Protein AF-0000000079921618 (afdb_homodimer)

Nearest PDB structures (foldseek):
  1efa-assembly1_B  TM=8.318E-01  e=8.638E-25  Escherichia coli
  1efa-assembly2_C  TM=8.898E-01  e=1.137E-19  Escherichia coli
  1tlf-assembly1_A  TM=8.818E-01  e=5.071E-19  Escherichia coli
  4rzt-assembly1_A  TM=8.781E-01  e=3.582E-18  Escherichia coli DH1
  1jye-assembly1_A-2  TM=8.804E-01  e=4.256E-18  Escherichia coli

Organism: NCBI:txid2079792

Sequence (678 aa):
MSTRKPTIADVASAAGVSKGLVSFALNDRPGVAAGTRDRILAVADDLGWRPSVTARSLSTRTSFALGLVIRRAAEVIGADPFFPSFIAGVESVLSDEGRALVLSVVPDEAAELTAYRTLAADNRVDGVFLTDLRHDDKRFGLLEELGLPAVALGHPASTVRFPFVELDDTSGIRAAVSHLVSLGHRRIAHVAGDQSMIHGGRRRESFSAAMSQAGLDDSQVIETDFSVGQGADATRRLLDADDPPTAIVYANDPMAIAGLGVAQQRGLDVPGDLSITGFDGSDISAFVFPALTTITSDPVEWGRVAARTLLDQVATGAASNVTLAPATLLVRRSTAPPQMSTRKPTIADVASAAGVSKGLVSFALNDRPGVAAGTRDRILAVADDLGWRPSVTARSLSTRTSFALGLVIRRAAEVIGADPFFPSFIAGVESVLSDEGRALVLSVVPDEAAELTAYRTLAADNRVDGVFLTDLRHDDKRFGLLEELGLPAVALGHPASTVRFPFVELDDTSGIRAAVSHLVSLGHRRIAHVAGDQSMIHGGRRRESFSAAMSQAGLDDSQVIETDFSVGQGADATRRLLDADDPPTAIVYANDPMAIAGLGVAQQRGLDVPGDLSITGFDGSDISAFVFPALTTITSDPVEWGRVAARTLLDQVATGAASNVTLAPATLLVRRSTAPPQ

Structure (mmCIF, N/CA/C/O backbone):
data_AF-0000000079921618-model_v1
#
loop_
_entity.id
_entity.type
_entity.pdbx_description
1 polymer 'LacI family transcriptional regulator'
#
loop_
_atom_site.group_PDB
_atom_site.id
_atom_site.type_symbol
_atom_site.label_atom_id
_atom_site.label_alt_id
_atom_site.label_comp_id
_atom_site.label_asym_id
_atom_site.label_entity_id
_atom_site.label_seq_id
_atom_site.pdbx_PDB_ins_code
_atom_site.Cartn_x
_atom_site.Cartn_y
_atom_site.Cartn_z
_atom_site.occupancy
_atom_site.B_iso_or_equiv
_atom_site.auth_seq_id
_atom_site.auth_comp_id
_atom_site.auth_asym_id
_atom_site.auth_atom_id
_atom_site.pdbx_PDB_model_num
ATOM 1 N N . MET A 1 1 ? -19.726 32.428 31.126 1 29.73 1 MET A N 1
ATOM 2 C CA . MET A 1 1 ? -18.4 33.017 30.965 1 29.73 1 MET A CA 1
ATOM 3 C C . MET A 1 1 ? -17.516 32.137 30.088 1 29.73 1 MET A C 1
ATOM 5 O O . MET A 1 1 ? -17.312 30.96 30.389 1 29.73 1 MET A O 1
ATOM 9 N N . SER A 1 2 ? -17.465 32.243 28.82 1 39.44 2 SER A N 1
ATOM 10 C CA . SER A 1 2 ? -16.821 31.42 27.802 1 39.44 2 SER A CA 1
ATOM 11 C C . SER A 1 2 ? -15.356 31.165 28.141 1 39.44 2 SER A C 1
ATOM 13 O O . SER A 1 2 ? -14.578 32.108 28.302 1 39.44 2 SER A O 1
ATOM 15 N N . THR A 1 3 ? -14.965 30.252 29.004 1 47.24 3 THR A N 1
ATOM 16 C CA . THR A 1 3 ? -13.664 30.032 29.625 1 47.24 3 THR A CA 1
ATOM 17 C C . THR A 1 3 ? -12.571 29.921 28.566 1 47.24 3 THR A C 1
ATOM 19 O O . THR A 1 3 ? -12.601 29.017 27.729 1 47.24 3 THR A O 1
ATOM 22 N N . ARG A 1 4 ? -11.997 30.977 28.161 1 57 4 ARG A N 1
ATOM 23 C CA . ARG A 1 4 ? -10.893 31.075 27.212 1 57 4 ARG A CA 1
ATOM 24 C C . ARG A 1 4 ? -9.778 30.097 27.566 1 57 4 ARG A C 1
ATOM 26 O O . ARG A 1 4 ? -9.504 29.86 28.744 1 57 4 ARG A O 1
ATOM 33 N N . LYS A 1 5 ? -9.24 29.339 26.587 1 66.3 5 LYS A N 1
ATOM 34 C CA . LYS A 1 5 ? -8.124 28.421 26.797 1 66.3 5 LYS A CA 1
ATOM 35 C C . LYS A 1 5 ? -6.915 29.148 27.377 1 66.3 5 LYS A C 1
ATOM 37 O O . LYS A 1 5 ? -6.577 30.25 26.938 1 66.3 5 LYS A O 1
ATOM 42 N N . PRO A 1 6 ? -6.41 28.622 28.507 1 72.96 6 PRO A N 1
ATOM 43 C CA . PRO A 1 6 ? -5.234 29.251 29.112 1 72.96 6 PRO A CA 1
ATOM 44 C C . PRO A 1 6 ? -4.092 29.446 28.118 1 72.96 6 PRO A C 1
ATOM 46 O O . PRO A 1 6 ? -3.901 28.62 27.221 1 72.96 6 PRO A O 1
ATOM 49 N N . THR A 1 7 ? -3.484 30.579 28.141 1 75.41 7 THR A N 1
ATOM 50 C CA . THR A 1 7 ? -2.329 30.92 27.318 1 75.41 7 THR A CA 1
ATOM 51 C C . THR A 1 7 ? -1.04 30.826 28.129 1 75.41 7 THR A C 1
ATOM 53 O O . THR A 1 7 ? -1.079 30.634 29.346 1 75.41 7 THR A O 1
ATOM 56 N N . ILE A 1 8 ? 0.001 30.934 27.343 1 79.93 8 ILE A N 1
ATOM 57 C CA . ILE A 1 8 ? 1.296 30.948 28.016 1 79.93 8 ILE A CA 1
ATOM 58 C C . ILE A 1 8 ? 1.36 32.125 28.987 1 79.93 8 ILE A C 1
ATOM 60 O O . ILE A 1 8 ? 2.018 32.044 30.027 1 79.93 8 ILE A O 1
ATOM 64 N N . ALA A 1 9 ? 0.655 33.16 28.688 1 81.62 9 ALA A N 1
ATOM 65 C CA . ALA A 1 9 ? 0.618 34.331 29.559 1 81.62 9 ALA A CA 1
ATOM 66 C C . ALA A 1 9 ? -0.1 34.019 30.869 1 81.62 9 ALA A C 1
ATOM 68 O O . ALA A 1 9 ? 0.304 34.492 31.934 1 81.62 9 ALA A O 1
ATOM 69 N N . ASP A 1 10 ? -1.073 33.168 30.714 1 84.96 10 ASP A N 1
ATOM 70 C CA . ASP A 1 10 ? -1.811 32.771 31.909 1 84.96 10 ASP A CA 1
ATOM 71 C C . ASP A 1 10 ? -0.945 31.916 32.832 1 84.96 10 ASP A C 1
ATOM 73 O O . ASP A 1 10 ? -0.977 32.083 34.053 1 84.96 10 ASP A O 1
ATOM 77 N N . VAL A 1 11 ? -0.242 31.053 32.125 1 86.31 11 VAL A N 1
ATOM 78 C CA . VAL A 1 11 ? 0.665 30.207 32.893 1 86.31 11 VAL A CA 1
ATOM 79 C C . VAL A 1 11 ? 1.732 31.069 33.565 1 86.31 11 VAL A C 1
ATOM 81 O O . VAL A 1 11 ? 2.034 30.884 34.746 1 86.31 11 VAL A O 1
ATOM 84 N N . ALA A 1 12 ? 2.213 31.975 32.847 1 87.86 12 ALA A N 1
ATOM 85 C CA . ALA A 1 12 ? 3.241 32.877 33.36 1 87.86 12 ALA A CA 1
ATOM 86 C C . ALA A 1 12 ? 2.72 33.683 34.547 1 87.86 12 ALA A C 1
ATOM 88 O O . ALA A 1 12 ? 3.395 33.795 35.573 1 87.86 12 ALA A O 1
ATOM 89 N N . SER A 1 13 ? 1.596 34.153 34.412 1 87.7 13 SER A N 1
ATOM 90 C CA . SER A 1 13 ? 0.968 34.947 35.463 1 87.7 13 SER A CA 1
ATOM 91 C C . SER A 1 13 ? 0.705 34.108 36.709 1 87.7 13 SER A C 1
ATOM 93 O O . SER A 1 13 ? 1.016 34.53 37.825 1 87.7 13 SER A O 1
ATOM 95 N N . ALA A 1 14 ? 0.231 32.994 36.425 1 88.01 14 ALA A N 1
ATOM 96 C CA . ALA A 1 14 ? -0.132 32.125 37.542 1 88.01 14 ALA A CA 1
ATOM 97 C C . ALA A 1 14 ? 1.111 31.607 38.26 1 88.01 14 ALA A C 1
ATOM 99 O O . ALA A 1 14 ? 1.089 31.391 39.474 1 88.01 14 ALA A O 1
ATOM 100 N N . ALA A 1 15 ? 2.072 31.427 37.485 1 88.41 15 ALA A N 1
ATOM 101 C CA . ALA A 1 15 ? 3.322 30.916 38.042 1 88.41 15 ALA A CA 1
ATOM 102 C C . ALA A 1 15 ? 4.202 32.054 38.55 1 88.41 15 ALA A C 1
ATOM 104 O O . ALA A 1 15 ? 5.219 31.816 39.206 1 88.41 15 ALA A O 1
ATOM 105 N N . GLY A 1 16 ? 3.852 33.301 38.314 1 88.25 16 GLY A N 1
ATOM 106 C CA . GLY A 1 16 ? 4.61 34.463 38.749 1 88.25 16 GLY A CA 1
ATOM 107 C C . GLY A 1 16 ? 5.934 34.616 38.024 1 88.25 16 GLY A C 1
ATOM 108 O O . GLY A 1 16 ? 6.934 35.014 38.625 1 88.25 16 GLY A O 1
ATOM 109 N N . VAL A 1 17 ? 5.984 34.092 36.863 1 86 17 VAL A N 1
ATOM 110 C CA . VAL A 1 17 ? 7.213 34.165 36.08 1 86 17 VAL A CA 1
ATOM 111 C C . VAL A 1 17 ? 6.928 34.817 34.729 1 86 17 VAL A C 1
ATOM 113 O O . VAL A 1 17 ? 5.774 35.107 34.404 1 86 17 VAL A O 1
ATOM 116 N N . SER A 1 18 ? 8.004 35.208 34.055 1 80.98 18 SER A N 1
ATOM 117 C CA . SER A 1 18 ? 7.849 35.759 32.713 1 80.98 18 SER A CA 1
ATOM 118 C C . SER A 1 18 ? 7.4 34.688 31.724 1 80.98 18 SER A C 1
ATOM 120 O O . SER A 1 18 ? 7.59 33.494 31.966 1 80.98 18 SER A O 1
ATOM 122 N N . LYS A 1 19 ? 6.833 35.05 30.537 1 82.1 19 LYS A N 1
ATOM 123 C CA . LYS A 1 19 ? 6.462 34.14 29.457 1 82.1 19 LYS A CA 1
ATOM 124 C C . LYS A 1 19 ? 7.676 33.371 28.945 1 82.1 19 LYS A C 1
ATOM 126 O O . LYS A 1 19 ? 7.572 32.191 28.604 1 82.1 19 LYS A O 1
ATOM 131 N N . GLY A 1 20 ? 8.788 34.005 28.997 1 76.81 20 GLY A N 1
ATOM 132 C CA . GLY A 1 20 ? 10.027 33.38 28.56 1 76.81 20 GLY A CA 1
ATOM 133 C C . GLY A 1 20 ? 10.457 32.225 29.444 1 76.81 20 GLY A C 1
ATOM 134 O O . GLY A 1 20 ? 10.87 31.175 28.946 1 76.81 20 GLY A O 1
ATOM 135 N N . LEU A 1 21 ? 10.315 32.493 30.704 1 79.1 21 LEU A N 1
ATOM 136 C CA . LEU A 1 21 ? 10.718 31.457 31.649 1 79.1 21 LEU A CA 1
ATOM 137 C C . LEU A 1 21 ? 9.789 30.251 31.561 1 79.1 21 LEU A C 1
ATOM 139 O O . LEU A 1 21 ? 10.23 29.11 31.72 1 79.1 21 LEU A O 1
ATOM 143 N N . VAL A 1 22 ? 8.502 30.49 31.232 1 80.41 22 VAL A N 1
ATOM 144 C CA . VAL A 1 22 ? 7.563 29.396 31.006 1 80.41 22 VAL A CA 1
ATOM 145 C C . VAL A 1 22 ? 7.987 28.599 29.773 1 80.41 22 VAL A C 1
ATOM 147 O O . VAL A 1 22 ? 8.006 27.367 29.8 1 80.41 22 VAL A O 1
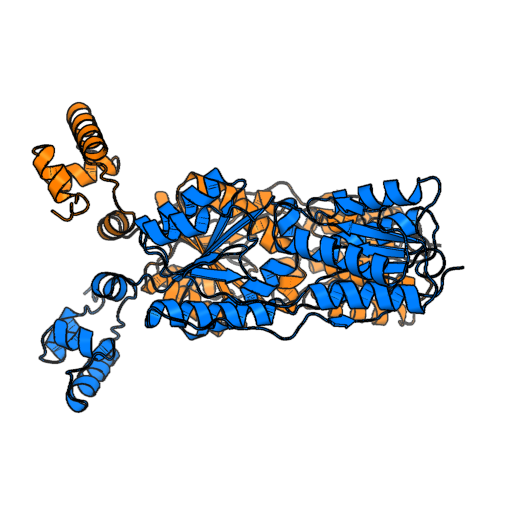ATOM 150 N N . SER A 1 23 ? 8.367 29.302 28.807 1 75.12 23 SER A N 1
ATOM 151 C CA . SER A 1 23 ? 8.829 28.667 27.576 1 75.12 23 SER A CA 1
ATOM 152 C C . SER A 1 23 ? 10.078 27.828 27.822 1 75.12 23 SER A C 1
ATOM 154 O O . SER A 1 23 ? 10.175 26.695 27.346 1 75.12 23 SER A O 1
ATOM 156 N N . PHE A 1 24 ? 10.936 28.374 28.585 1 73.78 24 PHE A N 1
ATOM 157 C CA . PHE A 1 24 ? 12.173 27.665 28.894 1 73.78 24 PHE A CA 1
ATOM 158 C C . PHE A 1 24 ? 11.888 26.411 29.712 1 73.78 24 PHE A C 1
ATOM 160 O O . PHE A 1 24 ? 12.457 25.35 29.448 1 73.78 24 PHE A O 1
ATOM 167 N N . ALA A 1 25 ? 11.002 26.523 30.622 1 75.92 25 ALA A N 1
ATOM 168 C CA . ALA A 1 25 ? 10.671 25.421 31.521 1 75.92 25 ALA A CA 1
ATOM 169 C C . ALA A 1 25 ? 9.977 24.289 30.77 1 75.92 25 ALA A C 1
ATOM 171 O O . ALA A 1 25 ? 10.262 23.112 31.007 1 75.92 25 ALA A O 1
ATOM 172 N N . LEU A 1 26 ? 9.135 24.681 29.806 1 72.73 26 LEU A N 1
ATOM 173 C CA . LEU A 1 26 ? 8.314 23.705 29.098 1 72.73 26 LEU A CA 1
ATOM 174 C C . LEU A 1 26 ? 9.121 23.002 28.012 1 72.73 26 LEU A C 1
ATOM 176 O O . LEU A 1 26 ? 8.822 21.862 27.65 1 72.73 26 LEU A O 1
ATOM 180 N N . ASN A 1 27 ? 10.191 23.66 27.596 1 67.95 27 ASN A N 1
ATOM 181 C CA . ASN A 1 27 ? 11.009 23.104 26.523 1 67.95 27 ASN A CA 1
ATOM 182 C C . ASN A 1 27 ? 12.334 22.562 27.052 1 67.95 27 ASN A C 1
ATOM 184 O O . ASN A 1 27 ? 13.286 22.387 26.289 1 67.95 27 ASN A O 1
ATOM 188 N N . ASP A 1 28 ? 12.331 22.412 28.22 1 67.13 28 ASP A N 1
ATOM 189 C CA . ASP A 1 28 ? 13.474 21.864 28.942 1 67.13 28 ASP A CA 1
ATOM 190 C C . ASP A 1 28 ? 14.762 22.594 28.568 1 67.13 28 ASP A C 1
ATOM 192 O O . ASP A 1 28 ? 15.796 21.963 28.341 1 67.13 28 ASP A O 1
ATOM 196 N N . ARG A 1 29 ? 14.612 23.844 28.406 1 65.29 29 ARG A N 1
ATOM 197 C CA . ARG A 1 29 ? 15.792 24.657 28.128 1 65.29 29 ARG A CA 1
ATOM 198 C C . ARG A 1 29 ? 16.566 24.955 29.408 1 65.29 29 ARG A C 1
ATOM 200 O O . ARG A 1 29 ? 15.985 25.001 30.494 1 65.29 29 ARG A O 1
ATOM 207 N N . PRO A 1 30 ? 17.924 25.011 29.19 1 67.03 30 PRO A N 1
ATOM 208 C CA . PRO A 1 30 ? 18.721 25.353 30.37 1 67.03 30 PRO A CA 1
ATOM 209 C C . PRO A 1 30 ? 18.389 26.736 30.926 1 67.03 30 PRO A C 1
ATOM 211 O O . PRO A 1 30 ? 17.819 27.569 30.217 1 67.03 30 PRO A O 1
ATOM 214 N N . GLY A 1 31 ? 18.582 26.965 32.436 1 69.98 31 GLY A N 1
ATOM 215 C CA . GLY A 1 31 ? 18.445 28.281 33.041 1 69.98 31 GLY A CA 1
ATOM 216 C C . GLY A 1 31 ? 17.241 28.395 33.956 1 69.98 31 GLY A C 1
ATOM 217 O O . GLY A 1 31 ? 16.988 29.457 34.529 1 69.98 31 GLY A O 1
ATOM 218 N N . VAL A 1 32 ? 16.521 27.264 33.966 1 75.67 32 VAL A N 1
ATOM 219 C CA . VAL A 1 32 ? 15.374 27.278 34.868 1 75.67 32 VAL A CA 1
ATOM 220 C C . VAL A 1 32 ? 15.636 26.352 36.053 1 75.67 32 VAL A C 1
ATOM 222 O O . VAL A 1 32 ? 15.961 25.176 35.87 1 75.67 32 VAL A O 1
ATOM 225 N N . ALA A 1 33 ? 15.629 26.943 37.259 1 80.4 33 ALA A N 1
ATOM 226 C CA . ALA A 1 33 ? 15.827 26.144 38.466 1 80.4 33 ALA A CA 1
ATOM 227 C C . ALA A 1 33 ? 14.782 25.037 38.569 1 80.4 33 ALA A C 1
ATOM 229 O O . ALA A 1 33 ? 13.628 25.227 38.178 1 80.4 33 ALA A O 1
ATOM 230 N N . ALA A 1 34 ? 15.192 23.87 38.968 1 80.79 34 ALA A N 1
ATOM 231 C CA . ALA A 1 34 ? 14.335 22.69 39.05 1 80.79 34 ALA A CA 1
ATOM 232 C C . ALA A 1 34 ? 13.026 23.012 39.766 1 80.79 34 ALA A C 1
ATOM 234 O O . ALA A 1 34 ? 11.953 22.592 39.328 1 80.79 34 ALA A O 1
ATOM 235 N N . GLY A 1 35 ? 13.101 23.682 40.905 1 82.63 35 GLY A N 1
ATOM 236 C CA . GLY A 1 35 ? 11.913 24.057 41.655 1 82.63 35 GLY A CA 1
ATOM 237 C C . GLY A 1 35 ? 10.948 24.911 40.856 1 82.63 35 GLY A C 1
ATOM 238 O O . GLY A 1 35 ? 9.734 24.702 40.909 1 82.63 35 GLY A O 1
ATOM 239 N N . THR A 1 36 ? 11.468 25.816 40.105 1 83.13 36 THR A N 1
ATOM 240 C CA . THR A 1 36 ? 10.666 26.709 39.276 1 83.13 36 THR A CA 1
ATOM 241 C C . THR A 1 36 ? 10.022 25.944 38.123 1 83.13 36 THR A C 1
ATOM 243 O O . THR A 1 36 ? 8.856 26.174 37.793 1 83.13 36 THR A O 1
ATOM 246 N N . ARG A 1 37 ? 10.719 25.101 37.507 1 85.47 37 ARG A N 1
ATOM 247 C CA . ARG A 1 37 ? 10.203 24.26 36.432 1 85.47 37 ARG A CA 1
ATOM 248 C C . ARG A 1 37 ? 9.019 23.427 36.911 1 85.47 37 ARG A C 1
ATOM 250 O O . ARG A 1 37 ? 7.986 23.365 36.241 1 85.47 37 ARG A O 1
ATOM 257 N N . ASP A 1 38 ? 9.259 22.843 38.055 1 85.13 38 ASP A N 1
ATOM 258 C CA . ASP A 1 38 ? 8.195 22.013 38.611 1 85.13 38 ASP A CA 1
ATOM 259 C C . ASP A 1 38 ? 6.935 22.835 38.869 1 85.13 38 ASP A C 1
ATOM 261 O O . ASP A 1 38 ? 5.821 22.369 38.618 1 85.13 38 ASP A O 1
ATOM 265 N N . ARG A 1 39 ? 7.131 23.954 39.453 1 84.5 39 ARG A N 1
ATOM 266 C CA . ARG A 1 39 ? 6.011 24.845 39.736 1 84.5 39 ARG A CA 1
ATOM 267 C C . ARG A 1 39 ? 5.293 25.247 38.452 1 84.5 39 ARG A C 1
ATOM 269 O O . ARG A 1 39 ? 4.062 25.228 38.391 1 84.5 39 ARG A O 1
ATOM 276 N N . ILE A 1 40 ? 6.052 25.563 37.419 1 86.25 40 ILE A N 1
ATOM 277 C CA . ILE A 1 40 ? 5.49 25.969 36.135 1 86.25 40 ILE A CA 1
ATOM 278 C C . ILE A 1 40 ? 4.7 24.812 35.529 1 86.25 40 ILE A C 1
ATOM 280 O O . ILE A 1 40 ? 3.575 25 35.059 1 86.25 40 ILE A O 1
ATOM 284 N N . LEU A 1 41 ? 5.246 23.698 35.557 1 84.2 41 LEU A N 1
ATOM 285 C CA . LEU A 1 41 ? 4.59 22.523 34.995 1 84.2 41 LEU A CA 1
ATOM 286 C C . LEU A 1 41 ? 3.315 22.193 35.765 1 84.2 41 LEU A C 1
ATOM 288 O O . LEU A 1 41 ? 2.302 21.824 35.167 1 84.2 41 LEU A O 1
ATOM 292 N N . ALA A 1 42 ? 3.387 22.314 37.059 1 83.78 42 ALA A N 1
ATOM 293 C CA . ALA A 1 42 ? 2.215 22.08 37.899 1 83.78 42 ALA A CA 1
ATOM 294 C C . ALA A 1 42 ? 1.109 23.084 37.59 1 83.78 42 ALA A C 1
ATOM 296 O O . ALA A 1 42 ? -0.065 22.717 37.5 1 83.78 42 ALA A O 1
ATOM 297 N N . VAL A 1 43 ? 1.447 24.317 37.428 1 84.82 43 VAL A N 1
ATOM 298 C CA . VAL A 1 43 ? 0.491 25.379 37.133 1 84.82 43 VAL A CA 1
ATOM 299 C C . VAL A 1 43 ? -0.122 25.153 35.753 1 84.82 43 VAL A C 1
ATOM 301 O O . VAL A 1 43 ? -1.331 25.313 35.57 1 84.82 43 VAL A O 1
ATOM 304 N N . ALA A 1 44 ? 0.758 24.801 34.815 1 82.67 44 ALA A N 1
ATOM 305 C CA . ALA A 1 44 ? 0.273 24.52 33.466 1 82.67 44 ALA A CA 1
ATOM 306 C C . ALA A 1 44 ? -0.739 23.378 33.473 1 82.67 44 ALA A C 1
ATOM 308 O O . ALA A 1 44 ? -1.788 23.466 32.83 1 82.67 44 ALA A O 1
ATOM 309 N N . ASP A 1 45 ? -0.399 22.418 34.169 1 79.39 45 ASP A N 1
ATOM 310 C CA . ASP A 1 45 ? -1.278 21.261 34.311 1 79.39 45 ASP A CA 1
ATOM 311 C C . ASP A 1 45 ? -2.594 21.65 34.982 1 79.39 45 ASP A C 1
ATOM 313 O O . ASP A 1 45 ? -3.667 21.231 34.544 1 79.39 45 ASP A O 1
ATOM 317 N N . ASP A 1 46 ? -2.496 22.419 36.028 1 79.61 46 ASP A N 1
ATOM 318 C CA . ASP A 1 46 ? -3.668 22.858 36.779 1 79.61 46 ASP A CA 1
ATOM 319 C C . ASP A 1 46 ? -4.597 23.699 35.906 1 79.61 46 ASP A C 1
ATOM 321 O O . ASP A 1 46 ? -5.82 23.619 36.036 1 79.61 46 ASP A O 1
ATOM 325 N N . LEU A 1 47 ? -3.932 24.417 34.971 1 81.03 47 LEU A N 1
ATOM 326 C CA . LEU A 1 47 ? -4.7 25.304 34.104 1 81.03 47 LEU A CA 1
ATOM 327 C C . LEU A 1 47 ? -5.168 24.57 32.852 1 81.03 47 LEU A C 1
ATOM 329 O O . LEU A 1 47 ? -5.933 25.118 32.055 1 81.03 47 LEU A O 1
ATOM 333 N N . GLY A 1 48 ? -4.578 23.351 32.774 1 73.74 48 GLY A N 1
ATOM 334 C CA . GLY A 1 48 ? -4.887 22.582 31.579 1 73.74 48 GLY A CA 1
ATOM 335 C C . GLY A 1 48 ? -4.215 23.122 30.331 1 73.74 48 GLY A C 1
ATOM 336 O O . GLY A 1 48 ? -4.759 23.013 29.23 1 73.74 48 GLY A O 1
ATOM 337 N N . TRP A 1 49 ? -3.145 23.813 30.637 1 69.16 49 TRP A N 1
ATOM 338 C CA . TRP A 1 49 ? -2.444 24.432 29.517 1 69.16 49 TRP A CA 1
ATOM 339 C C . TRP A 1 49 ? -1.374 23.498 28.962 1 69.16 49 TRP A C 1
ATOM 341 O O . TRP A 1 49 ? -0.598 22.912 29.721 1 69.16 49 TRP A O 1
ATOM 351 N N . ARG A 1 50 ? -1.457 23.248 27.701 1 63.12 50 ARG A N 1
ATOM 352 C CA . ARG A 1 50 ? -0.402 22.53 26.994 1 63.12 50 ARG A CA 1
ATOM 353 C C . ARG A 1 50 ? 0.201 23.392 25.889 1 63.12 50 ARG A C 1
ATOM 355 O O . ARG A 1 50 ? -0.518 24.114 25.196 1 63.12 50 ARG A O 1
ATOM 362 N N . PRO A 1 51 ? 1.558 23.486 25.994 1 55.76 51 PRO A N 1
ATOM 363 C CA . PRO A 1 51 ? 2.152 24.246 24.891 1 55.76 51 PRO A CA 1
ATOM 364 C C . PRO A 1 51 ? 1.665 23.776 23.522 1 55.76 51 PRO A C 1
ATOM 366 O O . PRO A 1 51 ? 1.531 22.572 23.291 1 55.76 51 PRO A O 1
ATOM 369 N N . SER A 1 52 ? 0.964 24.646 22.947 1 54.09 52 SER A N 1
ATOM 370 C CA . SER A 1 52 ? 0.516 24.29 21.605 1 54.09 52 SER A CA 1
ATOM 371 C C . SER A 1 52 ? 1.696 24.125 20.653 1 54.09 52 SER A C 1
ATOM 373 O O . SER A 1 52 ? 2.725 24.785 20.813 1 54.09 52 SER A O 1
ATOM 375 N N . VAL A 1 53 ? 1.858 23.036 19.993 1 50.92 53 VAL A N 1
ATOM 376 C CA . VAL A 1 53 ? 2.868 22.834 18.959 1 50.92 53 VAL A CA 1
ATOM 377 C C . VAL A 1 53 ? 2.997 24.095 18.108 1 50.92 53 VAL A C 1
ATOM 379 O O . VAL A 1 53 ? 4.104 24.492 17.739 1 50.92 53 VAL A O 1
ATOM 382 N N . THR A 1 54 ? 1.885 24.767 17.829 1 47.07 54 THR A N 1
ATOM 383 C CA . THR A 1 54 ? 1.909 25.999 17.049 1 47.07 54 THR A CA 1
ATOM 384 C C . THR A 1 54 ? 2.728 27.073 17.758 1 47.07 54 THR A C 1
ATOM 386 O O . THR A 1 54 ? 3.499 27.794 17.122 1 47.07 54 THR A O 1
ATOM 389 N N . ALA A 1 55 ? 2.53 27.199 19.066 1 48.15 55 ALA A N 1
ATOM 390 C CA . ALA A 1 55 ? 3.282 28.191 19.83 1 48.15 55 ALA A CA 1
ATOM 391 C C . ALA A 1 55 ? 4.757 27.811 19.92 1 48.15 55 ALA A C 1
ATOM 393 O O . ALA A 1 55 ? 5.634 28.669 19.799 1 48.15 55 ALA A O 1
ATOM 394 N N . ARG A 1 56 ? 5.002 26.548 20.146 1 48.14 56 ARG A N 1
ATOM 395 C CA . ARG A 1 56 ? 6.38 26.067 20.189 1 48.14 56 ARG A CA 1
ATOM 396 C C . ARG A 1 56 ? 7.065 26.245 18.839 1 48.14 56 ARG A C 1
ATOM 398 O O . ARG A 1 56 ? 8.256 26.555 18.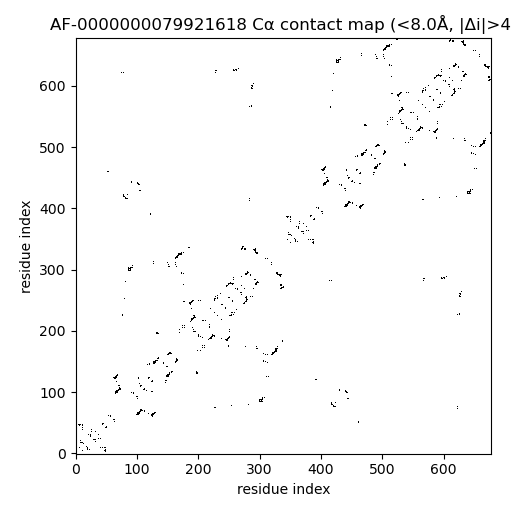777 1 48.14 56 ARG A O 1
ATOM 405 N N . SER A 1 57 ? 6.234 25.882 17.783 1 51.9 57 SER A N 1
ATOM 406 C CA . SER A 1 57 ? 6.756 26.009 16.426 1 51.9 57 SER A CA 1
ATOM 407 C C . SER A 1 57 ? 7.181 27.443 16.13 1 51.9 57 SER A C 1
ATOM 409 O O . SER A 1 57 ? 8.193 27.671 15.464 1 51.9 57 SER A O 1
ATOM 411 N N . LEU A 1 58 ? 6.388 28.434 16.65 1 44.97 58 LEU A N 1
ATOM 412 C CA . LEU A 1 58 ? 6.71 29.84 16.429 1 44.97 58 LEU A CA 1
ATOM 413 C C . LEU A 1 58 ? 7.983 30.229 17.173 1 44.97 58 LEU A C 1
ATOM 415 O O . LEU A 1 58 ? 8.797 30.999 16.659 1 44.97 58 LEU A O 1
ATOM 419 N N . SER A 1 59 ? 8.054 29.643 18.384 1 41.97 59 SER A N 1
ATOM 420 C CA . SER A 1 59 ? 9.227 30.041 19.155 1 41.97 59 SER A CA 1
ATOM 421 C C . SER A 1 59 ? 10.469 29.28 18.705 1 41.97 59 SER A C 1
ATOM 423 O O . SER A 1 59 ? 11.576 29.824 18.719 1 41.97 59 SER A O 1
ATOM 425 N N . THR A 1 60 ? 10.27 28.034 18.338 1 48.7 60 THR A N 1
ATOM 426 C CA . THR A 1 60 ? 11.417 27.19 18.024 1 48.7 60 THR A CA 1
ATOM 427 C C . THR A 1 60 ? 11.541 26.983 16.517 1 48.7 60 THR A C 1
ATOM 429 O O . THR A 1 60 ? 12.513 26.392 16.044 1 48.7 60 THR A O 1
ATOM 432 N N . ARG A 1 61 ? 10.787 27.653 15.726 1 60.95 61 ARG A N 1
ATOM 433 C CA . ARG A 1 61 ? 10.782 27.464 14.279 1 60.95 61 ARG A CA 1
ATOM 434 C C . ARG A 1 61 ? 10.721 25.983 13.92 1 60.95 61 ARG A C 1
ATOM 436 O O . ARG A 1 61 ? 11.436 25.526 13.025 1 60.95 61 ARG A O 1
ATOM 443 N N . THR A 1 62 ? 10.036 25.121 14.876 1 78.05 62 THR A N 1
ATOM 444 C CA . THR A 1 62 ? 9.929 23.69 14.614 1 78.05 62 THR A CA 1
ATOM 445 C C . THR A 1 62 ? 8.498 23.313 14.242 1 78.05 62 THR A C 1
ATOM 447 O O . THR A 1 62 ? 7.544 23.804 14.849 1 78.05 62 THR A O 1
ATOM 450 N N . SER A 1 63 ? 8.29 22.574 13.237 1 85.4 63 SER A N 1
ATOM 451 C CA . SER A 1 63 ? 6.99 22.138 12.738 1 85.4 63 SER A CA 1
ATOM 452 C C . SER A 1 63 ? 6.525 20.867 13.441 1 85.4 63 SER A C 1
ATOM 454 O O . SER A 1 63 ? 5.347 20.509 13.373 1 85.4 63 SER A O 1
ATOM 456 N N . PHE A 1 64 ? 7.428 20.143 14.107 1 89.94 64 PHE A N 1
ATOM 457 C CA . PHE A 1 64 ? 7.166 18.85 14.728 1 89.94 64 PHE A CA 1
ATOM 458 C C . PHE A 1 64 ? 6.568 17.876 13.719 1 89.94 64 PHE A C 1
ATOM 460 O O . PHE A 1 64 ? 5.612 17.163 14.03 1 89.94 64 PHE A O 1
ATOM 467 N N . ALA A 1 65 ? 7.059 17.901 12.546 1 94.86 65 ALA A N 1
ATOM 468 C CA . ALA A 1 65 ? 6.643 17.018 11.46 1 94.86 65 ALA A CA 1
ATOM 469 C C . ALA A 1 65 ? 7.824 16.656 10.564 1 94.86 65 ALA A C 1
ATOM 471 O O . ALA A 1 65 ? 8.773 17.433 10.434 1 94.86 65 ALA A O 1
ATOM 472 N N . LEU A 1 66 ? 7.778 15.479 10.04 1 97.87 66 LEU A N 1
ATOM 473 C CA . LEU A 1 66 ? 8.71 15.05 9.003 1 97.87 66 LEU A CA 1
ATOM 474 C C . LEU A 1 66 ? 7.987 14.828 7.679 1 97.87 66 LEU A C 1
ATOM 476 O O . LEU A 1 66 ? 6.788 14.539 7.663 1 97.87 66 LEU A O 1
ATOM 480 N N . GLY A 1 67 ? 8.706 15.024 6.587 1 98.29 67 GLY A N 1
ATOM 481 C CA . GLY A 1 67 ? 8.087 14.953 5.273 1 98.29 67 GLY A CA 1
ATOM 482 C C . GLY A 1 67 ? 8.55 13.761 4.458 1 98.29 67 GLY A C 1
ATOM 483 O O . GLY A 1 67 ? 9.717 13.369 4.53 1 98.29 67 GLY A O 1
ATOM 484 N N . LEU A 1 68 ? 7.692 13.193 3.686 1 98.12 68 LEU A N 1
ATOM 485 C CA . LEU A 1 68 ? 7.953 12.147 2.703 1 98.12 68 LEU A CA 1
ATOM 486 C C . LEU A 1 68 ? 7.283 12.473 1.372 1 98.12 68 LEU A C 1
ATOM 488 O O . LEU A 1 68 ? 6.055 12.538 1.29 1 98.12 68 LEU A O 1
ATOM 492 N N . VAL A 1 69 ? 8.075 12.705 0.352 1 96.8 69 VAL A N 1
ATOM 493 C CA . VAL A 1 69 ? 7.583 12.968 -0.996 1 96.8 69 VAL A CA 1
ATOM 494 C C . VAL A 1 69 ? 7.856 11.761 -1.891 1 96.8 69 VAL A C 1
ATOM 496 O O . VAL A 1 69 ? 9.01 11.366 -2.075 1 96.8 69 VAL A O 1
ATOM 499 N N . ILE A 1 70 ? 6.843 11.15 -2.398 1 95.41 70 ILE A N 1
ATOM 500 C CA . ILE A 1 70 ? 6.954 9.967 -3.245 1 95.41 70 ILE A CA 1
ATOM 501 C C . ILE A 1 70 ? 6.614 10.333 -4.688 1 95.41 70 ILE A C 1
ATOM 503 O O . ILE A 1 70 ? 5.506 10.792 -4.974 1 95.41 70 ILE A O 1
ATOM 507 N N . ARG A 1 71 ? 7.555 10.124 -5.556 1 94.31 71 ARG A N 1
ATOM 508 C CA . ARG A 1 71 ? 7.328 10.315 -6.985 1 94.31 71 ARG A CA 1
ATOM 509 C C . ARG A 1 71 ? 7.037 8.987 -7.676 1 94.31 71 ARG A C 1
ATOM 511 O O . ARG A 1 71 ? 7.961 8.269 -8.063 1 94.31 71 ARG A O 1
ATOM 518 N N . ARG A 1 72 ? 5.738 8.656 -7.757 1 89.15 72 ARG A N 1
ATOM 519 C CA . ARG A 1 72 ? 5.286 7.419 -8.385 1 89.15 72 ARG A CA 1
ATOM 520 C C . ARG A 1 72 ? 3.894 7.586 -8.987 1 89.15 72 ARG A C 1
ATOM 522 O O . ARG A 1 72 ? 3.114 8.426 -8.534 1 89.15 72 ARG A O 1
ATOM 529 N N . ALA A 1 73 ? 3.698 6.769 -9.964 1 86.05 73 ALA A N 1
ATOM 530 C CA . ALA A 1 73 ? 2.328 6.675 -10.463 1 86.05 73 ALA A CA 1
ATOM 531 C C . ALA A 1 73 ? 1.419 5.993 -9.444 1 86.05 73 ALA A C 1
ATOM 533 O O . ALA A 1 73 ? 1.857 5.107 -8.707 1 86.05 73 ALA A O 1
ATOM 534 N N . ALA A 1 74 ? 0.131 6.417 -9.47 1 80.47 74 ALA A N 1
ATOM 535 C CA . ALA A 1 74 ? -0.846 5.884 -8.524 1 80.47 74 ALA A CA 1
ATOM 536 C C . ALA A 1 74 ? -0.921 4.363 -8.612 1 80.47 74 ALA A C 1
ATOM 538 O O . ALA A 1 74 ? -1.036 3.681 -7.591 1 80.47 74 ALA A O 1
ATOM 539 N N . GLU A 1 75 ? -0.819 3.775 -9.756 1 82.53 75 GLU A N 1
ATOM 540 C CA . GLU A 1 75 ? -0.942 2.338 -9.981 1 82.53 75 GLU A CA 1
ATOM 541 C C . GLU A 1 75 ? 0.242 1.582 -9.383 1 82.53 75 GLU A C 1
ATOM 543 O O . GLU A 1 75 ? 0.095 0.446 -8.929 1 82.53 75 GLU A O 1
ATOM 548 N N . VAL A 1 76 ? 1.33 2.241 -9.371 1 86.84 76 VAL A N 1
ATOM 549 C CA . VAL A 1 76 ? 2.532 1.586 -8.866 1 86.84 76 VAL A CA 1
ATOM 550 C C . VAL A 1 76 ? 2.529 1.604 -7.34 1 86.84 76 VAL A C 1
ATOM 552 O O . VAL A 1 76 ? 2.798 0.585 -6.7 1 86.84 76 VAL A O 1
ATOM 555 N N . ILE A 1 77 ? 2.178 2.709 -6.789 1 87.1 77 ILE A N 1
ATOM 556 C CA . ILE A 1 77 ? 2.194 2.808 -5.334 1 87.1 77 ILE A CA 1
ATOM 557 C C . ILE A 1 77 ? 1.104 1.916 -4.744 1 87.1 77 ILE A C 1
ATOM 559 O O . ILE A 1 77 ? 1.28 1.339 -3.668 1 87.1 77 ILE A O 1
ATOM 563 N N . GLY A 1 78 ? 0.029 1.734 -5.467 1 88.18 78 GLY A N 1
ATOM 564 C CA . GLY A 1 78 ? -1.065 0.896 -5.003 1 88.18 78 GLY A CA 1
ATOM 565 C C . GLY A 1 78 ? -0.684 -0.567 -4.878 1 88.18 78 GLY A C 1
ATOM 566 O O . GLY A 1 78 ? -1.225 -1.285 -4.035 1 88.18 78 GLY A O 1
ATOM 567 N N . ALA A 1 79 ? 0.24 -0.963 -5.69 1 89.73 79 ALA A N 1
ATOM 568 C CA . ALA A 1 79 ? 0.614 -2.374 -5.728 1 89.73 79 ALA A CA 1
ATOM 569 C C . ALA A 1 79 ? 1.927 -2.614 -4.989 1 89.73 79 ALA A C 1
ATOM 571 O O . ALA A 1 79 ? 2.362 -3.758 -4.838 1 89.73 79 ALA A O 1
ATOM 572 N N . ASP A 1 80 ? 2.538 -1.548 -4.502 1 90.66 80 ASP A N 1
ATOM 573 C CA . ASP A 1 80 ? 3.869 -1.666 -3.915 1 90.66 80 ASP A CA 1
ATOM 574 C C . ASP A 1 80 ? 3.794 -1.738 -2.391 1 90.66 80 ASP A C 1
ATOM 576 O O . ASP A 1 80 ? 3.501 -0.738 -1.732 1 90.66 80 ASP A O 1
ATOM 580 N N . PRO A 1 81 ? 4.182 -2.889 -1.837 1 91.92 81 PRO A N 1
ATOM 581 C CA . PRO A 1 81 ? 4.072 -3.035 -0.384 1 91.92 81 PRO A CA 1
ATOM 582 C C . PRO A 1 81 ? 5.172 -2.291 0.369 1 91.92 81 PRO A C 1
ATOM 584 O O . PRO A 1 81 ? 5.105 -2.156 1.593 1 91.92 81 PRO A O 1
ATOM 587 N N . PHE A 1 82 ? 6.141 -1.722 -0.307 1 92.3 82 PHE A N 1
ATOM 588 C CA . PHE A 1 82 ? 7.274 -1.1 0.368 1 92.3 82 PHE A CA 1
ATOM 589 C C . PHE A 1 82 ? 6.831 0.139 1.138 1 92.3 82 PHE A C 1
ATOM 591 O O . PHE A 1 82 ? 7.091 0.256 2.337 1 92.3 82 PHE A O 1
ATOM 598 N N . PHE A 1 83 ? 6.108 1.004 0.552 1 93.38 83 PHE A N 1
ATOM 599 C CA . PHE A 1 83 ? 5.851 2.32 1.125 1 93.38 83 PHE A CA 1
ATOM 600 C C . PHE A 1 83 ? 4.906 2.216 2.317 1 93.38 83 PHE A C 1
ATOM 602 O O . PHE A 1 83 ? 5.185 2.762 3.386 1 93.38 83 PHE A O 1
ATOM 609 N N . PRO A 1 84 ? 3.84 1.424 2.16 1 93.63 84 PRO A N 1
ATOM 610 C CA . PRO A 1 84 ? 3 1.306 3.353 1 93.63 84 PRO A CA 1
ATOM 611 C C . PRO A 1 84 ? 3.745 0.705 4.543 1 93.63 84 PRO A C 1
ATOM 613 O O . PRO A 1 84 ? 3.551 1.139 5.681 1 93.63 84 PRO A O 1
ATOM 616 N N . SER A 1 85 ? 4.567 -0.265 4.305 1 94.17 85 SER A N 1
ATOM 617 C CA . SER A 1 85 ? 5.352 -0.869 5.376 1 94.17 85 SER A CA 1
ATOM 618 C C . SER A 1 85 ? 6.369 0.117 5.941 1 94.17 85 SER A C 1
ATOM 620 O O . SER A 1 85 ? 6.537 0.215 7.158 1 94.17 85 SER A O 1
ATOM 622 N N . PHE A 1 86 ? 7.033 0.848 5.052 1 96.21 86 PHE A N 1
ATOM 623 C CA . PHE A 1 86 ? 7.988 1.873 5.456 1 96.21 86 PHE A CA 1
ATOM 624 C C . PHE A 1 86 ? 7.313 2.932 6.32 1 96.21 86 PHE A C 1
ATOM 626 O O . PHE A 1 86 ? 7.837 3.311 7.369 1 96.21 86 PHE A O 1
ATOM 633 N N . ILE A 1 87 ? 6.158 3.407 5.909 1 96.29 87 ILE A N 1
ATOM 634 C CA . ILE A 1 87 ? 5.395 4.426 6.621 1 96.29 87 ILE A CA 1
ATOM 635 C C . ILE A 1 87 ? 5 3.904 8.001 1 96.29 87 ILE A C 1
ATOM 637 O O . ILE A 1 87 ? 5.079 4.632 8.993 1 96.29 87 ILE A O 1
ATOM 641 N N . ALA A 1 88 ? 4.609 2.657 8.027 1 94.52 88 ALA A N 1
ATOM 642 C CA . ALA A 1 88 ? 4.287 2.065 9.323 1 94.52 88 ALA A CA 1
ATOM 643 C C . ALA A 1 88 ? 5.487 2.118 10.264 1 94.52 88 ALA A C 1
ATOM 645 O O . ALA A 1 88 ? 5.342 2.42 11.45 1 94.52 88 ALA A O 1
ATOM 646 N N . GLY A 1 89 ? 6.655 1.814 9.767 1 96.08 89 GLY A N 1
ATOM 647 C CA . GLY A 1 89 ? 7.874 1.915 10.553 1 96.08 89 GLY A CA 1
ATOM 648 C C . GLY A 1 89 ? 8.161 3.327 11.029 1 96.08 89 GLY A C 1
ATOM 649 O O . GLY A 1 89 ? 8.475 3.541 12.202 1 96.08 89 GLY A O 1
ATOM 650 N N . VAL A 1 90 ? 8.011 4.279 10.124 1 97.65 90 VAL A N 1
ATOM 651 C CA . VAL A 1 90 ? 8.221 5.686 10.447 1 97.65 90 VAL A CA 1
ATOM 652 C C . VAL A 1 90 ? 7.261 6.111 11.555 1 97.65 90 VAL A C 1
ATOM 654 O O . VAL A 1 90 ? 7.673 6.729 12.54 1 97.65 90 VAL A O 1
ATOM 657 N N . GLU A 1 91 ? 6.007 5.768 11.419 1 95.31 91 GLU A N 1
ATOM 658 C CA . GLU A 1 91 ? 4.949 6.193 12.331 1 95.31 91 GLU A CA 1
ATOM 659 C C . GLU A 1 91 ? 5.11 5.544 13.703 1 95.31 91 GLU A C 1
ATOM 661 O O . GLU A 1 91 ? 4.715 6.121 14.718 1 95.31 91 GLU A O 1
ATOM 666 N N . SER A 1 92 ? 5.699 4.363 13.72 1 93.41 92 SER A N 1
ATOM 667 C CA . SER A 1 92 ? 5.945 3.722 15.008 1 93.41 92 SER A CA 1
ATOM 668 C C . SER A 1 92 ? 6.889 4.554 15.869 1 93.41 92 SER A C 1
ATOM 670 O O . SER A 1 92 ? 6.866 4.457 17.097 1 93.41 92 SER A O 1
ATOM 672 N N . VAL A 1 93 ? 7.681 5.395 15.254 1 95.79 93 VAL A N 1
ATOM 673 C CA . VAL A 1 93 ? 8.608 6.271 15.961 1 95.79 93 VAL A CA 1
ATOM 674 C C . VAL A 1 93 ? 7.961 7.636 16.184 1 95.79 93 VAL A C 1
ATOM 676 O O . VAL A 1 93 ? 7.993 8.171 17.295 1 95.79 93 VAL A O 1
ATOM 679 N N . LEU A 1 94 ? 7.332 8.194 15.168 1 94.35 94 LEU A N 1
ATOM 680 C CA . LEU A 1 94 ? 6.809 9.554 15.225 1 94.35 94 LEU A CA 1
ATOM 681 C C . LEU A 1 94 ? 5.659 9.653 16.222 1 94.35 94 LEU A C 1
ATOM 683 O O . LEU A 1 94 ? 5.516 10.664 16.913 1 94.35 94 LEU A O 1
ATOM 687 N N . SER A 1 95 ? 4.849 8.672 16.22 1 86.99 95 SER A N 1
ATOM 688 C CA . SER A 1 95 ? 3.705 8.687 17.126 1 86.99 95 SER A CA 1
ATOM 689 C C . SER A 1 95 ? 4.151 8.824 18.577 1 86.99 95 SER A C 1
ATOM 691 O O . SER A 1 95 ? 3.527 9.546 19.358 1 86.99 95 SER A O 1
ATOM 693 N N . ASP A 1 96 ? 5.193 8.205 18.932 1 84.68 96 ASP A N 1
ATOM 694 C CA . ASP A 1 96 ? 5.731 8.248 20.288 1 84.68 96 ASP A CA 1
ATOM 695 C C . ASP A 1 96 ? 6.298 9.628 20.611 1 84.68 96 ASP A C 1
ATOM 697 O O . ASP A 1 96 ? 6.351 10.026 21.776 1 84.68 96 ASP A O 1
ATOM 701 N N . GLU A 1 97 ? 6.66 10.356 19.597 1 83.86 97 GLU A N 1
ATOM 702 C CA . GLU A 1 97 ? 7.303 11.655 19.773 1 83.86 97 GLU A CA 1
ATOM 703 C C . GLU A 1 97 ? 6.305 12.795 19.589 1 83.86 97 GLU A C 1
ATOM 705 O O . GLU A 1 97 ? 6.68 13.968 19.634 1 83.86 97 GLU A O 1
ATOM 710 N N . GLY A 1 98 ? 5.087 12.423 19.352 1 83.85 98 GLY A N 1
ATOM 711 C CA . GLY A 1 98 ? 4.082 13.443 19.101 1 83.85 98 GLY A CA 1
ATOM 712 C C . GLY A 1 98 ? 4.315 14.207 17.812 1 83.85 98 GLY A C 1
ATOM 713 O O . GLY A 1 98 ? 4.008 15.398 17.725 1 83.85 98 GLY A O 1
ATOM 714 N N . ARG A 1 99 ? 4.974 13.596 16.877 1 90.82 99 ARG A N 1
ATOM 715 C CA . ARG A 1 99 ? 5.285 14.214 15.593 1 90.82 99 ARG A CA 1
ATOM 716 C C . ARG A 1 99 ? 4.405 13.646 14.484 1 90.82 99 ARG A C 1
ATOM 718 O O . ARG A 1 99 ? 3.894 12.53 14.601 1 90.82 99 ARG A O 1
ATOM 725 N N . ALA A 1 100 ? 4.254 14.476 13.476 1 92.96 100 ALA A N 1
ATOM 726 C CA . ALA A 1 100 ? 3.408 14.084 12.352 1 92.96 100 ALA A CA 1
ATOM 727 C C . ALA A 1 100 ? 4.251 13.724 11.131 1 92.96 100 ALA A C 1
ATOM 729 O O . ALA A 1 100 ? 5.42 14.107 11.042 1 92.96 100 ALA A O 1
ATOM 730 N N . LEU A 1 101 ? 3.615 12.942 10.269 1 97.19 101 LEU A N 1
ATOM 731 C CA . LEU A 1 101 ? 4.194 12.686 8.955 1 97.19 101 LEU A CA 1
ATOM 732 C C . LEU A 1 101 ? 3.414 13.415 7.866 1 97.19 101 LEU A C 1
ATOM 734 O O . LEU A 1 101 ? 2.198 13.248 7.75 1 97.19 101 LEU A O 1
ATOM 738 N N . VAL A 1 102 ? 4.119 14.226 7.113 1 97.17 102 VAL A N 1
ATOM 739 C CA . VAL A 1 102 ? 3.532 14.923 5.974 1 97.17 102 VAL A CA 1
ATOM 740 C C . VAL A 1 102 ? 3.879 14.186 4.682 1 97.17 102 VAL A C 1
ATOM 742 O O . VAL A 1 102 ? 5.056 14.015 4.355 1 97.17 102 VAL A O 1
ATOM 745 N N . LEU A 1 103 ? 2.837 13.753 4.018 1 96.57 103 LEU A N 1
ATOM 746 C CA . LEU A 1 103 ? 3.02 12.92 2.834 1 96.57 103 LEU A CA 1
ATOM 747 C C . LEU A 1 103 ? 2.592 13.665 1.574 1 96.57 103 LEU A C 1
ATOM 749 O O . LEU A 1 103 ? 1.568 14.352 1.572 1 96.57 103 LEU A O 1
ATOM 753 N N . SER A 1 104 ? 3.393 13.53 0.498 1 94.18 104 SER A N 1
ATOM 754 C CA . SER A 1 104 ? 3.053 14.01 -0.837 1 94.18 104 SER A CA 1
ATOM 755 C C . SER A 1 104 ? 3.36 12.958 -1.898 1 94.18 104 SER A C 1
ATOM 757 O O . SER A 1 104 ? 4.424 12.336 -1.873 1 94.18 104 SER A O 1
ATOM 759 N N . VAL A 1 105 ? 2.422 12.666 -2.713 1 93.72 105 VAL A N 1
ATOM 760 C CA . VAL A 1 105 ? 2.626 11.83 -3.892 1 93.72 105 VAL A CA 1
ATOM 761 C C . VAL A 1 105 ? 2.546 12.686 -5.153 1 93.72 105 VAL A C 1
ATOM 763 O O . VAL A 1 105 ? 1.544 13.367 -5.386 1 93.72 105 VAL A O 1
ATOM 766 N N . VAL A 1 106 ? 3.598 12.628 -5.941 1 92.99 106 VAL A N 1
ATOM 767 C CA . VAL A 1 106 ? 3.695 13.552 -7.067 1 92.99 106 VAL A CA 1
ATOM 768 C C . VAL A 1 106 ? 3.984 12.775 -8.349 1 92.99 106 VAL A C 1
ATOM 770 O O . VAL A 1 106 ? 4.565 11.688 -8.306 1 92.99 106 VAL A O 1
ATOM 773 N N . PRO A 1 107 ? 3.667 13.315 -9.493 1 89.9 107 PRO A N 1
ATOM 774 C CA . PRO A 1 107 ? 3.729 12.549 -10.74 1 89.9 107 PRO A CA 1
ATOM 775 C C . PRO A 1 107 ? 5.095 12.633 -11.417 1 89.9 107 PRO A C 1
ATOM 777 O O . PRO A 1 107 ? 5.434 11.778 -12.239 1 89.9 107 PRO A O 1
ATOM 780 N N . ASP A 1 108 ? 5.848 13.724 -11.092 1 92.73 108 ASP A N 1
ATOM 781 C CA . ASP A 1 108 ? 7.073 13.926 -11.859 1 92.73 108 ASP A CA 1
ATOM 782 C C . ASP A 1 108 ? 8.087 14.752 -11.07 1 92.73 108 ASP A C 1
ATOM 784 O O . ASP A 1 108 ? 7.848 15.092 -9.91 1 92.73 108 ASP A O 1
ATOM 788 N N . GLU A 1 109 ? 9.214 15.025 -11.726 1 94.84 109 GLU A N 1
ATOM 789 C CA . GLU A 1 109 ? 10.339 15.67 -11.055 1 94.84 109 GLU A CA 1
ATOM 790 C C . GLU A 1 109 ? 10.013 17.117 -10.698 1 94.84 109 GLU A C 1
ATOM 792 O O . GLU A 1 109 ? 10.35 17.584 -9.608 1 94.84 109 GLU A O 1
ATOM 797 N N . ALA A 1 110 ? 9.399 17.827 -11.602 1 94.91 110 ALA A N 1
ATOM 798 C CA . ALA A 1 110 ? 9.067 19.227 -11.352 1 94.91 110 ALA A CA 1
ATOM 799 C C . ALA A 1 110 ? 8.148 19.366 -10.142 1 94.91 110 ALA A C 1
ATOM 801 O O . ALA A 1 110 ? 8.365 20.226 -9.285 1 94.91 110 ALA A O 1
ATOM 802 N N . ALA A 1 111 ? 7.16 18.521 -10.104 1 94.02 111 ALA A N 1
ATOM 803 C CA . ALA A 1 111 ? 6.231 18.536 -8.976 1 94.02 111 ALA A CA 1
ATOM 804 C C . ALA A 1 111 ? 6.938 18.152 -7.679 1 94.02 111 ALA A C 1
ATOM 806 O O . ALA A 1 111 ? 6.603 18.664 -6.608 1 94.02 111 ALA A O 1
ATOM 807 N N . GLU A 1 112 ? 7.849 17.309 -7.762 1 95.8 112 GLU A N 1
ATOM 808 C CA . GLU A 1 112 ? 8.612 16.882 -6.593 1 95.8 112 GLU A CA 1
ATOM 809 C C . GLU A 1 112 ? 9.425 18.037 -6.014 1 95.8 112 GLU A C 1
ATOM 811 O O . GLU A 1 112 ? 9.391 18.283 -4.807 1 95.8 112 GLU A O 1
ATOM 816 N N . LEU A 1 113 ? 10.154 18.747 -6.832 1 97.02 113 LEU A N 1
ATOM 817 C CA . LEU A 1 113 ? 10.957 19.881 -6.387 1 97.02 113 LEU A CA 1
ATOM 818 C C . LEU A 1 113 ? 10.072 20.978 -5.805 1 97.02 113 LEU A C 1
ATOM 820 O O . LEU A 1 113 ? 10.411 21.578 -4.782 1 97.02 113 LEU A O 1
ATOM 824 N N . THR A 1 114 ? 8.972 21.148 -6.457 1 94.78 114 THR A N 1
ATOM 825 C CA . THR A 1 114 ? 8.018 22.135 -5.963 1 94.78 114 THR A CA 1
ATOM 826 C C . THR A 1 114 ? 7.509 21.748 -4.577 1 94.78 114 THR A C 1
ATOM 828 O O . THR A 1 114 ? 7.339 22.608 -3.71 1 94.78 114 THR A O 1
ATOM 831 N N . ALA A 1 115 ? 7.281 20.514 -4.387 1 94.74 115 ALA A N 1
ATOM 832 C CA . ALA A 1 115 ? 6.798 20.035 -3.095 1 94.74 115 ALA A CA 1
ATOM 833 C C . ALA A 1 115 ? 7.792 20.359 -1.983 1 94.74 115 ALA A C 1
ATOM 835 O O . ALA A 1 115 ? 7.406 20.85 -0.92 1 94.74 115 ALA A O 1
ATOM 836 N N . TYR A 1 116 ? 9.057 20.14 -2.21 1 96.89 116 TYR A N 1
ATOM 837 C CA . TYR A 1 116 ? 10.068 20.43 -1.2 1 96.89 116 TYR A CA 1
ATOM 838 C C . TYR A 1 116 ? 10.137 21.924 -0.909 1 96.89 116 TYR A C 1
ATOM 840 O O . TYR A 1 116 ? 10.269 22.333 0.247 1 96.89 116 TYR A O 1
ATOM 848 N N . ARG A 1 117 ? 10.064 22.736 -1.928 1 94.88 117 ARG A N 1
ATOM 849 C CA . ARG A 1 117 ? 10.074 24.184 -1.748 1 94.88 117 ARG A CA 1
ATOM 850 C C . ARG A 1 117 ? 8.891 24.639 -0.9 1 94.88 117 ARG A C 1
ATOM 852 O O . ARG A 1 117 ? 9.044 25.482 -0.013 1 94.88 117 ARG A O 1
ATOM 859 N N . THR A 1 118 ? 7.803 24.062 -1.199 1 90.83 118 THR A N 1
ATOM 860 C CA . THR A 1 118 ? 6.587 24.419 -0.476 1 90.83 118 THR A CA 1
ATOM 861 C C . THR A 1 118 ? 6.68 23.989 0.985 1 90.83 118 THR A C 1
ATOM 863 O O . THR A 1 118 ? 6.343 24.758 1.887 1 90.83 118 THR A O 1
ATOM 866 N N . LEU A 1 119 ? 7.142 22.782 1.226 1 92.72 119 LEU A N 1
ATOM 867 C CA . LEU A 1 119 ? 7.289 22.27 2.585 1 92.72 119 LEU A CA 1
ATOM 868 C C . LEU A 1 119 ? 8.223 23.157 3.401 1 92.72 119 LEU A C 1
ATOM 870 O O . LEU A 1 119 ? 7.955 23.434 4.573 1 92.72 119 LEU A O 1
ATOM 874 N N . ALA A 1 120 ? 9.265 23.577 2.777 1 91.56 120 ALA A N 1
ATOM 875 C CA . ALA A 1 120 ? 10.252 24.415 3.452 1 91.56 120 ALA A CA 1
ATOM 876 C C . ALA A 1 120 ? 9.71 25.822 3.683 1 91.56 120 ALA A C 1
ATOM 878 O O . ALA A 1 120 ? 9.802 26.355 4.792 1 91.56 120 ALA A O 1
ATOM 879 N N . ALA A 1 121 ? 9.189 26.353 2.671 1 85 121 ALA A N 1
ATOM 880 C CA . ALA A 1 121 ? 8.722 27.737 2.718 1 85 121 ALA A CA 1
ATOM 881 C C . ALA A 1 121 ? 7.635 27.913 3.775 1 85 121 ALA A C 1
ATOM 883 O O . ALA A 1 121 ? 7.581 28.94 4.454 1 85 121 ALA A O 1
ATOM 884 N N . ASP A 1 122 ? 6.855 26.911 3.918 1 82.08 122 ASP A N 1
ATOM 885 C CA . ASP A 1 122 ? 5.722 26.987 4.835 1 82.08 122 ASP A CA 1
ATOM 886 C C . ASP A 1 122 ? 6.075 26.39 6.195 1 82.08 122 ASP A C 1
ATOM 888 O O . ASP A 1 122 ? 5.21 26.255 7.063 1 82.08 122 ASP A O 1
ATOM 892 N N . ASN A 1 123 ? 7.269 26.016 6.353 1 87.89 123 ASN A N 1
ATOM 893 C CA . ASN A 1 123 ? 7.742 25.4 7.588 1 87.89 123 ASN A CA 1
ATOM 894 C C . ASN A 1 123 ? 6.837 24.251 8.024 1 87.89 123 ASN A C 1
ATOM 896 O O . ASN A 1 123 ? 6.404 24.2 9.176 1 87.89 123 ASN A O 1
ATOM 900 N N . ARG A 1 124 ? 6.536 23.422 7.059 1 90.25 124 ARG A N 1
ATOM 901 C CA . ARG A 1 124 ? 5.598 22.332 7.311 1 90.25 124 ARG A CA 1
ATOM 902 C C . ARG A 1 124 ? 6.308 21.132 7.929 1 90.25 124 ARG A C 1
ATOM 904 O O . ARG A 1 124 ? 5.665 20.258 8.514 1 90.25 124 ARG A O 1
ATOM 911 N N . VAL A 1 125 ? 7.559 21.09 7.722 1 95.61 125 VAL A N 1
ATOM 912 C CA . VAL A 1 125 ? 8.316 19.938 8.2 1 95.61 125 VAL A CA 1
ATOM 913 C C . VAL A 1 125 ? 9.668 20.397 8.743 1 95.61 125 VAL A C 1
ATOM 915 O O . VAL A 1 125 ? 10.192 21.432 8.326 1 95.61 125 VAL A O 1
ATOM 918 N N . ASP A 1 126 ? 10.172 19.589 9.611 1 96.52 126 ASP A N 1
ATOM 919 C CA . ASP A 1 126 ? 11.495 19.845 10.172 1 96.52 126 ASP A CA 1
ATOM 920 C C . ASP A 1 126 ? 12.578 19.118 9.378 1 96.52 126 ASP A C 1
ATOM 922 O O . ASP A 1 126 ? 13.765 19.423 9.514 1 96.52 126 ASP A O 1
ATOM 926 N N . GLY A 1 127 ? 12.26 18.17 8.609 1 98.05 127 GLY A N 1
ATOM 927 C CA . GLY A 1 127 ? 13.135 17.356 7.78 1 98.05 127 GLY A CA 1
ATOM 928 C C . GLY A 1 127 ? 12.379 16.429 6.847 1 98.05 127 GLY A C 1
ATOM 929 O O . GLY A 1 127 ? 11.162 16.271 6.971 1 98.05 127 GLY A O 1
ATOM 930 N N . VAL A 1 128 ? 13.134 15.859 5.905 1 98.65 128 VAL A N 1
ATOM 931 C CA . VAL A 1 128 ? 12.454 15.042 4.906 1 98.65 128 VAL A CA 1
ATOM 932 C C . VAL A 1 128 ? 13.233 13.748 4.68 1 98.65 128 VAL A C 1
ATOM 934 O O . VAL A 1 128 ? 14.445 13.698 4.903 1 98.65 128 VAL A O 1
ATOM 937 N N . PHE A 1 129 ? 12.499 12.705 4.305 1 98.69 129 PHE A N 1
ATOM 938 C CA . PHE A 1 129 ? 13.084 11.467 3.805 1 98.69 129 PHE A CA 1
ATOM 939 C C . PHE A 1 129 ? 13.302 11.54 2.298 1 98.69 129 PHE A C 1
ATOM 941 O O . PHE A 1 129 ? 12.421 11.987 1.56 1 98.69 129 PHE A O 1
ATOM 948 N N . LEU A 1 130 ? 14.459 11.073 1.845 1 98.04 130 LEU A N 1
ATOM 949 C CA . LEU A 1 130 ? 14.728 10.975 0.415 1 98.04 130 LEU A CA 1
ATOM 950 C C . LEU A 1 130 ? 14.731 9.519 -0.039 1 98.04 130 LEU A C 1
ATOM 952 O O . LEU A 1 130 ? 15.68 8.781 0.234 1 98.04 130 LEU A O 1
ATOM 956 N N . THR A 1 131 ? 13.695 9.17 -0.698 1 96.17 131 THR A N 1
ATOM 957 C CA . THR A 1 131 ? 13.591 7.824 -1.249 1 96.17 131 THR A CA 1
ATOM 958 C C . THR A 1 131 ? 13.878 7.829 -2.748 1 96.17 131 THR A C 1
ATOM 960 O O . THR A 1 131 ? 13.95 8.892 -3.368 1 96.17 131 THR A O 1
ATOM 963 N N . ASP A 1 132 ? 14.112 6.708 -3.34 1 95.29 132 ASP A N 1
ATOM 964 C CA . ASP A 1 132 ? 14.286 6.557 -4.781 1 95.29 132 ASP A CA 1
ATOM 965 C C . ASP A 1 132 ? 15.385 7.48 -5.302 1 95.29 132 ASP A C 1
ATOM 967 O O . ASP A 1 132 ? 15.168 8.24 -6.248 1 95.29 132 ASP A O 1
ATOM 971 N N . LEU A 1 133 ? 16.515 7.303 -4.72 1 97.01 133 LEU A N 1
ATOM 972 C CA . LEU A 1 133 ? 17.653 8.131 -5.106 1 97.01 133 LEU A CA 1
ATOM 973 C C . LEU A 1 133 ? 17.969 7.964 -6.588 1 97.01 133 LEU A C 1
ATOM 975 O O . LEU A 1 133 ? 17.821 6.87 -7.139 1 97.01 133 LEU A O 1
ATOM 979 N N . ARG A 1 134 ? 18.461 9.028 -7.089 1 96.52 134 ARG A N 1
ATOM 980 C CA . ARG A 1 134 ? 18.799 9.056 -8.508 1 96.52 134 ARG A CA 1
ATOM 981 C C . ARG A 1 134 ? 20.274 9.387 -8.713 1 96.52 134 ARG A C 1
ATOM 983 O O . ARG A 1 134 ? 20.919 9.948 -7.824 1 96.52 134 ARG A O 1
ATOM 990 N N . HIS A 1 135 ? 20.923 9.067 -9.821 1 92.32 135 HIS A N 1
ATOM 991 C CA . HIS A 1 135 ? 22.319 9.354 -10.132 1 92.32 135 HIS A CA 1
ATOM 992 C C . HIS A 1 135 ? 22.583 10.856 -10.144 1 92.32 135 HIS A C 1
ATOM 994 O O . HIS A 1 135 ? 23.593 11.318 -9.608 1 92.32 135 HIS A O 1
ATOM 1000 N N . ASP A 1 136 ? 21.815 11.674 -10.747 1 89.53 136 ASP A N 1
ATOM 1001 C CA . ASP A 1 136 ? 21.887 13.132 -10.74 1 89.53 136 ASP A CA 1
ATOM 1002 C C . ASP A 1 136 ? 20.731 13.736 -9.946 1 89.53 136 ASP A C 1
ATOM 1004 O O . ASP A 1 136 ? 19.972 14.554 -10.47 1 89.53 136 ASP A O 1
ATOM 1008 N N . ASP A 1 137 ? 20.836 13.407 -8.685 1 96.44 137 ASP A N 1
ATOM 1009 C CA . ASP A 1 137 ? 19.702 13.762 -7.838 1 96.44 137 ASP A CA 1
ATOM 1010 C C . ASP A 1 137 ? 19.722 15.248 -7.488 1 96.44 137 ASP A C 1
ATOM 1012 O O . ASP A 1 137 ? 20.496 15.679 -6.63 1 96.44 137 ASP A O 1
ATOM 1016 N N . LYS A 1 138 ? 18.876 16.028 -8.044 1 96.41 138 LYS A N 1
ATOM 1017 C CA . LYS A 1 138 ? 18.809 17.475 -7.858 1 96.41 138 LYS A CA 1
ATOM 1018 C C . LYS A 1 138 ? 18.305 17.826 -6.461 1 96.41 138 LYS A C 1
ATOM 1020 O O . LYS A 1 138 ? 18.449 18.965 -6.012 1 96.41 138 LYS A O 1
ATOM 1025 N N . ARG A 1 139 ? 17.782 16.855 -5.843 1 97.87 139 ARG A N 1
ATOM 1026 C CA . ARG A 1 139 ? 17.148 17.146 -4.561 1 97.87 139 ARG A CA 1
ATOM 1027 C C . ARG A 1 139 ? 18.187 17.509 -3.506 1 97.87 139 ARG A C 1
ATOM 1029 O O . ARG A 1 139 ? 17.915 18.31 -2.609 1 97.87 139 ARG A O 1
ATOM 1036 N N . PHE A 1 140 ? 19.369 16.955 -3.542 1 97.39 140 PHE A N 1
ATOM 1037 C CA . PHE A 1 140 ? 20.385 17.233 -2.534 1 97.39 140 PHE A CA 1
ATOM 1038 C C . PHE A 1 140 ? 20.771 18.707 -2.545 1 97.39 140 PHE A C 1
ATOM 1040 O O . PHE A 1 140 ? 20.802 19.354 -1.497 1 97.39 140 PHE A O 1
ATOM 1047 N N . GLY A 1 141 ? 21.07 19.204 -3.753 1 96.95 141 GLY A N 1
ATOM 1048 C CA . GLY A 1 141 ? 21.376 20.622 -3.861 1 96.95 141 GLY A CA 1
ATOM 1049 C C . GLY A 1 141 ? 20.232 21.515 -3.419 1 96.95 141 GLY A C 1
ATOM 1050 O O . GLY A 1 141 ? 20.447 22.508 -2.721 1 96.95 141 GLY A O 1
ATOM 1051 N N . LEU A 1 142 ? 19.032 21.176 -3.814 1 97.83 142 LEU A N 1
ATOM 1052 C CA . LEU A 1 142 ? 17.847 21.948 -3.458 1 97.83 142 LEU A CA 1
ATOM 1053 C C . LEU A 1 142 ? 17.669 22.003 -1.944 1 97.83 142 LEU A C 1
ATOM 1055 O O . LEU A 1 142 ? 17.422 23.073 -1.383 1 97.83 142 LEU A O 1
ATOM 1059 N N . LEU A 1 143 ? 17.817 20.843 -1.276 1 97.85 143 LEU A N 1
ATOM 1060 C CA . LEU A 1 143 ? 17.58 20.77 0.161 1 97.85 143 LEU A CA 1
ATOM 1061 C C . LEU A 1 143 ? 18.652 21.536 0.929 1 97.85 143 LEU A C 1
ATOM 1063 O O . LEU A 1 143 ? 18.372 22.121 1.978 1 97.85 143 LEU A O 1
ATOM 1067 N N . GLU A 1 144 ? 19.839 21.507 0.446 1 95.97 144 GLU A N 1
ATOM 1068 C CA . GLU A 1 144 ? 20.891 22.339 1.023 1 95.97 144 GLU A CA 1
ATOM 1069 C C . GLU A 1 144 ? 20.542 23.821 0.918 1 95.97 144 GLU A C 1
ATOM 1071 O O . GLU A 1 144 ? 20.697 24.57 1.885 1 95.97 144 GLU A O 1
ATOM 1076 N N . GLU A 1 145 ? 20.112 24.126 -0.288 1 96.35 145 GLU A N 1
ATOM 1077 C CA . GLU A 1 145 ? 19.717 25.512 -0.523 1 96.35 145 GLU A CA 1
ATOM 1078 C C . GLU A 1 145 ? 18.591 25.932 0.417 1 96.35 145 GLU A C 1
ATOM 1080 O O . GLU A 1 145 ? 18.582 27.058 0.918 1 96.35 145 GLU A O 1
ATOM 1085 N N . LEU A 1 146 ? 17.709 25.062 0.689 1 95.75 146 LEU A N 1
ATOM 1086 C CA . LEU A 1 146 ? 16.532 25.349 1.503 1 95.75 146 LEU A CA 1
ATOM 1087 C C . LEU A 1 146 ? 16.86 25.245 2.989 1 95.75 146 LEU A C 1
ATOM 1089 O O . LEU A 1 146 ? 16.054 25.636 3.836 1 95.75 146 LEU A O 1
ATOM 1093 N N . GLY A 1 147 ? 18.022 24.703 3.313 1 95.34 147 GLY A N 1
ATOM 1094 C CA . GLY A 1 147 ? 18.361 24.45 4.704 1 95.34 147 GLY A CA 1
ATOM 1095 C C . GLY A 1 147 ? 17.459 23.423 5.361 1 95.34 147 GLY A C 1
ATOM 1096 O O . GLY A 1 147 ? 17.182 23.508 6.56 1 95.34 147 GLY A O 1
ATOM 1097 N N . LEU A 1 148 ? 16.951 22.536 4.621 1 96.65 148 LEU A N 1
ATOM 1098 C CA . LEU A 1 148 ? 16.033 21.508 5.098 1 96.65 148 LEU A CA 1
ATOM 1099 C C . LEU A 1 148 ? 16.77 20.198 5.355 1 96.65 148 LEU A C 1
ATOM 1101 O O . LEU A 1 148 ? 17.269 19.568 4.42 1 96.65 148 LEU A O 1
ATOM 1105 N N . PRO A 1 149 ? 16.851 19.754 6.647 1 97.92 149 PRO A N 1
ATOM 1106 C CA . PRO A 1 149 ? 17.489 18.472 6.954 1 97.92 149 PRO A CA 1
ATOM 1107 C C . PRO A 1 149 ? 16.848 17.302 6.212 1 97.92 149 PRO A C 1
ATOM 1109 O O . PRO A 1 149 ? 15.652 17.336 5.912 1 97.92 149 PRO A O 1
ATOM 1112 N N . ALA A 1 150 ? 17.674 16.29 5.944 1 98.48 150 ALA A N 1
ATOM 1113 C CA . ALA A 1 150 ? 17.169 15.124 5.224 1 98.48 150 ALA A CA 1
ATOM 1114 C C . ALA A 1 150 ? 17.943 13.866 5.606 1 98.48 150 ALA A C 1
ATOM 1116 O O . ALA A 1 150 ? 19.039 13.95 6.166 1 98.48 150 ALA A O 1
ATOM 1117 N N . VAL A 1 151 ? 17.339 12.778 5.393 1 98.7 151 VAL A N 1
ATOM 1118 C CA . VAL A 1 151 ? 18.002 11.478 5.434 1 98.7 151 VAL A CA 1
ATOM 1119 C C . VAL A 1 151 ? 17.723 10.714 4.142 1 98.7 151 VAL A C 1
ATOM 1121 O O . VAL A 1 151 ? 16.586 10.683 3.665 1 98.7 151 VAL A O 1
ATOM 1124 N N . ALA A 1 152 ? 18.743 10.202 3.547 1 98.27 152 ALA A N 1
ATOM 1125 C CA . ALA A 1 152 ? 18.618 9.44 2.307 1 98.27 152 ALA A CA 1
ATOM 1126 C C . ALA A 1 152 ? 18.414 7.955 2.594 1 98.27 152 ALA A C 1
ATOM 1128 O O . ALA A 1 152 ? 19.089 7.384 3.453 1 98.27 152 ALA A O 1
ATOM 1129 N N . LEU A 1 153 ? 17.488 7.376 1.953 1 97.25 153 LEU A N 1
ATOM 1130 C CA . LEU A 1 153 ? 17.309 5.929 1.988 1 97.25 153 LEU A CA 1
ATOM 1131 C C . LEU A 1 153 ? 18.126 5.253 0.893 1 97.25 153 LEU A C 1
ATOM 1133 O O . LEU A 1 153 ? 17.673 5.147 -0.249 1 97.25 153 LEU A O 1
ATOM 1137 N N . GLY A 1 154 ? 19.183 4.622 1.297 1 96.09 154 GLY A N 1
ATOM 1138 C CA . GLY A 1 154 ? 20.165 4.094 0.363 1 96.09 154 GLY A CA 1
ATOM 1139 C C . GLY A 1 154 ? 21.425 4.936 0.283 1 96.09 154 GLY A C 1
ATOM 1140 O O . GLY A 1 154 ? 21.44 6.084 0.731 1 96.09 154 GLY A O 1
ATOM 1141 N N . HIS A 1 155 ? 22.441 4.456 -0.31 1 94.35 155 HIS A N 1
ATOM 1142 C CA . HIS A 1 155 ? 23.702 5.165 -0.492 1 94.35 155 HIS A CA 1
ATOM 1143 C C . HIS A 1 155 ? 23.644 6.091 -1.702 1 94.35 155 HIS A C 1
ATOM 1145 O O . HIS A 1 155 ? 23.445 5.634 -2.83 1 94.35 155 HIS A O 1
ATOM 1151 N N . PRO A 1 156 ? 23.835 7.341 -1.531 1 94.91 156 PRO A N 1
ATOM 1152 C CA . PRO A 1 156 ? 23.846 8.257 -2.674 1 94.91 156 PRO A CA 1
ATOM 1153 C C . PRO A 1 156 ? 25.001 7.986 -3.636 1 94.91 156 PRO A C 1
ATOM 1155 O O . PRO A 1 156 ? 26.014 7.402 -3.241 1 94.91 156 PRO A O 1
ATOM 1158 N N . ALA A 1 157 ? 24.792 8.364 -4.844 1 90.92 157 ALA A N 1
ATOM 1159 C CA . ALA A 1 157 ? 25.802 8.155 -5.878 1 90.92 157 ALA A CA 1
ATOM 1160 C C . ALA A 1 157 ? 27.007 9.066 -5.66 1 90.92 157 ALA A C 1
ATOM 1162 O O . ALA A 1 157 ? 28.129 8.724 -6.042 1 90.92 157 ALA A O 1
ATOM 1163 N N . SER A 1 158 ? 26.769 10.271 -5.113 1 89.53 158 SER A N 1
ATOM 1164 C CA . SER A 1 158 ? 27.826 11.242 -4.852 1 89.53 158 SER A CA 1
ATOM 1165 C C . SER A 1 158 ? 27.943 11.545 -3.362 1 89.53 158 SER A C 1
ATOM 1167 O O . SER A 1 158 ? 27.094 11.13 -2.57 1 89.53 158 SER A O 1
ATOM 1169 N N . THR A 1 159 ? 29.013 12.132 -3.023 1 89.38 159 THR A N 1
ATOM 1170 C CA . THR A 1 159 ? 29.175 12.589 -1.647 1 89.38 159 THR A CA 1
ATOM 1171 C C . THR A 1 159 ? 28.163 13.682 -1.318 1 89.38 159 THR A C 1
ATOM 1173 O O . THR A 1 159 ? 28.037 14.662 -2.056 1 89.38 159 THR A O 1
ATOM 1176 N N . VAL A 1 160 ? 27.452 13.339 -0.331 1 90.57 160 VAL A N 1
ATOM 1177 C CA . VAL A 1 160 ? 26.458 14.318 0.097 1 90.57 160 VAL A CA 1
ATOM 1178 C C . VAL A 1 160 ? 26.639 14.623 1.582 1 90.57 160 VAL A C 1
ATOM 1180 O O . VAL A 1 160 ? 27.27 13.852 2.308 1 90.57 160 VAL A O 1
ATOM 1183 N N . ARG A 1 161 ? 26.094 15.731 2.077 1 91.68 161 ARG A N 1
ATOM 1184 C CA . ARG A 1 161 ? 26.232 16.178 3.459 1 91.68 161 ARG A CA 1
ATOM 1185 C C . ARG A 1 161 ? 25.159 15.554 4.346 1 91.68 161 ARG A C 1
ATOM 1187 O O . ARG A 1 161 ? 25.256 15.602 5.574 1 91.68 161 ARG A O 1
ATOM 1194 N N . PHE A 1 162 ? 24.23 14.886 3.777 1 96.47 162 PHE A N 1
ATOM 1195 C CA . PHE A 1 162 ? 23.11 14.299 4.502 1 96.47 162 PHE A CA 1
ATOM 1196 C C . PHE A 1 162 ? 23.434 12.876 4.941 1 96.47 162 PHE A C 1
ATOM 1198 O O . PHE A 1 162 ? 24.1 12.134 4.216 1 96.47 162 PHE A O 1
ATOM 1205 N N . PRO A 1 163 ? 22.969 12.539 6.137 1 98.11 163 PRO A N 1
ATOM 1206 C CA . PRO A 1 163 ? 23.088 11.126 6.503 1 98.11 163 PRO A CA 1
ATOM 1207 C C . PRO A 1 163 ? 22.233 10.215 5.626 1 98.11 163 PRO A C 1
ATOM 1209 O O . PRO A 1 163 ? 21.285 10.679 4.987 1 98.11 163 PRO A O 1
ATOM 1212 N N . PHE A 1 164 ? 22.606 8.953 5.608 1 98.08 164 PHE A N 1
ATOM 1213 C CA . PHE A 1 164 ? 21.818 7.972 4.872 1 98.08 164 PHE A CA 1
ATOM 1214 C C . PHE A 1 164 ? 21.679 6.681 5.668 1 98.08 164 PHE A C 1
ATOM 1216 O O . PHE A 1 164 ? 22.489 6.402 6.554 1 98.08 164 PHE A O 1
ATOM 1223 N N . VAL A 1 165 ? 20.614 6.013 5.469 1 98.29 165 VAL A N 1
ATOM 1224 C CA . VAL A 1 165 ? 20.359 4.654 5.937 1 98.29 165 VAL A CA 1
ATOM 1225 C C . VAL A 1 165 ? 20.405 3.685 4.758 1 98.29 165 VAL A C 1
ATOM 1227 O O . VAL A 1 165 ? 19.63 3.817 3.808 1 98.29 165 VAL A O 1
ATOM 1230 N N . GLU A 1 166 ? 21.257 2.753 4.803 1 96.47 166 GLU A N 1
ATOM 1231 C CA . GLU A 1 166 ? 21.405 1.882 3.641 1 96.47 166 GLU A CA 1
ATOM 1232 C C . GLU A 1 166 ? 21.254 0.414 4.028 1 96.47 166 GLU A C 1
ATOM 1234 O O . GLU A 1 166 ? 21.476 0.046 5.183 1 96.47 166 GLU A O 1
ATOM 1239 N N . LEU A 1 167 ? 20.744 -0.31 3.139 1 93.97 167 LEU A N 1
ATOM 1240 C CA . LEU A 1 167 ? 20.738 -1.769 3.134 1 93.97 167 LEU A CA 1
ATOM 1241 C C . LEU A 1 167 ? 21.438 -2.311 1.892 1 93.97 167 LEU A C 1
ATOM 1243 O O . LEU A 1 167 ? 21.261 -1.781 0.793 1 93.97 167 LEU A O 1
ATOM 1247 N N . ASP A 1 168 ? 22.316 -3.276 2.095 1 91.9 168 ASP A N 1
ATOM 1248 C CA . ASP A 1 168 ? 22.945 -3.918 0.945 1 91.9 168 ASP A CA 1
ATOM 1249 C C . ASP A 1 168 ? 21.956 -4.82 0.211 1 91.9 168 ASP A C 1
ATOM 1251 O O . ASP A 1 168 ? 21.717 -5.956 0.627 1 91.9 168 ASP A O 1
ATOM 1255 N N . ASP A 1 169 ? 21.426 -4.329 -0.819 1 87.74 169 ASP A N 1
ATOM 1256 C CA . ASP A 1 169 ? 20.473 -5.146 -1.563 1 87.74 169 ASP A CA 1
ATOM 1257 C C . ASP A 1 169 ? 21.172 -5.935 -2.668 1 87.74 169 ASP A C 1
ATOM 1259 O O . ASP A 1 169 ? 20.553 -6.773 -3.327 1 87.74 169 ASP A O 1
ATOM 1263 N N . THR A 1 170 ? 22.457 -5.755 -2.845 1 91.45 170 THR A N 1
ATOM 1264 C CA . THR A 1 170 ? 23.203 -6.476 -3.87 1 91.45 170 THR A CA 1
ATOM 1265 C C . THR A 1 170 ? 23.494 -7.906 -3.422 1 91.45 170 THR A C 1
ATOM 1267 O O . THR A 1 170 ? 23.525 -8.825 -4.243 1 91.45 170 THR A O 1
ATOM 1270 N N . SER A 1 171 ? 23.656 -8.026 -2.14 1 94.47 171 SER A N 1
ATOM 1271 C CA . SER A 1 171 ? 23.917 -9.358 -1.605 1 94.47 171 SER A CA 1
ATOM 1272 C C . SER A 1 171 ? 22.739 -10.294 -1.852 1 94.47 171 SER A C 1
ATOM 1274 O O . SER A 1 171 ? 22.929 -11.483 -2.119 1 94.47 171 SER A O 1
ATOM 1276 N N . GLY A 1 172 ? 21.571 -9.724 -1.741 1 96.5 172 GLY A N 1
ATOM 1277 C CA . GLY A 1 172 ? 20.381 -10.518 -2.001 1 96.5 172 GLY A CA 1
ATOM 1278 C C . GLY A 1 172 ? 20.299 -11.018 -3.431 1 96.5 172 GLY A C 1
ATOM 1279 O O . GLY A 1 172 ? 19.992 -12.188 -3.669 1 96.5 172 GLY A O 1
ATOM 1280 N N . ILE A 1 173 ? 20.638 -10.139 -4.366 1 97.82 173 ILE A N 1
ATOM 1281 C CA . ILE A 1 173 ? 20.599 -10.503 -5.778 1 97.82 173 ILE A CA 1
ATOM 1282 C C . ILE A 1 173 ? 21.655 -11.568 -6.065 1 97.82 173 ILE A C 1
ATOM 1284 O O . ILE A 1 173 ? 21.377 -12.558 -6.746 1 97.82 173 ILE A O 1
ATOM 1288 N N . ARG A 1 174 ? 22.833 -11.365 -5.559 1 97.95 174 ARG A N 1
ATOM 1289 C CA . ARG A 1 174 ? 23.907 -12.339 -5.729 1 97.95 174 ARG A CA 1
ATOM 1290 C C . ARG A 1 174 ? 23.503 -13.701 -5.174 1 97.95 174 ARG A C 1
ATOM 1292 O O . ARG A 1 174 ? 23.748 -14.732 -5.804 1 97.95 174 ARG A O 1
ATOM 1299 N N . ALA A 1 175 ? 22.866 -13.677 -4.044 1 98.43 175 ALA A N 1
ATOM 1300 C CA . ALA A 1 175 ? 22.421 -14.914 -3.407 1 98.43 175 ALA A CA 1
ATOM 1301 C C . ALA A 1 175 ? 21.368 -15.62 -4.256 1 98.43 175 ALA A C 1
ATOM 1303 O O . ALA A 1 175 ? 21.367 -16.849 -4.36 1 98.43 175 ALA A O 1
ATOM 1304 N N . ALA A 1 176 ? 20.494 -14.86 -4.833 1 98.74 176 ALA A N 1
ATOM 1305 C CA . ALA A 1 176 ? 19.449 -15.435 -5.676 1 98.74 176 ALA A CA 1
ATOM 1306 C C . ALA A 1 176 ? 20.047 -16.114 -6.905 1 98.74 176 ALA A C 1
ATOM 1308 O O . ALA A 1 176 ? 19.68 -17.243 -7.238 1 98.74 176 ALA A O 1
ATOM 1309 N N . VAL A 1 177 ? 20.968 -15.44 -7.547 1 98.81 177 VAL A N 1
ATOM 1310 C CA . VAL A 1 177 ? 21.612 -15.997 -8.732 1 98.81 177 VAL A CA 1
ATOM 1311 C C . VAL A 1 177 ? 22.411 -17.241 -8.35 1 98.81 177 VAL A C 1
ATOM 1313 O O . VAL A 1 177 ? 22.31 -18.278 -9.009 1 98.81 177 VAL A O 1
ATOM 1316 N N . SER A 1 178 ? 23.178 -17.146 -7.282 1 98.72 178 SER A N 1
ATOM 1317 C CA . SER A 1 178 ? 23.967 -18.282 -6.817 1 98.72 178 SER A CA 1
ATOM 1318 C C . SER A 1 178 ? 23.081 -19.489 -6.526 1 98.72 178 SER A C 1
ATOM 1320 O O . SER A 1 178 ? 23.437 -20.622 -6.855 1 98.72 178 SER A O 1
ATOM 1322 N N . HIS A 1 179 ? 21.988 -19.229 -5.868 1 98.9 179 HIS A N 1
ATOM 1323 C CA . HIS A 1 179 ? 21.022 -20.28 -5.566 1 98.9 179 HIS A CA 1
ATOM 1324 C C . HIS A 1 179 ? 20.535 -20.962 -6.84 1 98.9 179 HIS A C 1
ATOM 1326 O O . HIS A 1 179 ? 20.537 -22.192 -6.93 1 98.9 179 HIS A O 1
ATOM 1332 N N . LEU A 1 180 ? 20.186 -20.183 -7.831 1 98.92 180 LEU A N 1
ATOM 1333 C CA . LEU A 1 180 ? 19.681 -20.724 -9.088 1 98.92 180 LEU A CA 1
ATOM 1334 C C . LEU A 1 180 ? 20.772 -21.493 -9.826 1 98.92 180 LEU A C 1
ATOM 1336 O O . LEU A 1 180 ? 20.513 -22.558 -10.391 1 98.92 180 LEU A O 1
ATOM 1340 N N . VAL A 1 181 ? 21.996 -21.009 -9.803 1 98.84 181 VAL A N 1
ATOM 1341 C CA . VAL A 1 181 ? 23.132 -21.682 -10.425 1 98.84 181 VAL A CA 1
ATOM 1342 C C . VAL A 1 181 ? 23.39 -23.015 -9.726 1 98.84 181 VAL A C 1
ATOM 1344 O O . VAL A 1 181 ? 23.643 -24.028 -10.382 1 98.84 181 VAL A O 1
ATOM 1347 N N . SER A 1 182 ? 23.308 -22.97 -8.417 1 98.78 182 SER A N 1
ATOM 1348 C CA . SER A 1 182 ? 23.544 -24.187 -7.647 1 98.78 182 SER A CA 1
ATOM 1349 C C . SER A 1 182 ? 22.492 -25.248 -7.953 1 98.78 182 SER A C 1
ATOM 1351 O O . SER A 1 182 ? 22.753 -26.445 -7.822 1 98.78 182 SER A O 1
ATOM 1353 N N . LEU A 1 183 ? 21.326 -24.887 -8.335 1 98.76 183 LEU A N 1
ATOM 1354 C CA . LEU A 1 183 ? 20.252 -25.801 -8.708 1 98.76 183 LEU A CA 1
ATOM 1355 C C . LEU A 1 183 ? 20.461 -26.338 -10.12 1 98.76 183 LEU A C 1
ATOM 1357 O O . LEU A 1 183 ? 19.771 -27.269 -10.544 1 98.76 183 LEU A O 1
ATOM 1361 N N . GLY A 1 184 ? 21.383 -25.622 -10.905 1 98.73 184 GLY A N 1
ATOM 1362 C CA . GLY A 1 184 ? 21.719 -26.138 -12.223 1 98.73 184 GLY A CA 1
ATOM 1363 C C . GLY A 1 184 ? 21.264 -25.232 -13.351 1 98.73 184 GLY A C 1
ATOM 1364 O O . GLY A 1 184 ? 21.464 -25.547 -14.526 1 98.73 184 GLY A O 1
ATOM 1365 N N . HIS A 1 185 ? 20.703 -24.099 -13.049 1 98.77 185 HIS A N 1
ATOM 1366 C CA . HIS A 1 185 ? 20.266 -23.174 -14.088 1 98.77 185 HIS A CA 1
ATOM 1367 C C . HIS A 1 185 ? 21.457 -22.522 -14.782 1 98.77 185 HIS A C 1
ATOM 1369 O O . HIS A 1 185 ? 22.445 -22.173 -14.131 1 98.77 185 HIS A O 1
ATOM 1375 N N . ARG A 1 186 ? 21.338 -22.328 -16.073 1 98.39 186 ARG A N 1
ATOM 1376 C CA . ARG A 1 186 ? 22.398 -21.701 -16.855 1 98.39 186 ARG A CA 1
ATOM 1377 C C . ARG A 1 186 ? 21.853 -20.548 -17.692 1 98.39 186 ARG A C 1
ATOM 1379 O O . ARG A 1 186 ? 22.613 -19.692 -18.15 1 98.39 186 ARG A O 1
ATOM 1386 N N . ARG A 1 187 ? 20.545 -20.541 -18.004 1 98.51 187 ARG A N 1
ATOM 1387 C CA . ARG A 1 187 ? 19.849 -19.427 -18.64 1 98.51 187 ARG A CA 1
ATOM 1388 C C . ARG A 1 187 ? 18.949 -18.703 -17.643 1 98.51 187 ARG A C 1
ATOM 1390 O O . ARG A 1 187 ? 17.799 -19.096 -17.437 1 98.51 187 ARG A O 1
ATOM 1397 N N . ILE A 1 188 ? 19.498 -17.706 -17.066 1 98.83 188 ILE A N 1
ATOM 1398 C CA . ILE A 1 188 ? 18.805 -16.944 -16.033 1 98.83 188 ILE A CA 1
ATOM 1399 C C . ILE A 1 188 ? 18.568 -15.515 -16.516 1 98.83 188 ILE A C 1
ATOM 1401 O O . ILE A 1 188 ? 19.501 -14.841 -16.958 1 98.83 188 ILE A O 1
ATOM 1405 N N . ALA A 1 189 ? 17.335 -15.056 -16.511 1 98.93 189 ALA A N 1
ATOM 1406 C CA . ALA A 1 189 ? 16.983 -13.7 -16.924 1 98.93 189 ALA A CA 1
ATOM 1407 C C . ALA A 1 189 ? 16.748 -12.802 -15.713 1 98.93 189 ALA A C 1
ATOM 1409 O O . ALA A 1 189 ? 16.569 -13.29 -14.595 1 98.93 189 ALA A O 1
ATOM 1410 N N . HIS A 1 190 ? 16.824 -11.553 -15.974 1 98.88 190 HIS A N 1
ATOM 1411 C CA . HIS A 1 190 ? 16.53 -10.544 -14.962 1 98.88 190 HIS A CA 1
ATOM 1412 C C . HIS A 1 190 ? 15.464 -9.569 -15.449 1 98.88 190 HIS A C 1
ATOM 1414 O O . HIS A 1 190 ? 15.608 -8.968 -16.516 1 98.88 190 HIS A O 1
ATOM 1420 N N . VAL A 1 191 ? 14.359 -9.525 -14.725 1 98.89 191 VAL A N 1
ATOM 1421 C CA . VAL A 1 191 ? 13.382 -8.46 -14.924 1 98.89 191 VAL A CA 1
ATOM 1422 C C . VAL A 1 191 ? 13.671 -7.306 -13.966 1 98.89 191 VAL A C 1
ATOM 1424 O O . VAL A 1 191 ? 13.276 -7.347 -12.798 1 98.89 191 VAL A O 1
ATOM 1427 N N . ALA A 1 192 ? 14.282 -6.301 -14.472 1 98.6 192 ALA A N 1
ATOM 1428 C CA . ALA A 1 192 ? 14.863 -5.214 -13.689 1 98.6 192 ALA A CA 1
ATOM 1429 C C . ALA A 1 192 ? 13.849 -4.096 -13.464 1 98.6 192 ALA A C 1
ATOM 1431 O O . ALA A 1 192 ? 12.807 -4.054 -14.122 1 98.6 192 ALA A O 1
ATOM 1432 N N . GLY A 1 193 ? 14.145 -3.281 -12.458 1 96.47 193 GLY A N 1
ATOM 1433 C CA . GLY A 1 193 ? 13.333 -2.102 -12.204 1 96.47 193 GLY A CA 1
ATOM 1434 C C . GLY A 1 193 ? 13.824 -0.87 -12.94 1 96.47 193 GLY A C 1
ATOM 1435 O O . GLY A 1 193 ? 14.576 -0.978 -13.91 1 96.47 193 GLY A O 1
ATOM 1436 N N . ASP A 1 194 ? 13.321 0.255 -12.551 1 94.84 194 ASP A N 1
ATOM 1437 C CA . ASP A 1 194 ? 13.647 1.549 -13.141 1 94.84 194 ASP A CA 1
ATOM 1438 C C . ASP A 1 194 ? 15.126 1.88 -12.957 1 94.84 194 ASP A C 1
ATOM 1440 O O . ASP A 1 194 ? 15.589 2.071 -11.831 1 94.84 194 ASP A O 1
ATOM 1444 N N . GLN A 1 195 ? 15.836 2.074 -14.022 1 94.72 195 GLN A N 1
ATOM 1445 C CA . GLN A 1 195 ? 17.285 2.243 -13.981 1 94.72 195 GLN A CA 1
ATOM 1446 C C . GLN A 1 195 ? 17.661 3.682 -13.64 1 94.72 195 GLN A C 1
ATOM 1448 O O . GLN A 1 195 ? 18.821 3.971 -13.339 1 94.72 195 GLN A O 1
ATOM 1453 N N . SER A 1 196 ? 16.685 4.526 -13.638 1 93.21 196 SER A N 1
ATOM 1454 C CA . SER A 1 196 ? 16.969 5.893 -13.215 1 93.21 196 SER A CA 1
ATOM 1455 C C . SER A 1 196 ? 17.168 5.975 -11.705 1 93.21 196 SER A C 1
ATOM 1457 O O . SER A 1 196 ? 17.714 6.957 -11.198 1 93.21 196 SER A O 1
ATOM 1459 N N . MET A 1 197 ? 16.725 5.01 -11.035 1 94.57 197 MET A N 1
ATOM 1460 C CA . MET A 1 197 ? 16.91 4.919 -9.589 1 94.57 197 MET A CA 1
ATOM 1461 C C . MET A 1 197 ? 18.192 4.167 -9.251 1 94.57 197 MET A C 1
ATOM 1463 O O . MET A 1 197 ? 18.485 3.13 -9.849 1 94.57 197 MET A O 1
ATOM 1467 N N . ILE A 1 198 ? 18.88 4.593 -8.304 1 95.82 198 ILE A N 1
ATOM 1468 C CA . ILE A 1 198 ? 20.176 4.03 -7.942 1 95.82 198 ILE A CA 1
ATOM 1469 C C . ILE A 1 198 ? 20.013 2.559 -7.566 1 95.82 198 ILE A C 1
ATOM 1471 O O . ILE A 1 198 ? 20.802 1.712 -7.991 1 95.82 198 ILE A O 1
ATOM 1475 N N . HIS A 1 199 ? 19.004 2.21 -6.772 1 94.27 199 HIS A N 1
ATOM 1476 C CA . HIS A 1 199 ? 18.847 0.824 -6.344 1 94.27 199 HIS A CA 1
ATOM 1477 C C . HIS A 1 199 ? 18.523 -0.084 -7.526 1 94.27 199 HIS A C 1
ATOM 1479 O O . HIS A 1 199 ? 18.946 -1.242 -7.559 1 94.27 199 HIS A O 1
ATOM 1485 N N . GLY A 1 200 ? 17.747 0.463 -8.492 1 94.91 200 GLY A N 1
ATOM 1486 C CA . GLY A 1 200 ? 17.487 -0.311 -9.695 1 94.91 200 GLY A CA 1
ATOM 1487 C C . GLY A 1 200 ? 18.747 -0.666 -10.461 1 94.91 200 GLY A C 1
ATOM 1488 O O . GLY A 1 200 ? 18.926 -1.814 -10.875 1 94.91 200 GLY A O 1
ATOM 1489 N N . GLY A 1 201 ? 19.612 0.312 -10.627 1 94.94 201 GLY A N 1
ATOM 1490 C CA . GLY A 1 201 ? 20.886 0.09 -11.293 1 94.94 201 GLY A CA 1
ATOM 1491 C C . GLY A 1 201 ? 21.797 -0.858 -10.537 1 94.94 201 GLY A C 1
ATOM 1492 O O . GLY A 1 201 ? 22.416 -1.741 -11.134 1 94.94 201 GLY A O 1
ATOM 1493 N N . ARG A 1 202 ? 21.84 -0.73 -9.294 1 95.42 202 ARG A N 1
ATOM 1494 C CA . ARG A 1 202 ? 22.695 -1.57 -8.461 1 95.42 202 ARG A CA 1
ATOM 1495 C C . ARG A 1 202 ? 22.256 -3.029 -8.523 1 95.42 202 ARG A C 1
ATOM 1497 O O . ARG A 1 202 ? 23.093 -3.933 -8.586 1 95.42 202 ARG A O 1
ATOM 1504 N N . ARG A 1 203 ? 20.986 -3.262 -8.43 1 96.29 203 ARG A N 1
ATOM 1505 C CA . ARG A 1 203 ? 20.462 -4.622 -8.515 1 96.29 203 ARG A CA 1
ATOM 1506 C C . ARG A 1 203 ? 20.791 -5.252 -9.865 1 96.29 203 ARG A C 1
ATOM 1508 O O . ARG A 1 203 ? 21.19 -6.416 -9.932 1 96.29 203 ARG A O 1
ATOM 1515 N N . ARG A 1 204 ? 20.615 -4.448 -10.881 1 97.31 204 ARG A N 1
ATOM 1516 C CA . ARG A 1 204 ? 20.943 -4.938 -12.216 1 97.31 204 ARG A CA 1
ATOM 1517 C C . ARG A 1 204 ? 22.428 -5.266 -12.329 1 97.31 204 ARG A C 1
ATOM 1519 O O . ARG A 1 204 ? 22.8 -6.308 -12.872 1 97.31 204 ARG A O 1
ATOM 1526 N N . GLU A 1 205 ? 23.265 -4.392 -11.846 1 96.92 205 GLU A N 1
ATOM 1527 C CA . GLU A 1 205 ? 24.708 -4.607 -11.874 1 96.92 205 GLU A CA 1
ATOM 1528 C C . GLU A 1 205 ? 25.098 -5.842 -11.067 1 96.92 205 GLU A C 1
ATOM 1530 O O . GLU A 1 205 ? 25.989 -6.595 -11.466 1 96.92 205 GLU A O 1
ATOM 1535 N N . SER A 1 206 ? 24.489 -5.961 -9.963 1 97.86 206 SER A N 1
ATOM 1536 C CA . SER A 1 206 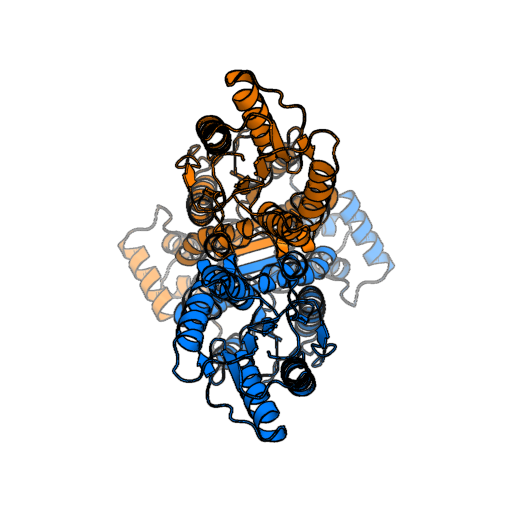? 24.746 -7.123 -9.119 1 97.86 206 SER A CA 1
ATOM 1537 C C . SER A 1 206 ? 24.385 -8.419 -9.838 1 97.86 206 SER A C 1
ATOM 1539 O O . SER A 1 206 ? 25.103 -9.415 -9.73 1 97.86 206 SER A O 1
ATOM 1541 N N . PHE A 1 207 ? 23.263 -8.431 -10.534 1 98.62 207 PHE A N 1
ATOM 1542 C CA . PHE A 1 207 ? 22.866 -9.58 -11.34 1 98.62 207 PHE A CA 1
ATOM 1543 C C . PHE A 1 207 ? 23.93 -9.904 -12.381 1 98.62 207 PHE A C 1
ATOM 1545 O O . PHE A 1 207 ? 24.376 -11.049 -12.485 1 98.62 207 PHE A O 1
ATOM 1552 N N . SER A 1 208 ? 24.316 -8.88 -13.081 1 98.42 208 SER A N 1
ATOM 1553 C CA . SER A 1 208 ? 25.31 -9.061 -14.134 1 98.42 208 SER A CA 1
ATOM 1554 C C . SER A 1 208 ? 26.618 -9.607 -13.571 1 98.42 208 SER A C 1
ATOM 1556 O O . SER A 1 208 ? 27.221 -10.511 -14.154 1 98.42 208 SER A O 1
ATOM 1558 N N . ALA A 1 209 ? 27.039 -9.078 -12.51 1 98.31 209 ALA A N 1
ATOM 1559 C CA . ALA A 1 209 ? 28.278 -9.515 -11.873 1 98.31 209 ALA A CA 1
ATOM 1560 C C . ALA A 1 209 ? 28.184 -10.974 -11.433 1 98.31 209 ALA A C 1
ATOM 1562 O O . ALA A 1 209 ? 29.138 -11.739 -11.593 1 98.31 209 ALA A O 1
ATOM 1563 N N . ALA A 1 210 ? 27.067 -11.349 -10.817 1 98.63 210 ALA A N 1
ATOM 1564 C CA . ALA A 1 210 ? 26.866 -12.722 -10.36 1 98.63 210 ALA A CA 1
ATOM 1565 C C . ALA A 1 210 ? 26.858 -13.695 -11.535 1 98.63 210 ALA A C 1
ATOM 1567 O O . ALA A 1 210 ? 27.428 -14.785 -11.45 1 98.63 210 ALA A O 1
ATOM 1568 N N . MET A 1 211 ? 26.261 -13.32 -12.636 1 98.78 211 MET A N 1
ATOM 1569 C CA . MET A 1 211 ? 26.236 -14.138 -13.845 1 98.78 211 MET A CA 1
ATOM 1570 C C . MET A 1 211 ? 27.643 -14.327 -14.403 1 98.78 211 MET A C 1
ATOM 1572 O O . MET A 1 211 ? 28.036 -15.445 -14.741 1 98.78 211 MET A O 1
ATOM 1576 N N . SER A 1 212 ? 28.314 -13.22 -14.478 1 98.34 212 SER A N 1
ATOM 1577 C CA . SER A 1 212 ? 29.687 -13.255 -14.97 1 98.34 212 SER A CA 1
ATOM 1578 C C . SER A 1 212 ? 30.559 -14.167 -14.113 1 98.34 212 SER A C 1
ATOM 1580 O O . SER A 1 212 ? 31.354 -14.948 -14.639 1 98.34 212 SER A O 1
ATOM 1582 N N . GLN A 1 213 ? 30.431 -14.053 -12.854 1 98.06 213 GLN A N 1
ATOM 1583 C CA . GLN A 1 213 ? 31.2 -14.873 -11.924 1 98.06 213 GLN A CA 1
ATOM 1584 C C . GLN A 1 213 ? 30.914 -16.357 -12.132 1 98.06 213 GLN A C 1
ATOM 1586 O O . GLN A 1 213 ? 31.795 -17.198 -11.936 1 98.06 213 GLN A O 1
ATOM 1591 N N . ALA A 1 214 ? 29.728 -16.662 -12.523 1 98.45 214 ALA A N 1
ATOM 1592 C CA . ALA A 1 214 ? 29.331 -18.047 -12.763 1 98.45 214 ALA A CA 1
ATOM 1593 C C . ALA A 1 214 ? 29.689 -18.481 -14.182 1 98.45 214 ALA A C 1
ATOM 1595 O O . ALA A 1 214 ? 29.437 -19.624 -14.57 1 98.45 214 ALA A O 1
ATOM 1596 N N . GLY A 1 215 ? 30.223 -17.546 -14.972 1 98.51 215 GLY A N 1
ATOM 1597 C CA . GLY A 1 215 ? 30.585 -17.841 -16.349 1 98.51 215 GLY A CA 1
ATOM 1598 C C . GLY A 1 215 ? 29.387 -17.93 -17.275 1 98.51 215 GLY A C 1
ATOM 1599 O O . GLY A 1 215 ? 29.413 -18.666 -18.264 1 98.51 215 GLY A O 1
ATOM 1600 N N . LEU A 1 216 ? 28.357 -17.256 -16.943 1 98.65 216 LEU A N 1
ATOM 1601 C CA . LEU A 1 216 ? 27.114 -17.355 -17.7 1 98.65 216 LEU A CA 1
ATOM 1602 C C . LEU A 1 216 ? 26.815 -16.049 -18.428 1 98.65 216 LEU A C 1
ATOM 1604 O O . LEU A 1 216 ? 27.378 -15.004 -18.094 1 98.65 216 LEU A O 1
ATOM 1608 N N . ASP A 1 217 ? 25.95 -16.098 -19.4 1 97.79 217 ASP A N 1
ATOM 1609 C CA . ASP A 1 217 ? 25.49 -14.952 -20.179 1 97.79 217 ASP A CA 1
ATOM 1610 C C . ASP A 1 217 ? 24.476 -14.125 -19.392 1 97.79 217 ASP A C 1
ATOM 1612 O O . ASP A 1 217 ? 23.556 -14.675 -18.785 1 97.79 217 ASP A O 1
ATOM 1616 N N . ASP A 1 218 ? 24.693 -12.816 -19.353 1 97.03 218 ASP A N 1
ATOM 1617 C CA . ASP A 1 218 ? 23.823 -11.942 -18.572 1 97.03 218 ASP A CA 1
ATOM 1618 C C . ASP A 1 218 ? 22.975 -11.055 -19.482 1 97.03 218 ASP A C 1
ATOM 1620 O O . ASP A 1 218 ? 22.488 -10.006 -19.056 1 97.03 218 ASP A O 1
ATOM 1624 N N . SER A 1 219 ? 22.754 -11.403 -20.726 1 96.44 219 SER A N 1
ATOM 1625 C CA . SER A 1 219 ? 22.15 -10.523 -21.721 1 96.44 219 SER A CA 1
ATOM 1626 C C . SER A 1 219 ? 20.628 -10.533 -21.616 1 96.44 219 SER A C 1
ATOM 1628 O O . SER A 1 219 ? 19.956 -9.671 -22.187 1 96.44 219 SER A O 1
ATOM 1630 N N . GLN A 1 220 ? 20.053 -11.509 -20.966 1 97.5 220 GLN A N 1
ATOM 1631 C CA . GLN A 1 220 ? 18.598 -11.575 -20.872 1 97.5 220 GLN A CA 1
ATOM 1632 C C . GLN A 1 220 ? 18.081 -10.707 -19.727 1 97.5 220 GLN A C 1
ATOM 1634 O O . GLN A 1 220 ? 17.707 -11.222 -18.672 1 97.5 220 GLN A O 1
ATOM 1639 N N . VAL A 1 221 ? 18.087 -9.431 -19.987 1 98.41 221 VAL A N 1
ATOM 1640 C CA . VAL A 1 221 ? 17.617 -8.444 -19.021 1 98.41 221 VAL A CA 1
ATOM 1641 C C . VAL A 1 221 ? 16.566 -7.545 -19.668 1 98.41 221 VAL A C 1
ATOM 1643 O O . VAL A 1 221 ? 16.771 -7.035 -20.772 1 98.41 221 VAL A O 1
ATOM 1646 N N . ILE A 1 222 ? 15.418 -7.386 -19.022 1 98.76 222 ILE A N 1
ATOM 1647 C CA . ILE A 1 222 ? 14.393 -6.451 -19.473 1 98.76 222 ILE A CA 1
ATOM 1648 C C . ILE A 1 222 ? 14.148 -5.395 -18.398 1 98.76 222 ILE A C 1
ATOM 1650 O O . ILE A 1 222 ? 13.809 -5.726 -17.259 1 98.76 222 ILE A O 1
ATOM 1654 N N . GLU A 1 223 ? 14.322 -4.141 -18.734 1 98.29 223 GLU A N 1
ATOM 1655 C CA . GLU A 1 223 ? 14.075 -3.026 -17.825 1 98.29 223 GLU A CA 1
ATOM 1656 C C . GLU A 1 223 ? 12.588 -2.686 -17.761 1 98.29 223 GLU A C 1
ATOM 1658 O O . GLU A 1 223 ? 11.9 -2.694 -18.783 1 98.29 223 GLU A O 1
ATOM 1663 N N . THR A 1 224 ? 12.126 -2.415 -16.527 1 97.5 224 THR A N 1
ATOM 1664 C CA . THR A 1 224 ? 10.725 -2.074 -16.303 1 97.5 224 THR A CA 1
ATOM 1665 C C . THR A 1 224 ? 10.604 -0.872 -15.371 1 97.5 224 THR A C 1
ATOM 1667 O O . THR A 1 224 ? 11.611 -0.274 -14.986 1 97.5 224 THR A O 1
ATOM 1670 N N . ASP A 1 225 ? 9.336 -0.546 -15.037 1 94.33 225 ASP A N 1
ATOM 1671 C CA . ASP A 1 225 ? 9.061 0.567 -14.133 1 94.33 225 ASP A CA 1
ATOM 1672 C C . ASP A 1 225 ? 8.606 0.064 -12.765 1 94.33 225 ASP A C 1
ATOM 1674 O O . ASP A 1 225 ? 7.967 0.799 -12.009 1 94.33 225 ASP A O 1
ATOM 1678 N N . PHE A 1 226 ? 8.792 -1.242 -12.468 1 95.06 226 PHE A N 1
ATOM 1679 C CA . PHE A 1 226 ? 8.452 -1.908 -11.216 1 95.06 226 PHE A CA 1
ATOM 1680 C C . PHE A 1 226 ? 6.966 -2.239 -11.166 1 95.06 226 PHE A C 1
ATOM 1682 O O . PHE A 1 226 ? 6.479 -2.783 -10.172 1 95.06 226 PHE A O 1
ATOM 1689 N N . SER A 1 227 ? 6.232 -1.952 -12.22 1 95.57 227 SER A N 1
ATOM 1690 C CA . SER A 1 227 ? 4.792 -2.182 -12.187 1 95.57 227 SER A CA 1
ATOM 1691 C C . SER A 1 227 ? 4.458 -3.644 -12.464 1 95.57 227 SER A C 1
ATOM 1693 O O . SER A 1 227 ? 5.207 -4.337 -13.155 1 95.57 227 SER A O 1
ATOM 1695 N N . VAL A 1 228 ? 3.342 -4.012 -11.995 1 96.48 228 VAL A N 1
ATOM 1696 C CA . VAL A 1 228 ? 2.841 -5.367 -12.198 1 96.48 228 VAL A CA 1
ATOM 1697 C C . VAL A 1 228 ? 2.667 -5.635 -13.691 1 96.48 228 VAL A C 1
ATOM 1699 O O . VAL A 1 228 ? 3.063 -6.692 -14.189 1 96.48 228 VAL A O 1
ATOM 1702 N N . GLY A 1 229 ? 2.11 -4.675 -14.391 1 97.26 229 GLY A N 1
ATOM 1703 C CA . GLY A 1 229 ? 1.876 -4.818 -15.819 1 97.26 229 GLY A CA 1
ATOM 1704 C C . GLY A 1 229 ? 3.152 -5.008 -16.617 1 97.26 229 GLY A C 1
ATOM 1705 O O . GLY A 1 229 ? 3.221 -5.875 -17.491 1 97.26 229 GLY A O 1
ATOM 1706 N N . GLN A 1 230 ? 4.146 -4.29 -16.329 1 97.74 230 GLN A N 1
ATOM 1707 C CA . GLN A 1 230 ? 5.406 -4.412 -17.054 1 97.74 230 GLN A CA 1
ATOM 1708 C C . GLN A 1 230 ? 6.124 -5.711 -16.695 1 97.74 230 GLN A C 1
ATOM 1710 O O . GLN A 1 230 ? 6.828 -6.287 -17.527 1 97.74 230 GLN A O 1
ATOM 1715 N N . GLY A 1 231 ? 5.972 -6.166 -15.427 1 98.35 231 GLY A N 1
ATOM 1716 C CA . GLY A 1 231 ? 6.497 -7.476 -15.076 1 98.35 231 GLY A CA 1
ATOM 1717 C C . GLY A 1 231 ? 5.901 -8.6 -15.903 1 98.35 231 GLY A C 1
ATOM 1718 O O . GLY A 1 231 ? 6.622 -9.483 -16.37 1 98.35 231 GLY A O 1
ATOM 1719 N N . ALA A 1 232 ? 4.603 -8.506 -16.101 1 98.68 232 ALA A N 1
ATOM 1720 C CA . ALA A 1 232 ? 3.904 -9.499 -16.913 1 98.68 232 ALA A CA 1
ATOM 1721 C C . ALA A 1 232 ? 4.374 -9.45 -18.364 1 98.68 232 ALA A C 1
ATOM 1723 O O . ALA A 1 232 ? 4.675 -10.487 -18.961 1 98.68 232 ALA A O 1
ATOM 1724 N N . ASP A 1 233 ? 4.458 -8.273 -18.9 1 98.79 233 ASP A N 1
ATOM 1725 C CA . ASP A 1 233 ? 4.879 -8.094 -20.286 1 98.79 233 ASP A CA 1
ATOM 1726 C C . ASP A 1 233 ? 6.306 -8.596 -20.496 1 98.79 233 ASP A C 1
ATOM 1728 O O . ASP A 1 233 ? 6.599 -9.248 -21.501 1 98.79 233 ASP A O 1
ATOM 1732 N N . ALA A 1 234 ? 7.162 -8.251 -19.584 1 98.9 234 ALA A N 1
ATOM 1733 C CA . ALA A 1 234 ? 8.547 -8.711 -19.653 1 98.9 234 ALA A CA 1
ATOM 1734 C C . ALA A 1 234 ? 8.618 -10.236 -19.644 1 98.9 234 ALA A C 1
ATOM 1736 O O . ALA A 1 234 ? 9.397 -10.831 -20.392 1 98.9 234 ALA A O 1
ATOM 1737 N N . THR A 1 235 ? 7.866 -10.847 -18.82 1 98.89 235 THR A N 1
ATOM 1738 C CA . THR A 1 235 ? 7.844 -12.303 -18.729 1 98.89 235 THR A CA 1
ATOM 1739 C C . THR A 1 235 ? 7.399 -12.921 -20.051 1 98.89 235 THR A C 1
ATOM 1741 O O . THR A 1 235 ? 8.009 -13.879 -20.531 1 98.89 235 THR A O 1
ATOM 1744 N N . ARG A 1 236 ? 6.353 -12.372 -20.62 1 98.84 236 ARG A N 1
ATOM 1745 C CA . ARG A 1 236 ? 5.88 -12.866 -21.909 1 98.84 236 ARG A CA 1
ATOM 1746 C C . ARG A 1 236 ? 6.979 -12.785 -22.963 1 98.84 236 ARG A C 1
ATOM 1748 O O . ARG A 1 236 ? 7.2 -13.739 -23.712 1 98.84 236 ARG A O 1
ATOM 1755 N N . ARG A 1 237 ? 7.636 -11.677 -23.009 1 98.78 237 ARG A N 1
ATOM 1756 C CA . ARG A 1 237 ? 8.704 -11.471 -23.983 1 98.78 237 ARG A CA 1
ATOM 1757 C C . ARG A 1 237 ? 9.823 -12.49 -23.791 1 98.78 237 ARG A C 1
ATOM 1759 O O . ARG A 1 237 ? 10.342 -13.039 -24.765 1 98.78 237 ARG A O 1
ATOM 1766 N N . LEU A 1 238 ? 10.213 -12.729 -22.575 1 98.78 238 LEU A N 1
ATOM 1767 C CA . LEU A 1 238 ? 11.289 -13.663 -22.263 1 98.78 238 LEU A CA 1
ATOM 1768 C C . LEU A 1 238 ? 10.907 -15.085 -22.659 1 98.78 238 LEU A C 1
ATOM 1770 O O . LEU A 1 238 ? 11.726 -15.821 -23.214 1 98.78 238 LEU A O 1
ATOM 1774 N N . LEU A 1 239 ? 9.69 -15.48 -22.397 1 98.43 239 LEU A N 1
ATOM 1775 C CA . LEU A 1 239 ? 9.241 -16.844 -22.654 1 98.43 239 LEU A CA 1
ATOM 1776 C C . LEU A 1 239 ? 9.023 -17.073 -24.145 1 98.43 239 LEU A C 1
ATOM 1778 O O . LEU A 1 239 ? 9.043 -18.214 -24.612 1 98.43 239 LEU A O 1
ATOM 1782 N N . ASP A 1 240 ? 8.802 -16.008 -24.888 1 98.03 240 ASP A N 1
ATOM 1783 C CA . ASP A 1 240 ? 8.582 -16.096 -26.329 1 98.03 240 ASP A CA 1
ATOM 1784 C C . ASP A 1 240 ? 9.907 -16.075 -27.088 1 98.03 240 ASP A C 1
ATOM 1786 O O . ASP A 1 240 ? 9.933 -16.266 -28.306 1 98.03 240 ASP A O 1
ATOM 1790 N N . ALA A 1 241 ? 10.953 -15.819 -26.41 1 96.98 241 ALA A N 1
ATOM 1791 C CA . ALA A 1 241 ? 12.261 -15.736 -27.054 1 96.98 241 ALA A CA 1
ATOM 1792 C C . ALA A 1 241 ? 12.694 -17.097 -27.592 1 96.98 241 ALA A C 1
ATOM 1794 O O . ALA A 1 241 ? 12.145 -18.13 -27.202 1 96.98 241 ALA A O 1
ATOM 1795 N N . ASP A 1 242 ? 13.675 -17.123 -28.49 1 95.8 242 ASP A N 1
ATOM 1796 C CA . ASP A 1 242 ? 14.185 -18.348 -29.099 1 95.8 242 ASP A CA 1
ATOM 1797 C C . ASP A 1 242 ? 14.81 -19.264 -28.048 1 95.8 242 ASP A C 1
ATOM 1799 O O . ASP A 1 242 ? 14.678 -20.487 -28.126 1 95.8 242 ASP A O 1
ATOM 1803 N N . ASP A 1 243 ? 15.488 -18.645 -27.116 1 96 243 ASP A N 1
ATOM 1804 C CA . ASP A 1 243 ? 16.113 -19.361 -26.009 1 96 243 ASP A CA 1
ATOM 1805 C C . ASP A 1 243 ? 15.564 -18.884 -24.666 1 96 243 ASP A C 1
ATOM 1807 O O . ASP A 1 243 ? 16.247 -18.169 -23.929 1 96 243 ASP A O 1
ATOM 1811 N N . PRO A 1 244 ? 14.399 -19.345 -24.336 1 97.98 244 PRO A N 1
ATOM 1812 C CA . PRO A 1 244 ? 13.776 -18.864 -23.101 1 97.98 244 PRO A CA 1
ATOM 1813 C C . PRO A 1 244 ? 14.564 -19.253 -21.852 1 97.98 244 PRO A C 1
ATOM 1815 O O . PRO A 1 244 ? 15.177 -20.323 -21.813 1 97.98 244 PRO A O 1
ATOM 1818 N N . PRO A 1 245 ? 14.551 -18.408 -20.881 1 98.63 245 PRO A N 1
ATOM 1819 C CA . PRO A 1 245 ? 15.219 -18.757 -19.625 1 98.63 245 PRO A CA 1
ATOM 1820 C C . PRO A 1 245 ? 14.52 -19.893 -18.881 1 98.63 245 PRO A C 1
ATOM 1822 O O . PRO A 1 245 ? 13.336 -20.15 -19.112 1 98.63 245 PRO A O 1
ATOM 1825 N N . THR A 1 246 ? 15.274 -20.552 -18.048 1 98.65 246 THR A N 1
ATOM 1826 C CA . THR A 1 246 ? 14.696 -21.544 -17.149 1 98.65 246 THR A CA 1
ATOM 1827 C C . THR A 1 246 ? 14.507 -20.963 -15.751 1 98.65 246 THR A C 1
ATOM 1829 O O . THR A 1 246 ? 13.936 -21.614 -14.874 1 98.65 246 THR A O 1
ATOM 1832 N N . ALA A 1 247 ? 15.018 -19.706 -15.519 1 98.9 247 ALA A N 1
ATOM 1833 C CA . ALA A 1 247 ? 14.828 -18.985 -14.263 1 98.9 247 ALA A CA 1
ATOM 1834 C C . ALA A 1 247 ? 14.792 -17.477 -14.496 1 98.9 247 ALA A C 1
ATOM 1836 O O . ALA A 1 247 ? 15.475 -16.964 -15.385 1 98.9 247 ALA A O 1
ATOM 1837 N N . ILE A 1 248 ? 14.009 -16.804 -13.726 1 98.95 248 ILE A N 1
ATOM 1838 C CA . ILE A 1 248 ? 13.918 -15.351 -13.813 1 98.95 248 ILE A CA 1
ATOM 1839 C C . ILE A 1 248 ? 14.057 -14.741 -12.42 1 98.95 248 ILE A C 1
ATOM 1841 O O . ILE A 1 248 ? 13.39 -15.172 -11.477 1 98.95 248 ILE A O 1
ATOM 1845 N N . VAL A 1 249 ? 14.91 -13.779 -12.222 1 98.93 249 VAL A N 1
ATOM 1846 C CA . VAL A 1 249 ? 15.072 -12.958 -11.027 1 98.93 249 VAL A CA 1
ATOM 1847 C C . VAL A 1 249 ? 14.357 -11.622 -11.216 1 98.93 249 VAL A C 1
ATOM 1849 O O . VAL A 1 249 ? 14.766 -10.804 -12.043 1 98.93 249 VAL A O 1
ATOM 1852 N N . TYR A 1 250 ? 13.354 -11.402 -10.442 1 98.81 250 TYR A N 1
ATOM 1853 C CA . TYR A 1 250 ? 12.602 -10.157 -10.553 1 98.81 250 TYR A CA 1
ATOM 1854 C C . TYR A 1 250 ? 13.097 -9.129 -9.543 1 98.81 250 TYR A C 1
ATOM 1856 O O . TYR A 1 250 ? 13.523 -9.485 -8.443 1 98.81 250 TYR A O 1
ATOM 1864 N N . ALA A 1 251 ? 12.863 -7.896 -9.873 1 97.43 251 ALA A N 1
ATOM 1865 C CA . ALA A 1 251 ? 13.363 -6.796 -9.052 1 97.43 251 ALA A CA 1
ATOM 1866 C C . ALA A 1 251 ? 12.414 -6.499 -7.895 1 97.43 251 ALA A C 1
ATOM 1868 O O . ALA A 1 251 ? 12.77 -5.776 -6.962 1 97.43 251 ALA A O 1
ATOM 1869 N N . ASN A 1 252 ? 11.181 -6.993 -7.942 1 96.54 252 ASN A N 1
ATOM 1870 C CA . ASN A 1 252 ? 10.269 -6.887 -6.808 1 96.54 252 ASN A CA 1
ATOM 1871 C C . ASN A 1 252 ? 9.2 -7.975 -6.846 1 96.54 252 ASN A C 1
ATOM 1873 O O . ASN A 1 252 ? 9.02 -8.641 -7.867 1 96.54 252 ASN A O 1
ATOM 1877 N N . ASP A 1 253 ? 8.523 -8.121 -5.799 1 97.09 253 ASP A N 1
ATOM 1878 C CA . ASP A 1 253 ? 7.572 -9.217 -5.646 1 97.09 253 ASP A CA 1
ATOM 1879 C C . ASP A 1 253 ? 6.35 -9.012 -6.538 1 97.09 253 ASP A C 1
ATOM 1881 O O . ASP A 1 253 ? 5.874 -9.955 -7.174 1 97.09 253 ASP A O 1
ATOM 1885 N N . PRO A 1 254 ? 5.811 -7.795 -6.664 1 96.67 254 PRO A N 1
ATOM 1886 C CA . PRO A 1 254 ? 4.641 -7.63 -7.531 1 96.67 254 PRO A CA 1
ATOM 1887 C C . PRO A 1 254 ? 4.902 -8.083 -8.966 1 96.67 254 PRO A C 1
ATOM 1889 O O . PRO A 1 254 ? 4.067 -8.768 -9.562 1 96.67 254 PRO A O 1
ATOM 1892 N N . MET A 1 255 ? 6.013 -7.762 -9.492 1 98.1 255 MET A N 1
ATOM 1893 C CA . MET A 1 255 ? 6.352 -8.209 -10.84 1 98.1 255 MET A CA 1
ATOM 1894 C C . MET A 1 255 ? 6.527 -9.723 -10.883 1 98.1 255 MET A C 1
ATOM 1896 O O . MET A 1 255 ? 6.138 -10.37 -11.857 1 98.1 255 MET A O 1
ATOM 1900 N N . ALA A 1 256 ? 7.126 -10.268 -9.837 1 98.82 256 ALA A N 1
ATOM 1901 C CA . ALA A 1 256 ? 7.33 -11.713 -9.775 1 98.82 256 ALA A CA 1
ATOM 1902 C C . ALA A 1 256 ? 5.996 -12.454 -9.737 1 98.82 256 ALA A C 1
ATOM 1904 O O . ALA A 1 256 ? 5.834 -13.486 -10.392 1 98.82 256 ALA A O 1
ATOM 1905 N N . ILE A 1 257 ? 5.084 -11.921 -8.988 1 98.05 257 ILE A N 1
ATOM 1906 C CA . ILE A 1 257 ? 3.764 -12.531 -8.881 1 98.05 257 ILE A CA 1
ATOM 1907 C C . ILE A 1 257 ? 3.054 -12.467 -10.231 1 98.05 257 ILE A C 1
ATOM 1909 O O . ILE A 1 257 ? 2.419 -13.436 -10.653 1 98.05 257 ILE A O 1
ATOM 1913 N N . ALA A 1 258 ? 3.178 -11.341 -10.91 1 98.18 258 ALA A N 1
ATOM 1914 C CA . ALA A 1 258 ? 2.623 -11.239 -12.258 1 98.18 258 ALA A CA 1
ATOM 1915 C C . ALA A 1 258 ? 3.288 -12.237 -13.202 1 98.18 258 ALA A C 1
ATOM 1917 O O . ALA A 1 258 ? 2.616 -12.867 -14.022 1 98.18 258 ALA A O 1
ATOM 1918 N N . GLY A 1 259 ? 4.585 -12.347 -13.097 1 98.8 259 GLY A N 1
ATOM 1919 C CA . GLY A 1 259 ? 5.303 -13.333 -13.889 1 98.8 259 GLY A CA 1
ATOM 1920 C C . GLY A 1 259 ? 4.846 -14.756 -13.626 1 98.8 259 GLY A C 1
ATOM 1921 O O . GLY A 1 259 ? 4.717 -15.554 -14.557 1 98.8 259 GLY A O 1
ATOM 1922 N N . LEU A 1 260 ? 4.664 -15.092 -12.359 1 98.75 260 LEU A N 1
ATOM 1923 C CA . LEU A 1 260 ? 4.112 -16.385 -11.97 1 98.75 260 LEU A CA 1
ATOM 1924 C C . LEU A 1 260 ? 2.773 -16.633 -12.657 1 98.75 260 LEU A C 1
ATOM 1926 O O . LEU A 1 260 ? 2.541 -17.715 -13.202 1 98.75 260 LEU A O 1
ATOM 1930 N N . GLY A 1 261 ? 1.912 -15.61 -12.647 1 98.42 261 GLY A N 1
ATOM 1931 C CA . GLY A 1 261 ? 0.631 -15.714 -13.327 1 98.42 261 GLY A CA 1
ATOM 1932 C C . GLY A 1 261 ? 0.765 -15.975 -14.815 1 98.42 261 GLY A C 1
ATOM 1933 O O . GLY A 1 261 ? 0.068 -16.83 -15.365 1 98.42 261 GLY A O 1
ATOM 1934 N N . VAL A 1 262 ? 1.644 -15.279 -15.459 1 98.67 262 VAL A N 1
ATOM 1935 C CA . VAL A 1 262 ? 1.88 -15.439 -16.89 1 98.67 262 VAL A CA 1
ATOM 1936 C C . VAL A 1 262 ? 2.355 -16.86 -17.18 1 98.67 262 VAL A C 1
ATOM 1938 O O . VAL A 1 262 ? 1.871 -17.506 -18.113 1 98.67 262 VAL A O 1
ATOM 1941 N N . ALA A 1 263 ? 3.31 -17.359 -16.415 1 98.63 263 ALA A N 1
ATOM 1942 C CA . ALA A 1 263 ? 3.838 -18.709 -16.595 1 98.63 263 ALA A CA 1
ATOM 1943 C C . ALA A 1 263 ? 2.731 -19.752 -16.466 1 98.63 263 ALA A C 1
ATOM 1945 O O . ALA A 1 263 ? 2.606 -20.641 -17.312 1 98.63 263 ALA A O 1
ATOM 1946 N N . GLN A 1 264 ? 1.961 -19.599 -15.461 1 97.9 264 GLN A N 1
ATOM 1947 C CA . GLN A 1 264 ? 0.896 -20.563 -15.206 1 97.9 264 GLN A CA 1
ATOM 1948 C C . GLN A 1 264 ? -0.175 -20.5 -16.291 1 97.9 264 GLN A C 1
ATOM 1950 O O . GLN A 1 264 ? -0.719 -21.53 -16.695 1 97.9 264 GLN A O 1
ATOM 1955 N N . GLN A 1 265 ? -0.447 -19.325 -16.755 1 96.7 265 GLN A N 1
ATOM 1956 C CA . GLN A 1 265 ? -1.388 -19.155 -17.857 1 96.7 265 GLN A CA 1
ATOM 1957 C C . GLN A 1 265 ? -0.914 -19.893 -19.105 1 96.7 265 GLN A C 1
ATOM 1959 O O . GLN A 1 265 ? -1.729 -20.392 -19.885 1 96.7 265 GLN A O 1
ATOM 1964 N N . ARG A 1 266 ? 0.329 -20.056 -19.226 1 97.31 266 ARG A N 1
ATOM 1965 C CA . ARG A 1 266 ? 0.925 -20.713 -20.385 1 97.31 266 ARG A CA 1
ATOM 1966 C C . ARG A 1 266 ? 1.08 -22.211 -20.145 1 97.31 266 ARG A C 1
ATOM 1968 O O . ARG A 1 266 ? 1.652 -22.922 -20.975 1 97.31 266 ARG A O 1
ATOM 1975 N N . GLY A 1 267 ? 0.695 -22.641 -19.042 1 96.61 267 GLY A N 1
ATOM 1976 C CA . GLY A 1 267 ? 0.726 -24.06 -18.723 1 96.61 267 GLY A CA 1
ATOM 1977 C C . GLY A 1 267 ? 2.074 -24.525 -18.205 1 96.61 267 GLY A C 1
ATOM 1978 O O . GLY A 1 267 ? 2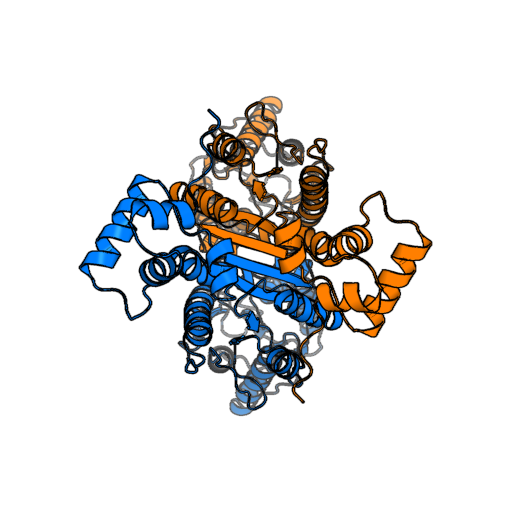.338 -25.728 -18.14 1 96.61 267 GLY A O 1
ATOM 1979 N N . LEU A 1 268 ? 2.902 -23.579 -17.824 1 97.89 268 LEU A N 1
ATOM 1980 C CA . LEU A 1 268 ? 4.212 -23.94 -17.293 1 97.89 268 LEU A CA 1
ATOM 1981 C C . LEU A 1 268 ? 4.124 -24.271 -15.807 1 97.89 268 LEU A C 1
ATOM 1983 O O . LEU A 1 268 ? 3.39 -23.616 -15.063 1 97.89 268 LEU A O 1
ATOM 1987 N N . ASP A 1 269 ? 4.858 -25.264 -15.473 1 96.67 269 ASP A N 1
ATOM 1988 C CA . ASP A 1 269 ? 5.007 -25.611 -14.063 1 96.67 269 ASP A CA 1
ATOM 1989 C C . ASP A 1 269 ? 6.082 -24.754 -13.397 1 96.67 269 ASP A C 1
ATOM 1991 O O . ASP A 1 269 ? 7.209 -24.67 -13.89 1 96.67 269 ASP A O 1
ATOM 1995 N N . VAL A 1 270 ? 5.734 -24.143 -12.381 1 98.04 270 VAL A N 1
ATOM 1996 C CA . VAL A 1 270 ? 6.692 -23.497 -11.49 1 98.04 270 VAL A CA 1
ATOM 1997 C C . VAL A 1 270 ? 6.769 -24.263 -10.171 1 98.04 270 VAL A C 1
ATOM 1999 O O . VAL A 1 270 ? 5.768 -24.392 -9.462 1 98.04 270 VAL A O 1
ATOM 2002 N N . PRO A 1 271 ? 7.892 -24.703 -9.841 1 97.53 271 PRO A N 1
ATOM 2003 C CA . PRO A 1 271 ? 9.197 -24.306 -10.374 1 97.53 271 PRO A CA 1
ATOM 2004 C C . PRO A 1 271 ? 9.725 -25.278 -11.426 1 97.53 271 PRO A C 1
ATOM 2006 O O . PRO A 1 271 ? 10.842 -25.109 -11.923 1 97.53 271 PRO A O 1
ATOM 2009 N N . GLY A 1 272 ? 9.06 -26.312 -11.823 1 96.27 272 GLY A N 1
ATOM 2010 C CA . GLY A 1 272 ? 9.6 -27.383 -12.645 1 96.27 272 GLY A CA 1
ATOM 2011 C C . GLY A 1 272 ? 10.054 -26.914 -14.015 1 96.27 272 GLY A C 1
ATOM 2012 O O . GLY A 1 272 ? 11.156 -27.245 -14.457 1 96.27 272 GLY A O 1
ATOM 2013 N N . ASP A 1 273 ? 9.308 -26.152 -14.725 1 97.82 273 ASP A N 1
ATOM 2014 C CA . ASP A 1 273 ? 9.624 -25.644 -16.056 1 97.82 273 ASP A CA 1
ATOM 2015 C C . ASP A 1 273 ? 10.325 -24.29 -15.976 1 97.82 273 ASP A C 1
ATOM 2017 O O . ASP A 1 273 ? 11.084 -23.923 -16.875 1 97.82 273 ASP A O 1
ATOM 2021 N N . LEU A 1 274 ? 10.038 -23.558 -14.912 1 98.81 274 LEU A N 1
ATOM 2022 C CA . LEU A 1 274 ? 10.556 -22.207 -14.721 1 98.81 274 LEU A CA 1
ATOM 2023 C C . LEU A 1 274 ? 10.689 -21.881 -13.238 1 98.81 274 LEU A C 1
ATOM 2025 O O . LEU A 1 274 ? 9.726 -22.014 -12.479 1 98.81 274 LEU A O 1
ATOM 2029 N N . SER A 1 275 ? 11.882 -21.49 -12.808 1 98.92 275 SER A N 1
ATOM 2030 C CA . SER A 1 275 ? 12.071 -20.971 -11.458 1 98.92 275 SER A CA 1
ATOM 2031 C C . SER A 1 275 ? 11.931 -19.453 -11.425 1 98.92 275 SER A C 1
ATOM 2033 O O . SER A 1 275 ? 12.373 -18.763 -12.346 1 98.92 275 SER A O 1
ATOM 2035 N N . ILE A 1 276 ? 11.317 -18.937 -10.342 1 98.9 276 ILE A N 1
ATOM 2036 C CA . ILE A 1 276 ? 11.033 -17.512 -10.207 1 98.9 276 ILE A CA 1
ATOM 2037 C C . ILE A 1 276 ? 11.472 -17.027 -8.828 1 98.9 276 ILE A C 1
ATOM 2039 O O . ILE A 1 276 ? 11.198 -17.679 -7.817 1 98.9 276 ILE A O 1
ATOM 2043 N N . THR A 1 277 ? 12.182 -15.932 -8.771 1 98.89 277 THR A N 1
ATOM 2044 C CA . THR A 1 277 ? 12.482 -15.257 -7.513 1 98.89 277 THR A CA 1
ATOM 2045 C C . THR A 1 277 ? 11.983 -13.815 -7.542 1 98.89 277 THR A C 1
ATOM 2047 O O . THR A 1 277 ? 11.904 -13.201 -8.608 1 98.89 277 THR A O 1
ATOM 2050 N N . GLY A 1 278 ? 11.606 -13.342 -6.384 1 98.38 278 GLY A N 1
ATOM 2051 C CA . GLY A 1 278 ? 11.196 -11.955 -6.234 1 98.38 278 GLY A CA 1
ATOM 2052 C C . GLY A 1 278 ? 12.146 -11.142 -5.375 1 98.38 278 GLY A C 1
ATOM 2053 O O . GLY A 1 278 ? 13.319 -11.492 -5.234 1 98.38 278 GLY A O 1
ATOM 2054 N N . PHE A 1 279 ? 11.659 -10.018 -4.886 1 97.38 279 PHE A N 1
ATOM 2055 C CA . PHE A 1 279 ? 12.391 -9.091 -4.032 1 97.38 279 PHE A CA 1
ATOM 2056 C C . PHE A 1 279 ? 11.436 -8.305 -3.142 1 97.38 279 PHE A C 1
ATOM 2058 O O . PHE A 1 279 ? 10.317 -7.988 -3.551 1 97.38 279 PHE A O 1
ATOM 2065 N N . ASP A 1 280 ? 11.892 -7.986 -1.899 1 93.57 280 ASP A N 1
ATOM 2066 C CA . ASP A 1 280 ? 11.249 -7.184 -0.863 1 93.57 280 ASP A CA 1
ATOM 2067 C C . ASP A 1 280 ? 10.757 -8.062 0.285 1 93.57 280 ASP A C 1
ATOM 2069 O O . ASP A 1 280 ? 10.673 -7.608 1.429 1 93.57 280 ASP A O 1
ATOM 2073 N N . GLY A 1 281 ? 10.342 -9.305 -0.017 1 94.79 281 GLY A N 1
ATOM 2074 C CA . GLY A 1 281 ? 9.822 -10.175 1.026 1 94.79 281 GLY A CA 1
ATOM 2075 C C . GLY A 1 281 ? 8.43 -9.788 1.488 1 94.79 281 GLY A C 1
ATOM 2076 O O . GLY A 1 281 ? 8.14 -9.808 2.686 1 94.79 281 GLY A O 1
ATOM 2077 N N . SER A 1 282 ? 7.588 -9.459 0.518 1 93.43 282 SER A N 1
ATOM 2078 C CA . SER A 1 282 ? 6.228 -9.048 0.853 1 93.43 282 SER A CA 1
ATOM 2079 C C . SER A 1 282 ? 5.442 -10.195 1.478 1 93.43 282 SER A C 1
ATOM 2081 O O . SER A 1 282 ? 5.682 -11.363 1.163 1 93.43 282 SER A O 1
ATOM 2083 N N . ASP A 1 283 ? 4.473 -9.908 2.303 1 91.29 283 ASP A N 1
ATOM 2084 C CA . ASP A 1 283 ? 3.69 -10.909 3.02 1 91.29 283 ASP A CA 1
ATOM 2085 C C . ASP A 1 283 ? 2.942 -11.82 2.049 1 91.29 283 ASP A C 1
ATOM 2087 O O . ASP A 1 283 ? 2.922 -13.04 2.224 1 91.29 283 ASP A O 1
ATOM 2091 N N . ILE A 1 284 ? 2.399 -11.236 1.049 1 93.86 284 ILE A N 1
ATOM 2092 C CA . ILE A 1 284 ? 1.544 -11.971 0.124 1 93.86 284 ILE A CA 1
ATOM 2093 C C . ILE A 1 284 ? 2.367 -13.022 -0.616 1 93.86 284 ILE A C 1
ATOM 2095 O O . ILE A 1 284 ? 1.828 -14.032 -1.075 1 93.86 284 ILE A O 1
ATOM 2099 N N . SER A 1 285 ? 3.662 -12.835 -0.728 1 95.77 285 SER A N 1
ATOM 2100 C CA . SER A 1 285 ? 4.524 -13.738 -1.484 1 95.77 285 SER A CA 1
ATOM 2101 C C . SER A 1 285 ? 4.576 -15.119 -0.841 1 95.77 285 SER A C 1
ATOM 2103 O O . SER A 1 285 ? 4.897 -16.107 -1.505 1 95.77 285 SER A O 1
ATOM 2105 N N . ALA A 1 286 ? 4.23 -15.187 0.466 1 96.44 286 ALA A N 1
ATOM 2106 C CA . ALA A 1 286 ? 4.212 -16.46 1.181 1 96.44 286 ALA A CA 1
ATOM 2107 C C . ALA A 1 286 ? 2.929 -17.235 0.892 1 96.44 286 ALA A C 1
ATOM 2109 O O . ALA A 1 286 ? 2.84 -18.43 1.182 1 96.44 286 ALA A O 1
ATOM 2110 N N . PHE A 1 287 ? 1.995 -16.595 0.222 1 96.18 287 PHE A N 1
ATOM 2111 C CA . PHE A 1 287 ? 0.667 -17.196 0.172 1 96.18 287 PHE A CA 1
ATOM 2112 C C . PHE A 1 287 ? 0.24 -17.446 -1.269 1 96.18 287 PHE A C 1
ATOM 2114 O O . PHE A 1 287 ? -0.834 -17.999 -1.517 1 96.18 287 PHE A O 1
ATOM 2121 N N . VAL A 1 288 ? 1.051 -17.018 -2.206 1 97.39 288 VAL A N 1
ATOM 2122 C CA . VAL A 1 288 ? 0.806 -17.391 -3.596 1 97.39 288 VAL A CA 1
ATOM 2123 C C . VAL A 1 288 ? 1.256 -18.831 -3.831 1 97.39 288 VAL A C 1
ATOM 2125 O O . VAL A 1 288 ? 1.869 -19.447 -2.956 1 97.39 288 VAL A O 1
ATOM 2128 N N . PHE A 1 289 ? 0.882 -19.383 -5.06 1 97.54 289 PHE A N 1
ATOM 2129 C CA . PHE A 1 289 ? 1.27 -20.757 -5.359 1 97.54 289 PHE A CA 1
ATOM 2130 C C . PHE A 1 289 ? 2.049 -20.827 -6.667 1 97.54 289 PHE A C 1
ATOM 2132 O O . PHE A 1 289 ? 1.533 -20.456 -7.724 1 97.54 289 PHE A O 1
ATOM 2139 N N . PRO A 1 290 ? 3.182 -21.424 -6.61 1 98.16 290 PRO A N 1
ATOM 2140 C CA . PRO A 1 290 ? 3.897 -21.794 -5.386 1 98.16 290 PRO A CA 1
ATOM 2141 C C . PRO A 1 290 ? 4.356 -20.58 -4.581 1 98.16 290 PRO A C 1
ATOM 2143 O O . PRO A 1 290 ? 4.441 -19.474 -5.12 1 98.16 290 PRO A O 1
ATOM 2146 N N . ALA A 1 291 ? 4.59 -20.793 -3.249 1 98.48 291 ALA A N 1
ATOM 2147 C CA . ALA A 1 291 ? 5.148 -19.721 -2.429 1 98.48 291 ALA A CA 1
ATOM 2148 C C . ALA A 1 291 ? 6.452 -19.197 -3.024 1 98.48 291 ALA A C 1
ATOM 2150 O O . ALA A 1 291 ? 7.318 -19.98 -3.422 1 98.48 291 ALA A O 1
ATOM 2151 N N . LEU A 1 292 ? 6.59 -17.931 -2.998 1 98.65 292 LEU A N 1
ATOM 2152 C CA . LEU A 1 292 ? 7.596 -17.258 -3.811 1 98.65 292 LEU A CA 1
ATOM 2153 C C . LEU A 1 292 ? 8.933 -17.195 -3.08 1 98.65 292 LEU A C 1
ATOM 2155 O O . LEU A 1 292 ? 9.017 -16.65 -1.977 1 98.65 292 LEU A O 1
ATOM 2159 N N . THR A 1 293 ? 9.972 -17.799 -3.608 1 98.87 293 THR A N 1
ATOM 2160 C CA . THR A 1 293 ? 11.334 -17.464 -3.208 1 98.87 293 THR A CA 1
ATOM 2161 C C . THR A 1 293 ? 11.619 -15.984 -3.447 1 98.87 293 THR A C 1
ATOM 2163 O O . THR A 1 293 ? 11.355 -15.463 -4.532 1 98.87 293 THR A O 1
ATOM 2166 N N . THR A 1 294 ? 12.127 -15.279 -2.422 1 98.56 294 THR A N 1
ATOM 2167 C CA . THR A 1 294 ? 12.269 -13.832 -2.544 1 98.56 294 THR A CA 1
ATOM 2168 C C . THR A 1 294 ? 13.416 -13.326 -1.674 1 98.56 294 THR A C 1
ATOM 2170 O O . THR A 1 294 ? 13.944 -14.066 -0.841 1 98.56 294 THR A O 1
ATOM 2173 N N . ILE A 1 295 ? 13.868 -12.155 -1.992 1 98.17 295 ILE A N 1
ATOM 2174 C CA . ILE A 1 295 ? 14.847 -11.445 -1.176 1 98.17 295 ILE A CA 1
ATOM 2175 C C . ILE A 1 295 ? 14.128 -10.538 -0.18 1 98.17 295 ILE A C 1
ATOM 2177 O O . ILE A 1 295 ? 13.243 -9.767 -0.559 1 98.17 295 ILE A O 1
ATOM 2181 N N . THR A 1 296 ? 14.416 -10.609 1.051 1 96.1 296 THR A N 1
ATOM 2182 C CA . THR A 1 296 ? 13.732 -9.826 2.074 1 96.1 296 THR A CA 1
ATOM 2183 C C . THR A 1 296 ? 14.566 -8.613 2.474 1 96.1 296 THR A C 1
ATOM 2185 O O . THR A 1 296 ? 15.79 -8.706 2.592 1 96.1 296 THR A O 1
ATOM 2188 N N . SER A 1 297 ? 13.905 -7.432 2.675 1 93.33 297 SER A N 1
ATOM 2189 C CA . SER A 1 297 ? 14.588 -6.192 3.029 1 93.33 297 SER A CA 1
ATOM 2190 C C . SER A 1 297 ? 13.958 -5.546 4.259 1 93.33 297 SER A C 1
ATOM 2192 O O . SER A 1 297 ? 14.406 -4.491 4.71 1 93.33 297 SER A O 1
ATOM 2194 N N . ASP A 1 298 ? 12.915 -5.906 4.888 1 92.48 298 ASP A N 1
ATOM 2195 C CA . ASP A 1 298 ? 12.214 -5.43 6.076 1 92.48 298 ASP A CA 1
ATOM 2196 C C . ASP A 1 298 ? 11.967 -3.925 6.002 1 92.48 298 ASP A C 1
ATOM 2198 O O . ASP A 1 298 ? 12.571 -3.154 6.751 1 92.48 298 ASP A O 1
ATOM 2202 N N . PRO A 1 299 ? 11.113 -3.453 5.235 1 94.43 299 PRO A N 1
ATOM 2203 C CA . PRO A 1 299 ? 10.835 -2.023 5.077 1 94.43 299 PRO A CA 1
ATOM 2204 C C . PRO A 1 299 ? 10.38 -1.364 6.377 1 94.43 299 PRO A C 1
ATOM 2206 O O . PRO A 1 299 ? 10.61 -0.17 6.582 1 94.43 299 PRO A O 1
ATOM 2209 N N . VAL A 1 300 ? 9.773 -2.097 7.261 1 94.94 300 VAL A N 1
ATOM 2210 C CA . VAL A 1 300 ? 9.345 -1.547 8.543 1 94.94 300 VAL A CA 1
ATOM 2211 C C . VAL A 1 300 ? 10.564 -1.106 9.35 1 94.94 300 VAL A C 1
ATOM 2213 O O . VAL A 1 300 ? 10.601 0.01 9.872 1 94.94 300 VAL A O 1
ATOM 2216 N N . GLU A 1 301 ? 11.506 -1.952 9.419 1 96.13 301 GLU A N 1
ATOM 2217 C CA . GLU A 1 301 ? 12.733 -1.604 10.128 1 96.13 301 GLU A CA 1
ATOM 2218 C C . GLU A 1 301 ? 13.443 -0.431 9.46 1 96.13 301 GLU A C 1
ATOM 2220 O O . GLU A 1 301 ? 14.006 0.43 10.14 1 96.13 301 GLU A O 1
ATOM 2225 N N . TRP A 1 302 ? 13.452 -0.411 8.196 1 96.83 302 TRP A N 1
ATOM 2226 C CA . TRP A 1 302 ? 14.037 0.709 7.467 1 96.83 302 TRP A CA 1
ATOM 2227 C C . TRP A 1 302 ? 13.383 2.025 7.873 1 96.83 302 TRP A C 1
ATOM 2229 O O . TRP A 1 302 ? 14.071 3.02 8.115 1 96.83 302 TRP A O 1
ATOM 2239 N N . GLY A 1 303 ? 12.073 1.988 7.95 1 97.49 303 GLY A N 1
ATOM 2240 C CA . GLY A 1 303 ? 11.339 3.175 8.36 1 97.49 303 GLY A CA 1
ATOM 2241 C C . GLY A 1 303 ? 11.671 3.624 9.771 1 97.49 303 GLY A C 1
ATOM 2242 O O . GLY A 1 303 ? 11.868 4.816 10.018 1 97.49 303 GLY A O 1
ATOM 2243 N N . ARG A 1 304 ? 11.74 2.699 10.662 1 97.55 304 ARG A N 1
ATOM 2244 C CA . ARG A 1 304 ? 12.045 2.996 12.058 1 97.55 304 ARG A CA 1
ATOM 2245 C C . ARG A 1 304 ? 13.409 3.666 12.19 1 97.55 304 ARG A C 1
ATOM 2247 O O . ARG A 1 304 ? 13.534 4.71 12.833 1 97.55 304 ARG A O 1
ATOM 2254 N N . VAL A 1 305 ? 14.393 3.118 11.556 1 98.49 305 VAL A N 1
ATOM 2255 C CA . VAL A 1 305 ? 15.764 3.606 11.666 1 98.49 305 VAL A CA 1
ATOM 2256 C C . VAL A 1 305 ? 15.891 4.955 10.962 1 98.49 305 VAL A C 1
ATOM 2258 O O . VAL A 1 305 ? 16.549 5.867 11.468 1 98.49 305 VAL A O 1
ATOM 2261 N N . ALA A 1 306 ? 15.264 5.088 9.806 1 98.66 306 ALA A N 1
ATOM 2262 C CA . ALA A 1 306 ? 15.298 6.352 9.074 1 98.66 306 ALA A CA 1
ATOM 2263 C C . ALA A 1 306 ? 14.684 7.48 9.898 1 98.66 306 ALA A C 1
ATOM 2265 O O . ALA A 1 306 ? 15.211 8.594 9.926 1 98.66 306 ALA A O 1
ATOM 2266 N N . ALA A 1 307 ? 13.58 7.183 10.539 1 98.45 307 ALA A N 1
ATOM 2267 C CA . ALA A 1 307 ? 12.912 8.183 11.368 1 98.45 307 ALA A CA 1
ATOM 2268 C C . ALA A 1 307 ? 13.814 8.641 12.51 1 98.45 307 ALA A C 1
ATOM 2270 O O . ALA A 1 307 ? 13.97 9.842 12.743 1 98.45 307 ALA A O 1
ATOM 2271 N N . ARG A 1 308 ? 14.432 7.719 13.188 1 98.29 308 ARG A N 1
ATOM 2272 C CA . ARG A 1 308 ? 15.323 8.054 14.294 1 98.29 308 ARG A CA 1
ATOM 2273 C C . ARG A 1 308 ? 16.516 8.871 13.808 1 98.29 308 ARG A C 1
ATOM 2275 O O . ARG A 1 308 ? 16.912 9.844 14.453 1 98.29 308 ARG A O 1
ATOM 2282 N N . THR A 1 309 ? 17.057 8.447 12.699 1 98.65 309 THR A N 1
ATOM 2283 C CA . THR A 1 309 ? 18.201 9.145 12.122 1 98.65 309 THR A CA 1
ATOM 2284 C C . THR A 1 309 ? 17.832 10.582 11.763 1 98.65 309 THR A C 1
ATOM 2286 O O . THR A 1 309 ? 18.59 11.512 12.048 1 98.65 309 THR A O 1
ATOM 2289 N N . LEU A 1 310 ? 16.7 10.756 11.115 1 98.46 310 LEU A N 1
ATOM 2290 C CA . LEU A 1 310 ? 16.268 12.09 10.711 1 98.46 310 LEU A CA 1
ATOM 2291 C C . LEU A 1 310 ? 15.979 12.96 11.93 1 98.46 310 LEU A C 1
ATOM 2293 O O . LEU A 1 310 ? 16.296 14.151 11.937 1 98.46 310 LEU A O 1
ATOM 2297 N N . LEU A 1 311 ? 15.382 12.403 12.956 1 97 311 LEU A N 1
ATOM 2298 C CA . LEU A 1 311 ? 15.112 13.145 14.183 1 97 311 LEU A CA 1
ATOM 2299 C C . LEU A 1 311 ? 16.41 13.609 14.834 1 97 311 LEU A C 1
ATOM 2301 O O . LEU A 1 311 ? 16.495 14.739 15.323 1 97 311 LEU A O 1
ATOM 2305 N N . ASP A 1 312 ? 17.391 12.739 14.831 1 96.99 312 ASP A N 1
ATOM 2306 C CA . ASP A 1 312 ? 18.702 13.119 15.349 1 96.99 312 ASP A CA 1
ATOM 2307 C C . ASP A 1 312 ? 19.298 14.271 14.542 1 96.99 312 ASP A C 1
ATOM 2309 O O . ASP A 1 312 ? 19.847 15.216 15.113 1 96.99 312 ASP A O 1
ATOM 2313 N N . GLN A 1 313 ? 19.204 14.146 13.25 1 96.95 313 GLN A N 1
ATOM 2314 C CA . GLN A 1 313 ? 19.703 15.191 12.363 1 96.95 313 GLN A CA 1
ATOM 2315 C C . GLN A 1 313 ? 19.008 16.522 12.636 1 96.95 313 GLN A C 1
ATOM 2317 O O . GLN A 1 313 ? 19.654 17.572 12.657 1 96.95 313 GLN A O 1
ATOM 2322 N N . VAL A 1 314 ? 17.744 16.451 12.789 1 94.86 314 VAL A N 1
ATOM 2323 C CA . VAL A 1 314 ? 16.946 17.646 13.041 1 94.86 314 VAL A CA 1
ATOM 2324 C C . VAL A 1 314 ? 17.322 18.243 14.395 1 94.86 314 VAL A C 1
ATOM 2326 O O . VAL A 1 314 ? 17.452 19.463 14.527 1 94.86 314 VAL A O 1
ATOM 2329 N N . ALA A 1 315 ? 17.517 17.446 15.364 1 92.35 315 ALA A N 1
ATOM 2330 C CA . ALA A 1 315 ? 17.742 17.886 16.739 1 92.35 315 ALA A CA 1
ATOM 2331 C C . ALA A 1 315 ? 19.157 18.428 16.917 1 92.35 315 ALA A C 1
ATOM 2333 O O . ALA A 1 315 ? 19.367 19.408 17.636 1 92.35 315 ALA A O 1
ATOM 2334 N N . THR A 1 316 ? 20.134 17.794 16.251 1 92.61 316 THR A N 1
ATOM 2335 C CA . THR A 1 316 ? 21.517 18.093 16.607 1 92.61 316 THR A CA 1
ATOM 2336 C C . THR A 1 316 ? 22.272 18.661 15.409 1 92.61 316 THR A C 1
ATOM 2338 O O . THR A 1 316 ? 23.391 19.158 15.553 1 92.61 316 THR A O 1
ATOM 2341 N N . GLY A 1 317 ? 21.677 18.546 14.286 1 92.11 317 GLY A N 1
ATOM 2342 C CA . GLY A 1 317 ? 22.347 19.004 13.08 1 92.11 317 GLY A CA 1
ATOM 2343 C C . GLY A 1 317 ? 23.298 17.976 12.498 1 92.11 317 GLY A C 1
ATOM 2344 O O . GLY A 1 317 ? 23.98 18.244 11.507 1 92.11 317 GLY A O 1
ATOM 2345 N N . ALA A 1 318 ? 23.345 16.881 13.19 1 91.31 318 ALA A N 1
ATOM 2346 C CA . ALA A 1 318 ? 24.223 15.817 12.709 1 91.31 318 ALA A CA 1
ATOM 2347 C C . ALA A 1 318 ? 23.66 14.442 13.058 1 91.31 318 ALA A C 1
ATOM 2349 O O . ALA A 1 318 ? 23.057 14.262 14.118 1 91.31 318 ALA A O 1
ATOM 2350 N N . ALA A 1 319 ? 23.775 13.529 12.174 1 95.73 319 ALA A N 1
ATOM 2351 C CA . ALA A 1 319 ? 23.443 12.123 12.389 1 95.73 319 ALA A CA 1
ATOM 2352 C C . ALA A 1 319 ? 24.386 11.212 11.608 1 95.73 319 ALA A C 1
ATOM 2354 O O . ALA A 1 319 ? 24.847 11.57 10.522 1 95.73 319 ALA A O 1
ATOM 2355 N N . SER A 1 320 ? 24.726 10.115 12.149 1 96.2 320 SER A N 1
ATOM 2356 C CA . SER A 1 320 ? 25.606 9.152 11.494 1 96.2 320 SER A CA 1
ATOM 2357 C C . SER A 1 320 ? 24.854 8.342 10.444 1 96.2 320 SER A C 1
ATOM 2359 O O . SER A 1 320 ? 23.65 8.109 10.576 1 96.2 320 SER A O 1
ATOM 2361 N N . ASN A 1 321 ? 25.612 7.982 9.449 1 97.4 321 ASN A N 1
ATOM 2362 C CA . ASN A 1 321 ? 25.088 6.979 8.528 1 97.4 321 ASN A CA 1
ATOM 2363 C C . ASN A 1 321 ? 24.816 5.655 9.237 1 97.4 321 ASN A C 1
ATOM 2365 O O . ASN A 1 321 ? 25.511 5.302 10.191 1 97.4 321 ASN A O 1
ATOM 2369 N N . VAL A 1 322 ? 23.806 4.966 8.83 1 98.14 322 VAL A N 1
ATOM 2370 C CA . VAL A 1 322 ? 23.468 3.682 9.433 1 98.14 322 VAL A CA 1
ATOM 2371 C C . VAL A 1 322 ? 23.398 2.605 8.353 1 98.14 322 VAL A C 1
ATOM 2373 O O . VAL A 1 322 ? 22.859 2.838 7.269 1 98.14 322 VAL A O 1
ATOM 2376 N N . THR A 1 323 ? 23.922 1.485 8.592 1 97 323 THR A N 1
ATOM 2377 C CA . THR A 1 323 ? 23.808 0.311 7.733 1 97 323 THR A CA 1
ATOM 2378 C C . THR A 1 323 ? 22.915 -0.746 8.377 1 97 323 THR A C 1
ATOM 2380 O O . THR A 1 323 ? 23.183 -1.197 9.493 1 97 323 THR A O 1
ATOM 2383 N N . LEU A 1 324 ? 21.895 -1.083 7.684 1 97.26 324 LEU A N 1
ATOM 2384 C CA . LEU A 1 324 ? 20.98 -2.12 8.147 1 97.26 324 LEU A CA 1
ATOM 2385 C C . LEU A 1 324 ? 21.511 -3.507 7.8 1 97.26 324 LEU A C 1
ATOM 2387 O O . LEU A 1 324 ? 22.476 -3.636 7.044 1 97.26 324 LEU A O 1
ATOM 2391 N N . ALA A 1 325 ? 20.829 -4.522 8.423 1 95.13 325 ALA A N 1
ATOM 2392 C CA . ALA A 1 325 ? 21.135 -5.893 8.022 1 95.13 325 ALA A CA 1
ATOM 2393 C C . ALA A 1 325 ? 20.927 -6.087 6.523 1 95.13 325 ALA A C 1
ATOM 2395 O O . ALA A 1 325 ? 19.98 -5.546 5.947 1 95.13 325 ALA A O 1
ATOM 2396 N N . PRO A 1 326 ? 21.818 -6.783 5.904 1 95.11 326 PRO A N 1
ATOM 2397 C CA . PRO A 1 326 ? 21.693 -6.967 4.456 1 95.11 326 PRO A CA 1
ATOM 2398 C C . PRO A 1 326 ? 20.439 -7.745 4.065 1 95.11 326 PRO A C 1
ATOM 2400 O O . PRO A 1 326 ? 19.91 -8.515 4.871 1 95.11 326 PRO A O 1
ATOM 2403 N N . ALA A 1 327 ? 19.999 -7.456 2.893 1 95.18 327 ALA A N 1
ATOM 2404 C CA . ALA A 1 327 ? 18.919 -8.266 2.336 1 95.18 327 ALA A CA 1
ATOM 2405 C C . ALA A 1 327 ? 19.353 -9.72 2.172 1 95.18 327 ALA A C 1
ATOM 2407 O O . ALA A 1 327 ? 20.502 -9.996 1.821 1 95.18 327 ALA A O 1
ATOM 2408 N N . THR A 1 328 ? 18.439 -10.61 2.424 1 96.49 328 THR A N 1
ATOM 2409 C CA . THR A 1 328 ? 18.775 -12.028 2.377 1 96.49 328 THR A CA 1
ATOM 2410 C C . THR A 1 328 ? 17.756 -12.798 1.542 1 96.49 328 THR A C 1
ATOM 2412 O O . THR A 1 328 ? 16.602 -12.38 1.42 1 96.49 328 THR A O 1
ATOM 2415 N N . LEU A 1 329 ? 18.246 -13.873 1.023 1 98.3 329 LEU A N 1
ATOM 2416 C CA . LEU A 1 329 ? 17.372 -14.732 0.232 1 98.3 329 LEU A CA 1
ATOM 2417 C C . LEU A 1 329 ? 16.526 -15.625 1.133 1 98.3 329 LEU A C 1
ATOM 2419 O O . LEU A 1 329 ? 17.051 -16.268 2.046 1 98.3 329 LEU A O 1
ATOM 2423 N N . LEU A 1 330 ? 15.338 -15.606 0.984 1 98.41 330 LEU A N 1
ATOM 2424 C CA . LEU A 1 330 ? 14.386 -16.52 1.607 1 98.41 330 LEU A CA 1
ATOM 2425 C C . LEU A 1 330 ? 13.877 -17.544 0.599 1 98.41 330 LEU A C 1
ATOM 2427 O O . LEU A 1 330 ? 13.051 -17.222 -0.257 1 98.41 330 LEU A O 1
ATOM 2431 N N . VAL A 1 331 ? 14.325 -18.727 0.699 1 98.75 331 VAL A N 1
ATOM 2432 C CA . VAL A 1 331 ? 13.994 -19.779 -0.256 1 98.75 331 VAL A CA 1
ATOM 2433 C C . VAL A 1 331 ? 12.645 -20.397 0.102 1 98.75 331 VAL A C 1
ATOM 2435 O O . VAL A 1 331 ? 12.426 -20.805 1.246 1 98.75 331 VAL A O 1
ATOM 2438 N N . ARG A 1 332 ? 11.781 -20.44 -0.929 1 98.42 332 ARG A N 1
ATOM 2439 C CA . ARG A 1 332 ? 10.494 -21.111 -0.781 1 98.42 332 ARG A CA 1
ATOM 2440 C C . ARG A 1 332 ? 10.27 -22.12 -1.903 1 98.42 332 ARG A C 1
ATOM 2442 O O . ARG A 1 332 ? 11.169 -22.894 -2.236 1 98.42 332 ARG A O 1
ATOM 2449 N N . ARG A 1 333 ? 9.112 -22.092 -2.571 1 98.57 333 ARG A N 1
ATOM 2450 C CA . ARG A 1 333 ? 8.765 -23.247 -3.393 1 98.57 333 ARG A CA 1
ATOM 2451 C C . ARG A 1 333 ? 8.761 -22.884 -4.874 1 98.57 333 ARG A C 1
ATOM 2453 O O . ARG A 1 333 ? 8.419 -23.712 -5.721 1 98.57 333 ARG A O 1
ATOM 2460 N N . SER A 1 334 ? 9.197 -21.67 -5.19 1 98.86 334 SER A N 1
ATOM 2461 C CA . SER A 1 334 ? 9.118 -21.249 -6.585 1 98.86 334 SER A CA 1
ATOM 2462 C C . SER A 1 334 ? 10.435 -21.495 -7.313 1 98.86 334 SER A C 1
ATOM 2464 O O . SER A 1 334 ? 10.637 -21.003 -8.425 1 98.86 334 SER A O 1
ATOM 2466 N N . THR A 1 335 ? 11.403 -22.211 -6.708 1 98.9 335 THR A N 1
ATOM 2467 C CA . THR A 1 335 ? 12.672 -22.515 -7.359 1 98.9 335 THR A CA 1
ATOM 2468 C C . THR A 1 335 ? 13.004 -23.999 -7.231 1 98.9 335 THR A C 1
ATOM 2470 O O . THR A 1 335 ? 12.739 -24.613 -6.196 1 98.9 335 THR A O 1
ATOM 2473 N N . ALA A 1 336 ? 13.506 -24.604 -8.281 1 98.72 336 ALA A N 1
ATOM 2474 C CA . ALA A 1 336 ? 13.916 -26.003 -8.361 1 98.72 336 ALA A CA 1
ATOM 2475 C C . ALA A 1 336 ? 14.905 -26.22 -9.502 1 98.72 336 ALA A C 1
ATOM 2477 O O . ALA A 1 336 ? 15.145 -25.315 -10.305 1 98.72 336 ALA A O 1
ATOM 2478 N N . PRO A 1 337 ? 15.571 -27.401 -9.575 1 98.32 337 PRO A N 1
ATOM 2479 C CA . PRO A 1 337 ? 16.431 -27.699 -10.722 1 98.32 337 PRO A CA 1
ATOM 2480 C C . PRO A 1 337 ? 15.682 -27.643 -12.052 1 98.32 337 PRO A C 1
ATOM 2482 O O . PRO A 1 337 ? 14.518 -28.046 -12.126 1 98.32 337 PRO A O 1
ATOM 2485 N N . PRO A 1 338 ? 16.339 -27.151 -13.074 1 95.63 338 PRO A N 1
ATOM 2486 C CA . PRO A 1 338 ? 15.681 -27.118 -14.383 1 95.63 338 PRO A CA 1
ATOM 2487 C C . PRO A 1 338 ? 15.428 -28.513 -14.952 1 95.63 338 PRO A C 1
ATOM 2489 O O . PRO A 1 338 ? 16.177 -29.448 -14.658 1 95.63 338 PRO A O 1
ATOM 2492 N N . GLN A 1 339 ? 14.386 -28.63 -15.667 1 86.44 339 GLN A N 1
ATOM 2493 C CA . GLN A 1 339 ? 14.128 -29.906 -16.325 1 86.44 339 GLN A CA 1
ATOM 2494 C C . GLN A 1 339 ? 14.974 -30.056 -17.586 1 86.44 339 GLN A C 1
ATOM 2496 O O . GLN A 1 339 ? 15.319 -29.063 -18.23 1 86.44 339 GLN A O 1
ATOM 2501 N N . MET B 1 1 ? 26.006 41.839 2.58 1 29.87 1 MET B N 1
ATOM 2502 C CA . MET B 1 1 ? 24.781 42.263 3.252 1 29.87 1 MET B CA 1
ATOM 2503 C C . MET B 1 1 ? 23.721 41.169 3.191 1 29.87 1 MET B C 1
ATOM 2505 O O . MET B 1 1 ? 23.347 40.719 2.107 1 29.87 1 MET B O 1
ATOM 2509 N N . SER B 1 2 ? 23.616 40.248 4.07 1 39.64 2 SER B N 1
ATOM 2510 C CA . SER B 1 2 ? 22.809 39.033 4.106 1 39.64 2 SER B CA 1
ATOM 2511 C C . SER B 1 2 ? 21.344 39.333 3.807 1 39.64 2 SER B C 1
ATOM 2513 O O . SER B 1 2 ? 20.717 40.139 4.497 1 39.64 2 SER B O 1
ATOM 2515 N N . THR B 1 3 ? 20.884 39.486 2.594 1 47.17 3 THR B N 1
ATOM 2516 C CA . THR B 1 3 ? 19.597 39.989 2.127 1 47.17 3 THR B CA 1
ATOM 2517 C C . THR B 1 3 ? 18.449 39.244 2.801 1 47.17 3 THR B C 1
ATOM 2519 O O . THR B 1 3 ? 18.322 38.026 2.658 1 47.17 3 THR B O 1
ATOM 2522 N N . ARG B 1 4 ? 18.002 39.675 3.913 1 56.8 4 ARG B N 1
ATOM 2523 C CA . ARG B 1 4 ? 16.878 39.146 4.678 1 56.8 4 ARG B CA 1
ATOM 2524 C C . ARG B 1 4 ? 15.66 38.932 3.785 1 56.8 4 ARG B C 1
ATOM 2526 O O . ARG B 1 4 ? 15.42 39.707 2.857 1 56.8 4 ARG B O 1
ATOM 2533 N N . LYS B 1 5 ? 14.98 37.771 3.888 1 65.97 5 LYS B N 1
ATOM 2534 C CA . LYS B 1 5 ? 13.763 37.486 3.134 1 65.97 5 LYS B CA 1
ATOM 2535 C C . LYS B 1 5 ? 12.694 38.543 3.397 1 65.97 5 LYS B C 1
ATOM 2537 O O . LYS B 1 5 ? 12.485 38.951 4.541 1 65.97 5 LYS B O 1
ATOM 2542 N N . PRO B 1 6 ? 12.186 39.139 2.309 1 72.75 6 PRO B N 1
ATOM 2543 C CA . PRO B 1 6 ? 11.141 40.152 2.476 1 72.75 6 PRO B CA 1
ATOM 2544 C C . PRO B 1 6 ? 9.982 39.667 3.344 1 72.75 6 PRO B C 1
ATOM 2546 O O . PRO B 1 6 ? 9.632 38.485 3.308 1 72.75 6 PRO B O 1
ATOM 2549 N N . THR B 1 7 ? 9.534 40.478 4.231 1 74.85 7 THR B N 1
ATOM 2550 C CA . THR B 1 7 ? 8.392 40.217 5.099 1 74.85 7 THR B CA 1
ATOM 2551 C C . THR B 1 7 ? 7.148 40.939 4.588 1 74.85 7 THR B C 1
ATOM 2553 O O . THR B 1 7 ? 7.227 41.734 3.649 1 74.85 7 THR B O 1
ATOM 2556 N N . ILE B 1 8 ? 6.081 40.542 5.237 1 79.77 8 ILE B N 1
ATOM 2557 C CA . ILE B 1 8 ? 4.838 41.228 4.899 1 79.77 8 ILE B CA 1
ATOM 2558 C C . ILE B 1 8 ? 4.985 42.724 5.166 1 79.77 8 ILE B C 1
ATOM 2560 O O . ILE B 1 8 ? 4.383 43.547 4.473 1 79.77 8 ILE B O 1
ATOM 2564 N N . ALA B 1 9 ? 5.802 43.066 6.106 1 81.5 9 ALA B N 1
ATOM 2565 C CA . ALA B 1 9 ? 6.041 44.47 6.428 1 81.5 9 ALA B CA 1
ATOM 2566 C C . ALA B 1 9 ? 6.783 45.174 5.296 1 81.5 9 ALA B C 1
ATOM 2568 O O . ALA B 1 9 ? 6.507 46.337 4.993 1 81.5 9 ALA B O 1
ATOM 2569 N N . ASP B 1 10 ? 7.618 44.385 4.687 1 84.79 10 ASP B N 1
ATOM 2570 C CA . ASP B 1 10 ? 8.362 44.946 3.564 1 84.79 10 ASP B CA 1
ATOM 2571 C C . ASP B 1 10 ? 7.442 45.212 2.374 1 84.79 10 ASP B C 1
ATOM 2573 O O . ASP B 1 10 ? 7.563 46.242 1.708 1 84.79 10 ASP B O 1
ATOM 2577 N N . VAL B 1 11 ? 6.602 44.219 2.223 1 86.12 11 VAL B N 1
ATOM 2578 C CA . VAL B 1 11 ? 5.635 44.379 1.143 1 86.12 11 VAL B CA 1
ATOM 2579 C C . VAL B 1 11 ? 4.731 45.575 1.432 1 86.12 11 VAL B C 1
ATOM 2581 O O . VAL B 1 11 ? 4.472 46.394 0.546 1 86.12 11 VAL B O 1
ATOM 2584 N N . ALA B 1 12 ? 4.329 45.66 2.612 1 87.68 12 ALA B N 1
ATOM 2585 C CA . ALA B 1 12 ? 3.46 46.757 3.031 1 87.68 12 ALA B CA 1
ATOM 2586 C C . ALA B 1 12 ? 4.148 48.106 2.838 1 87.68 12 ALA B C 1
ATOM 2588 O O . ALA B 1 12 ? 3.552 49.041 2.299 1 87.68 12 ALA B O 1
ATOM 2589 N N . SER B 1 13 ? 5.305 48.157 3.206 1 87.62 13 SER B N 1
ATOM 2590 C CA . SER B 1 13 ? 6.091 49.38 3.086 1 87.62 13 SER B CA 1
ATOM 2591 C C . SER B 1 13 ? 6.309 49.756 1.624 1 87.62 13 SER B C 1
ATOM 2593 O O . SER B 1 13 ? 6.12 50.912 1.24 1 87.62 13 SER B O 1
ATOM 2595 N N . ALA B 1 14 ? 6.614 48.778 0.932 1 87.84 14 ALA B N 1
ATOM 2596 C CA . ALA B 1 14 ? 6.92 49.026 -0.474 1 87.84 14 ALA B CA 1
ATOM 2597 C C . ALA B 1 14 ? 5.661 49.4 -1.252 1 87.84 14 ALA B C 1
ATOM 2599 O O . ALA B 1 14 ? 5.721 50.183 -2.203 1 87.84 14 ALA B O 1
ATOM 2600 N N . ALA B 1 15 ? 4.642 48.82 -0.821 1 88.37 15 ALA B N 1
ATOM 2601 C CA . ALA B 1 15 ? 3.368 49.075 -1.489 1 88.37 15 ALA B CA 1
ATOM 2602 C C . ALA B 1 15 ? 2.675 50.3 -0.899 1 88.37 15 ALA B C 1
ATOM 2604 O O . ALA B 1 15 ? 1.674 50.775 -1.44 1 88.37 15 ALA B O 1
ATOM 2605 N N . GLY B 1 16 ? 3.169 50.868 0.171 1 88.14 16 GLY B N 1
ATOM 2606 C CA . GLY B 1 16 ? 2.598 52.037 0.82 1 88.14 16 GLY B CA 1
ATOM 2607 C C . GLY B 1 16 ? 1.269 51.755 1.495 1 88.14 16 GLY B C 1
ATOM 2608 O O . GLY B 1 16 ? 0.366 52.594 1.476 1 88.14 16 GLY B O 1
ATOM 2609 N N . VAL B 1 17 ? 1.091 50.554 1.861 1 85.87 17 VAL B N 1
ATOM 2610 C CA . VAL B 1 17 ? -0.158 50.165 2.507 1 85.87 17 VAL B CA 1
ATOM 2611 C C . VAL B 1 17 ? 0.138 49.517 3.857 1 85.87 17 VAL B C 1
ATOM 2613 O O . VAL B 1 17 ? 1.3 49.305 4.21 1 85.87 17 VAL B O 1
ATOM 2616 N N . SER B 1 18 ? -0.92 49.4 4.658 1 80.74 18 SER B N 1
ATOM 2617 C CA . SER B 1 18 ? -0.766 48.712 5.936 1 80.74 18 SER B CA 1
ATOM 2618 C C . SER B 1 18 ? -0.516 47.222 5.736 1 80.74 18 SER B C 1
ATOM 2620 O O . SER B 1 18 ? -0.848 46.667 4.686 1 80.74 18 SER B O 1
ATOM 2622 N N . LYS B 1 19 ? 0.028 46.475 6.743 1 81.9 19 LYS B N 1
ATOM 2623 C CA . LYS B 1 19 ? 0.214 45.027 6.728 1 81.9 19 LYS B CA 1
ATOM 2624 C C . LYS B 1 19 ? -1.118 44.303 6.555 1 81.9 19 LYS B C 1
ATOM 2626 O O . LYS B 1 19 ? -1.189 43.278 5.874 1 81.9 19 LYS B O 1
ATOM 2631 N N . GLY B 1 20 ? -2.127 44.885 7.07 1 76.72 20 GLY B N 1
ATOM 2632 C CA . GLY B 1 20 ? -3.46 44.314 6.96 1 76.72 20 GLY B CA 1
ATOM 2633 C C . GLY B 1 20 ? -3.987 44.299 5.537 1 76.72 20 GLY B C 1
ATOM 2634 O O . GLY B 1 20 ? -4.562 43.303 5.093 1 76.72 20 GLY B O 1
ATOM 2635 N N . LEU B 1 21 ? -3.74 45.407 4.919 1 79.1 21 LEU B N 1
ATOM 2636 C CA . LEU B 1 21 ? -4.224 45.514 3.547 1 79.1 21 LEU B CA 1
ATOM 2637 C C . LEU B 1 21 ? -3.468 44.559 2.629 1 79.1 21 LEU B C 1
ATOM 2639 O O . LEU B 1 21 ? -4.046 44.008 1.689 1 79.1 21 LEU B O 1
ATOM 2643 N N . VAL B 1 22 ? -2.184 44.299 2.944 1 80.4 22 VAL B N 1
ATOM 2644 C CA . VAL B 1 22 ? -1.414 43.309 2.198 1 80.4 22 VAL B CA 1
ATOM 2645 C C . VAL B 1 22 ? -2.006 41.919 2.421 1 80.4 22 VAL B C 1
ATOM 2647 O O . VAL B 1 22 ? -2.187 41.155 1.47 1 80.4 22 VAL B O 1
ATOM 2650 N N . SER B 1 23 ? -2.34 41.68 3.607 1 75.14 23 SER B N 1
ATOM 2651 C CA . SER B 1 23 ? -2.949 40.4 3.954 1 75.14 23 SER B CA 1
ATOM 2652 C C . SER B 1 23 ? -4.281 40.21 3.236 1 75.14 23 SER B C 1
ATOM 2654 O O . SER B 1 23 ? -4.551 39.137 2.692 1 75.14 23 SER B O 1
ATOM 2656 N N . PHE B 1 24 ? -5.025 41.233 3.214 1 73.58 24 PHE B N 1
ATOM 2657 C CA . PHE B 1 24 ? -6.324 41.172 2.555 1 73.58 24 PHE B CA 1
ATOM 2658 C C . PHE B 1 24 ? -6.161 40.96 1.055 1 73.58 24 PHE B C 1
ATOM 2660 O O . PHE B 1 24 ? -6.877 40.156 0.455 1 73.58 24 PHE B O 1
ATOM 2667 N N . ALA B 1 25 ? -5.227 41.622 0.495 1 75.66 25 ALA B N 1
ATOM 2668 C CA . ALA B 1 25 ? -4.994 41.56 -0.946 1 75.66 25 ALA B CA 1
ATOM 2669 C C . ALA B 1 25 ? -4.491 40.181 -1.362 1 75.66 25 ALA B C 1
ATOM 2671 O O . ALA B 1 25 ? -4.916 39.642 -2.387 1 75.66 25 ALA B O 1
ATOM 2672 N N . LEU B 1 26 ? -3.661 39.596 -0.497 1 72.86 26 LEU B N 1
ATOM 2673 C CA . LEU B 1 26 ? -3.011 38.333 -0.828 1 72.86 26 LEU B CA 1
ATOM 2674 C C . LEU B 1 26 ? -3.961 37.159 -0.612 1 72.86 26 LEU B C 1
ATOM 2676 O O . LEU B 1 26 ? -3.831 36.121 -1.264 1 72.86 26 LEU B O 1
ATOM 2680 N N . ASN B 1 27 ? -4.963 37.395 0.228 1 68.09 27 ASN B N 1
ATOM 2681 C CA . ASN B 1 27 ? -5.905 36.328 0.55 1 68.09 27 ASN B CA 1
ATOM 2682 C C . ASN B 1 27 ? -7.257 36.552 -0.121 1 68.09 27 ASN B C 1
ATOM 2684 O O . ASN B 1 27 ? -8.263 35.972 0.292 1 68.09 27 ASN B O 1
ATOM 2688 N N . ASP B 1 28 ? -7.214 37.356 -1.002 1 67.15 28 ASP B N 1
ATOM 2689 C CA . ASP B 1 28 ? -8.379 37.702 -1.811 1 67.15 28 ASP B CA 1
ATOM 2690 C C . ASP B 1 28 ? -9.579 38.04 -0.93 1 67.15 28 ASP B C 1
ATOM 2692 O O . ASP B 1 28 ? -10.698 37.598 -1.2 1 67.15 28 ASP B O 1
ATOM 2696 N N . ARG B 1 29 ? -9.27 38.693 0.115 1 65.48 29 ARG B N 1
ATOM 2697 C CA . ARG B 1 29 ? -10.348 39.142 0.991 1 65.48 29 ARG B CA 1
ATOM 2698 C C . ARG B 1 29 ? -11.007 40.404 0.444 1 65.48 29 ARG B C 1
ATOM 2700 O O . ARG B 1 29 ? -10.37 41.185 -0.266 1 65.48 29 ARG B O 1
ATOM 2707 N N . PRO B 1 30 ? -12.351 40.447 0.718 1 66.81 30 PRO B N 1
ATOM 2708 C CA . PRO B 1 30 ? -13.034 41.662 0.267 1 66.81 30 PRO B CA 1
ATOM 2709 C C . PRO B 1 30 ? -12.497 42.925 0.937 1 66.81 30 PRO B C 1
ATOM 2711 O O . PRO B 1 30 ? -11.864 42.846 1.993 1 66.81 30 PRO B O 1
ATOM 2714 N N . GLY B 1 31 ? -12.584 44.245 0.144 1 69.92 31 GLY B N 1
ATOM 2715 C CA . GLY B 1 31 ? -12.244 45.526 0.742 1 69.92 31 GLY B CA 1
ATOM 2716 C C . GLY B 1 31 ? -10.99 46.144 0.155 1 69.92 31 GLY B C 1
ATOM 2717 O O . GLY B 1 31 ? -10.576 47.23 0.566 1 69.92 31 GLY B O 1
ATOM 2718 N N . VAL B 1 32 ? -10.423 45.332 -0.746 1 75.75 32 VAL B N 1
ATOM 2719 C CA . VAL B 1 32 ? -9.237 45.882 -1.395 1 75.75 32 VAL B CA 1
ATOM 2720 C C . VAL B 1 32 ? -9.555 46.221 -2.85 1 75.75 32 VAL B C 1
ATOM 2722 O O . VAL B 1 32 ? -10.039 45.371 -3.601 1 75.75 32 VAL B O 1
ATOM 2725 N N . ALA B 1 33 ? -9.409 47.531 -3.191 1 80.25 33 ALA B N 1
ATOM 2726 C CA . ALA B 1 33 ? -9.643 47.959 -4.568 1 80.25 33 ALA B CA 1
ATOM 2727 C C . ALA B 1 33 ? -8.746 47.198 -5.539 1 80.25 33 ALA B C 1
ATOM 2729 O O . ALA B 1 33 ? -7.6 46.878 -5.216 1 80.25 33 ALA B O 1
ATOM 2730 N N . ALA B 1 34 ? -9.281 46.792 -6.649 1 80.87 34 ALA B N 1
ATOM 2731 C CA . ALA B 1 34 ? -8.583 45.992 -7.652 1 80.87 34 ALA B CA 1
ATOM 2732 C C . ALA B 1 34 ? -7.206 46.574 -7.958 1 80.87 34 ALA B C 1
ATOM 2734 O O . ALA B 1 34 ? -6.223 45.837 -8.064 1 80.87 34 ALA B O 1
ATOM 2735 N N . GLY B 1 35 ? -7.137 47.88 -8.18 1 82.65 35 GLY B N 1
ATOM 2736 C CA . GLY B 1 35 ? -5.87 48.537 -8.461 1 82.65 35 GLY B CA 1
ATOM 2737 C C . GLY B 1 35 ? -4.845 48.352 -7.358 1 82.65 35 GLY B C 1
ATOM 2738 O O . GLY B 1 35 ? -3.668 48.107 -7.632 1 82.65 35 GLY B O 1
ATOM 2739 N N . THR B 1 36 ? -5.279 48.421 -6.154 1 83.06 36 THR B N 1
ATOM 2740 C CA . THR B 1 36 ? -4.412 48.26 -4.992 1 83.06 36 THR B CA 1
ATOM 2741 C C . THR B 1 36 ? -3.935 46.816 -4.869 1 83.06 36 THR B C 1
ATOM 2743 O O . THR B 1 36 ? -2.768 46.566 -4.557 1 83.06 36 THR B O 1
ATOM 2746 N N . ARG B 1 37 ? -4.768 45.897 -5.063 1 85.43 37 ARG B N 1
ATOM 2747 C CA . ARG B 1 37 ? -4.424 44.479 -5.039 1 85.43 37 ARG B CA 1
ATOM 2748 C C . ARG B 1 37 ? -3.337 44.161 -6.06 1 85.43 37 ARG B C 1
ATOM 2750 O O . ARG B 1 37 ? -2.358 43.483 -5.742 1 85.43 37 ARG B O 1
ATOM 2757 N N . ASP B 1 38 ? -3.589 44.69 -7.237 1 85.05 38 ASP B N 1
ATOM 2758 C CA . ASP B 1 38 ? -2.617 44.45 -8.299 1 85.05 38 ASP B CA 1
ATOM 2759 C C . ASP B 1 38 ? -1.246 45.011 -7.925 1 85.05 38 ASP B C 1
ATOM 2761 O O . ASP B 1 38 ? -0.219 44.381 -8.189 1 85.05 38 ASP B O 1
ATOM 2765 N N . ARG B 1 39 ? -1.26 46.187 -7.432 1 84.49 39 ARG B N 1
ATOM 2766 C CA . ARG B 1 39 ? -0.018 46.829 -7.013 1 84.49 39 ARG B CA 1
ATOM 2767 C C . ARG B 1 39 ? 0.676 46.019 -5.924 1 84.49 39 ARG B C 1
ATOM 2769 O O . ARG B 1 39 ? 1.889 45.804 -5.98 1 84.49 39 ARG B O 1
ATOM 2776 N N . ILE B 1 40 ? -0.087 45.535 -4.972 1 86.22 40 ILE B N 1
ATOM 2777 C CA . ILE B 1 40 ? 0.456 44.75 -3.869 1 86.22 40 ILE B CA 1
ATOM 2778 C C . ILE B 1 40 ? 1.053 43.45 -4.406 1 86.22 40 ILE B C 1
ATOM 2780 O O . ILE B 1 40 ? 2.166 43.071 -4.033 1 86.22 40 ILE B O 1
ATOM 2784 N N . LEU B 1 41 ? 0.368 42.835 -5.23 1 84.07 41 LEU B N 1
ATOM 2785 C CA . LEU B 1 41 ? 0.832 41.574 -5.799 1 84.07 41 LEU B CA 1
ATOM 2786 C C . LEU B 1 41 ? 2.091 41.786 -6.633 1 84.07 41 LEU B C 1
ATOM 2788 O O . LEU B 1 41 ? 3.012 40.967 -6.593 1 84.07 41 LEU B O 1
ATOM 2792 N N . ALA B 1 42 ? 2.108 42.85 -7.376 1 83.86 42 ALA B N 1
ATOM 2793 C CA . ALA B 1 42 ? 3.281 43.191 -8.175 1 83.86 42 ALA B CA 1
ATOM 2794 C C . ALA B 1 42 ? 4.493 43.455 -7.286 1 83.86 42 ALA B C 1
ATOM 2796 O O . ALA B 1 42 ? 5.6 43.003 -7.584 1 83.86 42 ALA B O 1
ATOM 2797 N N . VAL B 1 43 ? 4.311 44.159 -6.226 1 84.96 43 VAL B N 1
ATOM 2798 C CA . VAL B 1 43 ? 5.382 44.492 -5.292 1 84.96 43 VAL B CA 1
ATOM 2799 C C . VAL B 1 43 ? 5.884 43.222 -4.608 1 84.96 43 VAL B C 1
ATOM 2801 O O . VAL B 1 43 ? 7.092 43.033 -4.447 1 84.96 43 VAL B O 1
ATOM 2804 N N . ALA B 1 44 ? 4.92 42.408 -4.211 1 82.5 44 ALA B N 1
ATOM 2805 C CA . ALA B 1 44 ? 5.289 41.144 -3.58 1 82.5 44 ALA B CA 1
ATOM 2806 C C . ALA B 1 44 ? 6.14 40.291 -4.517 1 82.5 44 ALA B C 1
ATOM 2808 O O . ALA B 1 44 ? 7.153 39.723 -4.101 1 82.5 44 ALA B O 1
ATOM 2809 N N . ASP B 1 45 ? 5.717 40.245 -5.667 1 79.3 45 ASP B N 1
ATOM 2810 C CA . ASP B 1 45 ? 6.441 39.502 -6.694 1 79.3 45 ASP B CA 1
ATOM 2811 C C . ASP B 1 45 ? 7.832 40.091 -6.918 1 79.3 45 ASP B C 1
ATOM 2813 O O . ASP B 1 45 ? 8.815 39.353 -7.017 1 79.3 45 ASP B O 1
ATOM 2817 N N . ASP B 1 46 ? 7.901 41.394 -7.017 1 79.63 46 ASP B N 1
ATOM 2818 C CA . ASP B 1 46 ? 9.16 42.095 -7.247 1 79.63 46 ASP B CA 1
ATOM 2819 C C . ASP B 1 46 ? 10.142 41.851 -6.103 1 79.63 46 ASP B C 1
ATOM 2821 O O . ASP B 1 46 ? 11.349 41.744 -6.327 1 79.63 46 ASP B O 1
ATOM 2825 N N . LEU B 1 47 ? 9.523 41.689 -4.919 1 81.04 47 LEU B N 1
ATOM 2826 C CA . LEU B 1 47 ? 10.355 41.5 -3.735 1 81.04 47 LEU B CA 1
ATOM 2827 C C . LEU B 1 47 ? 10.652 40.021 -3.51 1 81.04 47 LEU B C 1
ATOM 2829 O O . LEU B 1 47 ? 11.438 39.668 -2.628 1 81.04 47 LEU B O 1
ATOM 2833 N N . GLY B 1 48 ? 9.908 39.25 -4.33 1 73.82 48 GLY B N 1
ATOM 2834 C CA . GLY B 1 48 ? 10.049 37.812 -4.161 1 73.82 48 GLY B CA 1
ATOM 2835 C C . GLY B 1 48 ? 9.386 37.292 -2.899 1 73.82 48 GLY B C 1
ATOM 2836 O O . GLY B 1 48 ? 9.852 36.319 -2.303 1 73.82 48 GLY B O 1
ATOM 2837 N N . TRP B 1 49 ? 8.428 38.101 -2.504 1 68.78 49 TRP B N 1
ATOM 2838 C CA . TRP B 1 49 ? 7.755 37.733 -1.263 1 68.78 49 TRP B CA 1
ATOM 2839 C C . TRP B 1 49 ? 6.542 36.852 -1.541 1 68.78 49 TRP B C 1
ATOM 2841 O O . TRP B 1 49 ? 5.735 37.156 -2.422 1 68.78 49 TRP B O 1
ATOM 2851 N N . ARG B 1 50 ? 6.529 35.724 -0.922 1 63.03 50 ARG B N 1
ATOM 2852 C CA . ARG B 1 50 ? 5.351 34.863 -0.938 1 63.03 50 ARG B CA 1
ATOM 2853 C C . ARG B 1 50 ? 4.809 34.65 0.472 1 63.03 50 ARG B C 1
ATOM 2855 O O . ARG B 1 50 ? 5.579 34.487 1.421 1 63.03 50 ARG B O 1
ATOM 2862 N N . PRO B 1 51 ? 3.488 34.956 0.573 1 55.89 51 PRO B N 1
ATOM 2863 C CA . PRO B 1 51 ? 2.942 34.683 1.904 1 55.89 51 PRO B CA 1
ATOM 2864 C C . PRO B 1 51 ? 3.285 33.282 2.406 1 55.89 51 PRO B C 1
ATOM 2866 O O . PRO B 1 51 ? 3.242 32.319 1.636 1 55.89 51 PRO B O 1
ATOM 2869 N N . SER B 1 52 ? 4.069 33.318 3.4 1 54.04 52 SER B N 1
ATOM 2870 C CA . SER B 1 52 ? 4.389 32.017 3.979 1 54.04 52 SER B CA 1
ATOM 2871 C C . SER B 1 52 ? 3.145 31.346 4.553 1 54.04 52 SER B C 1
ATOM 2873 O O . SER B 1 52 ? 2.223 32.025 5.01 1 54.04 52 SER B O 1
ATOM 2875 N N . VAL B 1 53 ? 2.802 30.159 4.181 1 51.2 53 VAL B N 1
ATOM 2876 C CA . VAL B 1 53 ? 1.716 29.38 4.766 1 51.2 53 VAL B CA 1
ATOM 2877 C C . VAL B 1 53 ? 1.702 29.569 6.281 1 51.2 53 VAL B C 1
ATOM 2879 O O . VAL B 1 53 ? 0.635 29.693 6.887 1 51.2 53 VAL B O 1
ATOM 2882 N N . THR B 1 54 ? 2.871 29.652 6.904 1 47.55 54 THR B N 1
ATOM 2883 C CA . THR B 1 54 ? 2.962 29.86 8.345 1 47.55 54 THR B CA 1
ATOM 2884 C C . THR B 1 54 ? 2.333 31.193 8.741 1 47.55 54 THR B C 1
ATOM 2886 O O . THR B 1 54 ? 1.63 31.278 9.75 1 47.55 54 THR B O 1
ATOM 2889 N N . ALA B 1 55 ? 2.622 32.243 7.96 1 48.13 55 ALA B N 1
ATOM 2890 C CA . ALA B 1 55 ? 2.054 33.556 8.253 1 48.13 55 ALA B CA 1
ATOM 2891 C C . ALA B 1 55 ? 0.549 33.572 8.002 1 48.13 55 ALA B C 1
ATOM 2893 O O . ALA B 1 55 ? -0.211 34.15 8.782 1 48.13 55 ALA B O 1
ATOM 2894 N N . ARG B 1 56 ? 0.162 32.958 6.919 1 48.15 56 ARG B N 1
ATOM 2895 C CA . ARG B 1 56 ? -1.262 32.861 6.615 1 48.15 56 ARG B CA 1
ATOM 2896 C C . ARG B 1 56 ? -1.995 32.048 7.677 1 48.15 56 ARG B C 1
ATOM 2898 O O . ARG B 1 56 ? -3.137 32.357 8.025 1 48.15 56 ARG B O 1
ATOM 2905 N N . SER B 1 57 ? -1.281 30.901 8.03 1 51.61 57 SER B N 1
ATOM 2906 C CA . SER B 1 57 ? -1.859 30.03 9.049 1 51.61 57 SER B CA 1
ATOM 2907 C C . SER B 1 57 ? -2.109 30.789 10.348 1 51.61 57 SER B C 1
ATOM 2909 O O . SER B 1 57 ? -3.12 30.569 11.017 1 51.61 57 SER B O 1
ATOM 2911 N N . LEU B 1 58 ? -1.16 31.709 10.706 1 44.93 58 LEU B N 1
ATOM 2912 C CA . LEU B 1 58 ? -1.311 32.494 11.927 1 44.93 58 LEU B CA 1
ATOM 2913 C C . LEU B 1 58 ? -2.48 33.466 11.807 1 44.93 58 LEU B C 1
ATOM 2915 O O . LEU B 1 58 ? -3.218 33.678 12.772 1 44.93 58 LEU B O 1
ATOM 2919 N N . SER B 1 59 ? -2.562 34.021 10.598 1 41.98 59 SER B N 1
ATOM 2920 C CA . SER B 1 59 ? -3.63 35.006 10.463 1 41.98 59 SER B CA 1
ATOM 2921 C C . SER B 1 59 ? -4.982 34.331 10.255 1 41.98 59 SER B C 1
ATOM 2923 O O . SER B 1 59 ? -6.009 34.831 10.718 1 41.98 59 SER B O 1
ATOM 2925 N N . THR B 1 60 ? -4.964 33.22 9.552 1 48.76 60 THR B N 1
ATOM 2926 C CA . THR B 1 60 ? -6.225 32.582 9.191 1 48.76 60 THR B CA 1
ATOM 2927 C C . THR B 1 60 ? -6.456 31.328 10.029 1 48.76 60 THR B C 1
ATOM 2929 O O . THR B 1 60 ? -7.52 30.711 9.952 1 48.76 60 THR B O 1
ATOM 2932 N N . ARG B 1 61 ? -5.665 31.061 10.997 1 60.52 61 ARG B N 1
ATOM 2933 C CA . ARG B 1 61 ? -5.766 29.846 11.8 1 60.52 61 ARG B CA 1
ATOM 2934 C C . ARG B 1 61 ? -5.924 28.616 10.913 1 60.52 61 ARG B C 1
ATOM 2936 O O . ARG B 1 61 ? -6.743 27.739 11.199 1 60.52 61 ARG B O 1
ATOM 2943 N N . THR B 1 62 ? -5.293 28.694 9.594 1 77.95 62 THR B N 1
ATOM 2944 C CA . THR B 1 62 ? -5.395 27.563 8.679 1 77.95 62 THR B CA 1
ATOM 2945 C C . THR B 1 62 ? -4.052 26.849 8.55 1 77.95 62 THR B C 1
ATOM 2947 O O . THR B 1 62 ? -3.007 27.496 8.449 1 77.95 62 THR B O 1
ATOM 2950 N N . SER B 1 63 ? -4.005 25.593 8.65 1 85.18 63 SER B N 1
ATOM 2951 C CA . SER B 1 63 ? -2.807 24.763 8.575 1 85.18 63 SER B CA 1
ATOM 2952 C C . SER B 1 63 ? -2.469 24.409 7.131 1 85.18 63 SER B C 1
ATOM 2954 O O . SER B 1 63 ? -1.354 23.972 6.838 1 85.18 63 SER B O 1
ATOM 2956 N N . PHE B 1 64 ? -3.415 24.555 6.204 1 89.71 64 PHE B N 1
ATOM 2957 C CA . PHE B 1 64 ? -3.288 24.148 4.81 1 89.71 64 PHE B CA 1
ATOM 2958 C C . PHE B 1 64 ? -2.879 22.684 4.708 1 89.71 64 PHE B C 1
ATOM 2960 O O . PHE B 1 64 ? -2.009 22.331 3.909 1 89.71 64 PHE B O 1
ATOM 2967 N N . ALA B 1 65 ? -3.424 21.884 5.536 1 94.8 65 ALA B N 1
ATOM 2968 C CA . ALA B 1 65 ? -3.189 20.442 5.562 1 94.8 65 ALA B CA 1
ATOM 2969 C C . ALA B 1 65 ? -4.458 19.687 5.947 1 94.8 65 ALA B C 1
ATOM 2971 O O . ALA B 1 65 ? -5.307 20.215 6.668 1 94.8 65 ALA B O 1
ATOM 2972 N N . LEU B 1 66 ? -4.588 18.528 5.402 1 97.88 66 LEU B N 1
ATOM 2973 C CA . LEU B 1 66 ? -5.625 17.589 5.817 1 97.88 66 LEU B CA 1
ATOM 2974 C C . LEU B 1 66 ? -5.012 16.361 6.482 1 97.88 66 LEU B C 1
ATOM 2976 O O . LEU B 1 66 ? -3.861 16.011 6.208 1 97.88 66 LEU B O 1
ATOM 2980 N N . GLY B 1 67 ? -5.764 15.754 7.386 1 98.3 67 GLY B N 1
ATOM 2981 C CA . GLY B 1 67 ? -5.233 14.645 8.162 1 98.3 67 GLY B CA 1
ATOM 2982 C C . GLY B 1 67 ? -5.892 13.319 7.835 1 98.3 67 GLY B C 1
ATOM 2983 O O . GLY B 1 67 ? -7.094 13.266 7.567 1 98.3 67 GLY B O 1
ATOM 2984 N N . LEU B 1 68 ? -5.156 12.264 7.862 1 98.14 68 LEU B N 1
ATOM 2985 C CA . LEU B 1 68 ? -5.602 10.881 7.741 1 98.14 68 LEU B CA 1
ATOM 2986 C C . LEU B 1 68 ? -4.971 10.01 8.822 1 98.14 68 LEU B C 1
ATOM 2988 O O . LEU B 1 68 ? -3.751 9.83 8.846 1 98.14 68 LEU B O 1
ATOM 2992 N N . VAL B 1 69 ? -5.775 9.5 9.725 1 96.81 69 VAL B N 1
ATOM 2993 C CA . VAL B 1 69 ? -5.33 8.598 10.782 1 96.81 69 VAL B CA 1
ATOM 2994 C C . VAL B 1 69 ? -5.808 7.178 10.485 1 96.81 69 VAL B C 1
ATOM 2996 O O . VAL B 1 69 ? -7.012 6.929 10.385 1 96.81 69 VAL B O 1
ATOM 2999 N N . ILE B 1 70 ? -4.912 6.274 10.295 1 95.45 70 ILE B N 1
ATOM 3000 C CA . ILE B 1 70 ? -5.224 4.887 9.969 1 95.45 70 ILE B CA 1
ATOM 3001 C C . ILE B 1 70 ? -4.927 3.995 11.172 1 95.45 70 ILE B C 1
ATOM 3003 O O . ILE B 1 70 ? -3.787 3.929 11.639 1 95.45 70 ILE B O 1
ATOM 3007 N N . ARG B 1 71 ? -5.942 3.333 11.645 1 94.34 71 ARG B N 1
ATOM 3008 C CA . ARG B 1 71 ? -5.778 2.353 12.714 1 94.34 71 ARG B CA 1
ATOM 3009 C C . ARG B 1 71 ? -5.696 0.938 12.152 1 94.34 71 ARG B C 1
ATOM 3011 O O . ARG B 1 71 ? -6.723 0.298 11.915 1 94.34 71 ARG B O 1
ATOM 3018 N N . ARG B 1 72 ? -4.457 0.502 11.888 1 89.18 72 ARG B N 1
ATOM 3019 C CA . ARG B 1 72 ? -4.202 -0.827 11.342 1 89.18 72 ARG B CA 1
ATOM 3020 C C . ARG B 1 72 ? -2.84 -1.35 11.787 1 89.18 72 ARG B C 1
ATOM 3022 O O . ARG B 1 72 ? -1.936 -0.567 12.084 1 89.18 72 ARG B O 1
ATOM 3029 N N . ALA B 1 73 ? -2.797 -2.64 11.797 1 85.92 73 ALA B N 1
ATOM 3030 C CA . ALA B 1 73 ? -1.483 -3.253 11.977 1 85.92 73 ALA B CA 1
ATOM 3031 C C . ALA B 1 73 ? -0.609 -3.048 10.743 1 85.92 73 ALA B C 1
ATOM 3033 O O . ALA B 1 73 ? -1.112 -3.012 9.617 1 85.92 73 ALA B O 1
ATOM 3034 N N . ALA B 1 74 ? 0.714 -2.961 11.003 1 80.41 74 ALA B N 1
ATOM 3035 C CA . ALA B 1 74 ? 1.67 -2.722 9.925 1 80.41 74 ALA B CA 1
ATOM 3036 C C . ALA B 1 74 ? 1.545 -3.785 8.837 1 80.41 74 ALA B C 1
ATOM 3038 O O . ALA B 1 74 ? 1.641 -3.478 7.646 1 80.41 74 ALA B O 1
ATOM 3039 N N . GLU B 1 75 ? 1.298 -5.014 9.156 1 82.33 75 GLU B N 1
ATOM 3040 C CA . GLU B 1 75 ? 1.223 -6.131 8.219 1 82.33 75 GLU B CA 1
ATOM 3041 C C . GLU B 1 75 ? -0.009 -6.019 7.324 1 82.33 75 GLU B C 1
ATOM 3043 O O . GLU B 1 75 ? 0.02 -6.435 6.164 1 82.33 75 GLU B O 1
ATOM 3048 N N . VAL B 1 76 ? -0.998 -5.445 7.864 1 86.61 76 VAL B N 1
ATOM 3049 C CA . VAL B 1 76 ? -2.241 -5.333 7.106 1 86.61 76 VAL B CA 1
ATOM 3050 C C . VAL B 1 76 ? -2.141 -4.174 6.117 1 86.61 76 VAL B C 1
ATOM 3052 O O . VAL B 1 76 ? -2.496 -4.318 4.945 1 86.61 76 VAL B O 1
ATOM 3055 N N . ILE B 1 77 ? -1.622 -3.09 6.573 1 86.92 77 ILE B N 1
ATOM 3056 C CA . ILE B 1 77 ? -1.532 -1.93 5.693 1 86.92 77 ILE B CA 1
ATOM 3057 C C . ILE B 1 77 ? -0.527 -2.206 4.577 1 86.92 77 ILE B C 1
ATOM 3059 O O . ILE B 1 77 ? -0.703 -1.746 3.446 1 86.92 77 ILE B O 1
ATOM 3063 N N . GLY B 1 78 ? 0.464 -3.014 4.855 1 88.15 78 GLY B N 1
ATOM 3064 C CA . GLY B 1 78 ? 1.474 -3.349 3.864 1 88.15 78 GLY B CA 1
ATOM 3065 C C . GLY B 1 78 ? 0.924 -4.153 2.701 1 88.15 78 GLY B C 1
ATOM 3066 O O . GLY B 1 78 ? 1.425 -4.054 1.579 1 88.15 78 GLY B O 1
ATOM 3067 N N . ALA B 1 79 ? -0.096 -4.895 2.986 1 89.62 79 ALA B N 1
ATOM 3068 C CA . ALA B 1 79 ? -0.643 -5.787 1.967 1 89.62 79 ALA B CA 1
ATOM 3069 C C . ALA B 1 79 ? -1.931 -5.221 1.376 1 89.62 79 ALA B C 1
ATOM 3071 O O . ALA B 1 79 ? -2.5 -5.797 0.446 1 89.62 79 ALA B O 1
ATOM 3072 N N . ASP B 1 80 ? -2.365 -4.084 1.887 1 90.57 80 ASP B N 1
ATOM 3073 C CA . ASP B 1 80 ? -3.663 -3.548 1.489 1 90.57 80 ASP B CA 1
ATOM 3074 C C . ASP B 1 80 ? -3.507 -2.46 0.429 1 90.57 80 ASP B C 1
ATOM 3076 O O . ASP B 1 80 ? -3.051 -1.355 0.729 1 90.57 80 ASP B O 1
ATOM 3080 N N . PRO B 1 81 ? -4.005 -2.74 -0.784 1 92.05 81 PRO B N 1
ATOM 3081 C CA . PRO B 1 81 ? -3.83 -1.756 -1.855 1 92.05 81 PRO B CA 1
ATOM 3082 C C . PRO B 1 81 ? -4.78 -0.568 -1.726 1 92.05 81 PRO B C 1
ATOM 3084 O O . PRO B 1 81 ? -4.625 0.43 -2.434 1 92.05 81 PRO B O 1
ATOM 3087 N N . PHE B 1 82 ? -5.711 -0.585 -0.798 1 92.29 82 PHE B N 1
ATOM 3088 C CA . PHE B 1 82 ? -6.718 0.467 -0.712 1 92.29 82 PHE B CA 1
ATOM 3089 C C . PHE B 1 82 ? -6.081 1.794 -0.317 1 92.29 82 PHE B C 1
ATOM 3091 O O . PHE B 1 82 ? -6.253 2.801 -1.007 1 92.29 82 PHE B O 1
ATOM 3098 N N . PHE B 1 83 ? -5.29 1.829 0.683 1 93.38 83 PHE B N 1
ATOM 3099 C CA . PHE B 1 83 ? -4.839 3.084 1.274 1 93.38 83 PHE B CA 1
ATOM 3100 C C . PHE B 1 83 ? -3.846 3.787 0.357 1 93.38 83 PHE B C 1
ATOM 3102 O O . PHE B 1 83 ? -3.99 4.979 0.075 1 93.38 83 PHE B O 1
ATOM 3109 N N . PRO B 1 84 ? -2.899 3.019 -0.19 1 93.68 84 PRO B N 1
ATOM 3110 C CA . PRO B 1 84 ? -2.012 3.728 -1.116 1 93.68 84 PRO B CA 1
ATOM 3111 C C . PRO B 1 84 ? -2.758 4.327 -2.306 1 93.68 84 PRO B C 1
ATOM 3113 O O . PRO B 1 84 ? -2.443 5.438 -2.74 1 93.68 84 PRO B O 1
ATOM 3116 N N . SER B 1 85 ? -3.711 3.623 -2.835 1 94.23 85 SER B N 1
ATOM 3117 C CA . SER B 1 85 ? -4.503 4.133 -3.949 1 94.23 85 SER B CA 1
ATOM 3118 C C . SER B 1 85 ? -5.352 5.326 -3.522 1 94.23 85 SER B C 1
ATOM 3120 O O . SER B 1 85 ? -5.436 6.324 -4.241 1 94.23 85 SER B O 1
ATOM 3122 N N . PHE B 1 86 ? -5.974 5.217 -2.348 1 96.26 86 PHE B N 1
ATOM 3123 C CA . PHE B 1 86 ? -6.768 6.306 -1.791 1 96.26 86 PHE B CA 1
ATOM 3124 C C . PHE B 1 86 ? -5.916 7.555 -1.602 1 96.26 86 PHE B C 1
ATOM 3126 O O . PHE B 1 86 ? -6.324 8.655 -1.98 1 96.26 86 PHE B O 1
ATOM 3133 N N . ILE B 1 87 ? -4.731 7.409 -1.038 1 96.35 87 ILE B N 1
ATOM 3134 C CA . ILE B 1 87 ? -3.806 8.508 -0.784 1 96.35 87 ILE B CA 1
ATOM 3135 C C . ILE B 1 87 ? -3.399 9.155 -2.106 1 96.35 87 ILE B C 1
ATOM 3137 O O . ILE B 1 87 ? -3.324 10.382 -2.206 1 96.35 87 ILE B O 1
ATOM 3141 N N . ALA B 1 88 ? -3.165 8.31 -3.076 1 94.62 88 ALA B N 1
ATOM 3142 C CA . ALA B 1 88 ? -2.844 8.859 -4.391 1 94.62 88 ALA B CA 1
ATOM 3143 C C . ALA B 1 88 ? -3.97 9.752 -4.903 1 94.62 88 ALA B C 1
ATOM 3145 O O . ALA B 1 88 ? -3.717 10.821 -5.463 1 94.62 88 ALA B O 1
ATOM 3146 N N . GLY B 1 89 ? -5.193 9.336 -4.746 1 96.14 89 GLY B N 1
ATOM 3147 C CA . GLY B 1 89 ? -6.341 10.147 -5.119 1 96.14 89 GLY B CA 1
ATOM 3148 C C . GLY B 1 89 ? -6.423 11.454 -4.353 1 96.14 89 GLY B C 1
ATOM 3149 O O . GLY B 1 89 ? -6.632 12.515 -4.945 1 96.14 89 GLY B O 1
ATOM 3150 N N . VAL B 1 90 ? -6.212 11.374 -3.05 1 97.7 90 VAL B N 1
ATOM 3151 C CA . VAL B 1 90 ? -6.226 12.553 -2.191 1 97.7 90 VAL B CA 1
ATOM 3152 C C . VAL B 1 90 ? -5.154 13.54 -2.649 1 97.7 90 VAL B C 1
ATOM 3154 O O . VAL B 1 90 ? -5.426 14.732 -2.81 1 97.7 90 VAL B O 1
ATOM 3157 N N . GLU B 1 91 ? -3.967 13.049 -2.886 1 95.41 91 GLU B N 1
ATOM 3158 C CA . GLU B 1 91 ? -2.812 13.877 -3.224 1 95.41 91 GLU B CA 1
ATOM 3159 C C . GLU B 1 91 ? -2.97 14.508 -4.604 1 95.41 91 GLU B C 1
ATOM 3161 O O . GLU B 1 91 ? -2.447 15.595 -4.859 1 95.41 91 GLU B O 1
ATOM 3166 N N . SER B 1 92 ? -3.695 13.832 -5.474 1 93.53 92 SER B N 1
ATOM 3167 C CA . SER B 1 92 ? -3.941 14.416 -6.788 1 93.53 92 SER B CA 1
ATOM 3168 C C . SER B 1 92 ? -4.723 15.72 -6.676 1 93.53 92 SER B C 1
ATOM 3170 O O . SER B 1 92 ? -4.637 16.579 -7.556 1 93.53 92 SER B O 1
ATOM 3172 N N . VAL B 1 93 ? -5.442 15.903 -5.6 1 95.84 93 VAL B N 1
ATOM 3173 C CA . VAL B 1 93 ? -6.212 17.118 -5.354 1 95.84 93 VAL B CA 1
ATOM 3174 C C . VAL B 1 93 ? -5.39 18.089 -4.51 1 95.84 93 VAL B C 1
ATOM 3176 O O . VAL B 1 93 ? -5.291 19.275 -4.836 1 95.84 93 VAL B O 1
ATOM 3179 N N . LEU B 1 94 ? -4.766 17.607 -3.459 1 94.39 94 LEU B N 1
ATOM 3180 C CA . LEU B 1 94 ? -4.076 18.465 -2.503 1 94.39 94 LEU B CA 1
ATOM 3181 C C . LEU B 1 94 ? -2.867 19.135 -3.147 1 94.39 94 LEU B C 1
ATOM 3183 O O . LEU B 1 94 ? -2.564 20.294 -2.853 1 94.39 94 LEU B O 1
ATOM 3187 N N . SER B 1 95 ? -2.188 18.393 -3.925 1 86.97 95 SER B N 1
ATOM 3188 C CA . SER B 1 95 ? -1 18.941 -4.571 1 86.97 95 SER B CA 1
ATOM 3189 C C . SER B 1 95 ? -1.342 20.176 -5.399 1 86.97 95 SER B C 1
ATOM 3191 O O . SER B 1 95 ? -0.591 21.154 -5.403 1 86.97 95 SER B O 1
ATOM 3193 N N . ASP B 1 96 ? -2.427 20.166 -6.049 1 84.76 96 ASP B N 1
ATOM 3194 C CA . ASP B 1 96 ? -2.876 21.278 -6.881 1 84.76 96 ASP B CA 1
ATOM 3195 C C . ASP B 1 96 ? -3.251 22.487 -6.027 1 84.76 96 ASP B C 1
ATOM 3197 O O . ASP B 1 96 ? -3.183 23.627 -6.492 1 84.76 96 ASP B O 1
ATOM 3201 N N . GLU B 1 97 ? -3.578 22.242 -4.795 1 83.98 97 GLU B N 1
ATOM 3202 C CA . GLU B 1 97 ? -4.044 23.299 -3.903 1 83.98 97 GLU B CA 1
ATOM 3203 C C . GLU B 1 97 ? -2.924 23.777 -2.982 1 83.98 97 GLU B C 1
ATOM 3205 O O . GLU B 1 97 ? -3.147 24.621 -2.111 1 83.98 97 GLU B O 1
ATOM 3210 N N . GLY B 1 98 ? -1.775 23.2 -3.169 1 83.88 98 GLY B N 1
ATOM 3211 C CA . GLY B 1 98 ? -0.667 23.548 -2.295 1 83.88 98 GLY B CA 1
ATOM 3212 C C . GLY B 1 98 ? -0.878 23.104 -0.859 1 83.88 98 GLY B C 1
ATOM 3213 O O . GLY B 1 98 ? -0.433 23.775 0.075 1 83.88 98 GLY B O 1
ATOM 3214 N N . ARG B 1 99 ? -1.652 22.088 -0.665 1 90.82 99 ARG B N 1
ATOM 3215 C CA . ARG B 1 99 ? -1.954 21.56 0.662 1 90.82 99 ARG B CA 1
ATOM 3216 C C . ARG B 1 99 ? -1.215 20.249 0.911 1 90.82 99 ARG B C 1
ATOM 3218 O O . ARG B 1 99 ? -0.837 19.554 -0.034 1 90.82 99 ARG B O 1
ATOM 3225 N N . ALA B 1 100 ? -1.029 20.015 2.187 1 92.87 100 ALA B N 1
ATOM 3226 C CA . ALA B 1 100 ? -0.306 18.808 2.58 1 92.87 100 ALA B CA 1
ATOM 3227 C C . ALA B 1 100 ? -1.256 17.766 3.164 1 92.87 100 ALA B C 1
ATOM 3229 O O . ALA B 1 100 ? -2.374 18.093 3.567 1 92.87 100 ALA B O 1
ATOM 3230 N N . LEU B 1 101 ? -0.766 16.535 3.113 1 97.19 101 LEU B N 1
ATOM 3231 C CA . LEU B 1 101 ? -1.45 15.456 3.818 1 97.19 101 LEU B CA 1
ATOM 3232 C C . LEU B 1 101 ? -0.65 15.01 5.037 1 97.19 101 LEU B C 1
ATOM 3234 O O . LEU B 1 101 ? 0.526 14.66 4.918 1 97.19 101 LEU B O 1
ATOM 3238 N N . VAL B 1 102 ? -1.291 15.065 6.182 1 97.19 102 VAL B N 1
ATOM 3239 C CA . VAL B 1 102 ? -0.688 14.581 7.42 1 97.19 102 VAL B CA 1
ATOM 3240 C C . VAL B 1 102 ? -1.199 13.176 7.728 1 97.19 102 VAL B C 1
ATOM 3242 O O . VAL B 1 102 ? -2.404 12.966 7.881 1 97.19 102 VAL B O 1
ATOM 3245 N N . LEU B 1 103 ? -0.256 12.267 7.774 1 96.58 103 LEU B N 1
ATOM 3246 C CA . LEU B 1 103 ? -0.608 10.86 7.935 1 96.58 103 LEU B CA 1
ATOM 3247 C C . LEU B 1 103 ? -0.161 10.341 9.297 1 96.58 103 LEU B C 1
ATOM 3249 O O . LEU B 1 103 ? 0.942 10.651 9.753 1 96.58 103 LEU B O 1
ATOM 3253 N N . SER B 1 104 ? -1.039 9.548 9.952 1 94.16 104 SER B N 1
ATOM 3254 C CA . SER B 1 104 ? -0.717 8.816 11.172 1 94.16 104 SER B CA 1
ATOM 3255 C C . SER B 1 104 ? -1.211 7.375 11.099 1 94.16 104 SER B C 1
ATOM 3257 O O . SER B 1 104 ? -2.337 7.12 10.665 1 94.16 104 SER B O 1
ATOM 3259 N N . VAL B 1 105 ? -0.371 6.452 11.38 1 93.63 105 VAL B N 1
ATOM 3260 C CA . VAL B 1 105 ? -0.746 5.051 11.542 1 93.63 105 VAL B CA 1
ATOM 3261 C C . VAL B 1 105 ? -0.632 4.653 13.012 1 93.63 105 VAL B C 1
ATOM 3263 O O . VAL B 1 105 ? 0.431 4.799 13.621 1 93.63 105 VAL B O 1
ATOM 3266 N N . VAL B 1 106 ? -1.723 4.157 13.539 1 93 106 VAL B N 1
ATOM 3267 C CA . VAL B 1 106 ? -1.77 3.922 14.979 1 93 106 VAL B CA 1
ATOM 3268 C C . VAL B 1 106 ? -2.232 2.492 15.254 1 93 106 VAL B C 1
ATOM 3270 O O . VAL B 1 106 ? -2.942 1.895 14.442 1 93 106 VAL B O 1
ATOM 3273 N N . PRO B 1 107 ? -1.92 1.945 16.4 1 89.92 107 PRO B N 1
ATOM 3274 C CA . PRO B 1 107 ? -2.153 0.52 16.646 1 89.92 107 PRO B CA 1
ATOM 3275 C C . PRO B 1 107 ? -3.536 0.24 17.229 1 89.92 107 PRO B C 1
ATOM 3277 O O . PRO B 1 107 ? -4.031 -0.886 17.141 1 89.92 107 PRO B O 1
ATOM 3280 N N . ASP B 1 108 ? -4.124 1.287 17.874 1 92.69 108 ASP B N 1
ATOM 3281 C CA . ASP B 1 108 ? -5.359 0.999 18.597 1 92.69 108 ASP B CA 1
ATOM 3282 C C . ASP B 1 108 ? -6.208 2.258 18.758 1 92.69 108 ASP B C 1
ATOM 3284 O O . ASP B 1 108 ? -5.857 3.32 18.241 1 92.69 108 ASP B O 1
ATOM 3288 N N . GLU B 1 109 ? -7.33 2.084 19.455 1 94.88 109 GLU B N 1
ATOM 3289 C CA . GLU B 1 109 ? -8.321 3.151 19.563 1 94.88 109 GLU B CA 1
ATOM 3290 C C . GLU B 1 109 ? -7.792 4.312 20.401 1 94.88 109 GLU B C 1
ATOM 3292 O O . GLU B 1 109 ? -8.003 5.478 20.059 1 94.88 109 GLU B O 1
ATOM 3297 N N . ALA B 1 110 ? -7.15 4.016 21.498 1 94.95 110 ALA B N 1
ATOM 3298 C CA . ALA B 1 110 ? -6.627 5.065 22.369 1 94.95 110 ALA B CA 1
ATOM 3299 C C . ALA B 1 110 ? -5.626 5.947 21.626 1 94.95 110 ALA B C 1
ATOM 3301 O O . ALA B 1 110 ? -5.682 7.175 21.721 1 94.95 110 ALA B O 1
ATOM 3302 N N . ALA B 1 111 ? -4.75 5.301 20.912 1 94.04 111 ALA B N 1
ATOM 3303 C CA . ALA B 1 111 ? -3.762 6.039 20.13 1 94.04 111 ALA B CA 1
ATOM 3304 C C . ALA B 1 111 ? -4.434 6.858 19.031 1 94.04 111 ALA B C 1
ATOM 3306 O O . ALA B 1 111 ? -3.974 7.952 18.694 1 94.04 111 ALA B O 1
ATOM 3307 N N . GLU B 1 112 ? -5.456 6.365 18.499 1 95.83 112 GLU B N 1
ATOM 3308 C CA . GLU B 1 112 ? -6.196 7.066 17.453 1 95.83 112 GLU B CA 1
ATOM 3309 C C . GLU B 1 112 ? -6.823 8.35 17.987 1 95.83 112 GLU B C 1
ATOM 3311 O O . GLU B 1 112 ? -6.687 9.413 17.378 1 95.83 112 GLU B O 1
ATOM 3316 N N . LEU B 1 113 ? -7.498 8.288 19.1 1 97.06 113 LEU B N 1
ATOM 3317 C CA . LEU B 1 113 ? -8.126 9.458 19.704 1 97.06 113 LEU B CA 1
ATOM 3318 C C . LEU B 1 113 ? -7.078 10.494 20.098 1 97.06 113 LEU B C 1
ATOM 3320 O O . LEU B 1 113 ? -7.28 11.694 19.898 1 97.06 113 LEU B O 1
ATOM 3324 N N . THR B 1 114 ? -6.003 9.976 20.59 1 94.8 114 THR B N 1
ATOM 3325 C CA . THR B 1 114 ? -4.905 10.866 20.953 1 94.8 114 THR B CA 1
ATOM 3326 C C . THR B 1 114 ? -4.368 11.592 19.723 1 94.8 114 THR B C 1
ATOM 3328 O O . THR B 1 114 ? -4.044 12.78 19.79 1 94.8 114 THR B O 1
ATOM 3331 N N . ALA B 1 115 ? -4.289 10.907 18.66 1 94.77 115 ALA B N 1
ATOM 3332 C CA . ALA B 1 115 ? -3.794 11.506 17.424 1 94.77 115 ALA B CA 1
ATOM 3333 C C . ALA B 1 115 ? -4.674 12.676 16.991 1 94.77 115 ALA B C 1
ATOM 3335 O O . ALA B 1 115 ? -4.168 13.743 16.637 1 94.77 115 ALA B O 1
ATOM 3336 N N . TYR B 1 116 ? -5.961 12.524 17.045 1 96.92 116 TYR B N 1
ATOM 3337 C CA . TYR B 1 116 ? -6.868 13.598 16.655 1 96.92 116 TYR B CA 1
ATOM 3338 C C . TYR B 1 116 ? -6.732 14.793 17.59 1 96.92 116 TYR B C 1
ATOM 3340 O O . TYR B 1 116 ? -6.747 15.943 17.144 1 96.92 116 TYR B O 1
ATOM 3348 N N . ARG B 1 117 ? -6.62 14.546 18.867 1 94.9 117 ARG B N 1
ATOM 3349 C CA . ARG B 1 117 ? -6.438 15.622 19.836 1 94.9 117 ARG B CA 1
ATOM 3350 C C . ARG B 1 117 ? -5.16 16.405 19.551 1 94.9 117 ARG B C 1
ATOM 3352 O O . ARG B 1 117 ? -5.155 17.636 19.607 1 94.9 117 ARG B O 1
ATOM 3359 N N . THR B 1 118 ? -4.172 15.67 19.254 1 91.02 118 THR B N 1
ATOM 3360 C CA . THR B 1 118 ? -2.881 16.292 18.978 1 91.02 118 THR B CA 1
ATOM 3361 C C . THR B 1 118 ? -2.943 17.12 17.698 1 91.02 118 THR B C 1
ATOM 3363 O O . THR B 1 118 ? -2.461 18.254 17.663 1 91.02 118 THR B O 1
ATOM 3366 N N . LEU B 1 119 ? -3.535 16.572 16.654 1 92.71 119 LEU B N 1
ATOM 3367 C CA . LEU B 1 119 ? -3.666 17.277 15.384 1 92.71 119 LEU B CA 1
ATOM 3368 C C . LEU B 1 119 ? -4.433 18.583 15.563 1 92.71 119 LEU B C 1
ATOM 3370 O O . LEU B 1 119 ? -4.065 19.609 14.987 1 92.71 119 LEU B O 1
ATOM 3374 N N . ALA B 1 120 ? -5.445 18.515 16.349 1 91.63 120 ALA B N 1
ATOM 3375 C CA . ALA B 1 120 ? -6.28 19.69 16.588 1 91.63 120 ALA B CA 1
ATOM 3376 C C . ALA B 1 120 ? -5.554 20.71 17.46 1 91.63 120 ALA B C 1
ATOM 3378 O O . ALA B 1 120 ? -5.514 21.899 17.133 1 91.63 120 ALA B O 1
ATOM 3379 N N . ALA B 1 121 ? -5.03 20.234 18.498 1 85.32 121 ALA B N 1
ATOM 3380 C CA . ALA B 1 121 ? -4.39 21.111 19.476 1 85.32 121 ALA B CA 1
ATOM 3381 C C . ALA B 1 121 ? -3.23 21.878 18.849 1 85.32 121 ALA B C 1
ATOM 3383 O O . ALA B 1 121 ? -3.007 23.048 19.167 1 85.32 121 ALA B O 1
ATOM 3384 N N . ASP B 1 122 ? -2.578 21.232 17.962 1 82.27 122 ASP B N 1
ATOM 3385 C CA . ASP B 1 122 ? -1.392 21.824 17.349 1 82.27 122 ASP B CA 1
ATOM 3386 C C . ASP B 1 122 ? -1.739 22.505 16.027 1 82.27 122 ASP B C 1
ATOM 3388 O O . ASP B 1 122 ? -0.85 22.965 15.307 1 82.27 122 ASP B O 1
ATOM 3392 N N . ASN B 1 123 ? -2.968 22.527 15.707 1 87.89 123 ASN B N 1
ATOM 3393 C CA . ASN B 1 123 ? -3.442 23.118 14.461 1 87.89 123 ASN B CA 1
ATOM 3394 C C . ASN B 1 123 ? -2.667 22.588 13.258 1 87.89 123 ASN B C 1
ATOM 3396 O O . ASN B 1 123 ? -2.178 23.366 12.437 1 87.89 123 ASN B O 1
ATOM 3400 N N . ARG B 1 124 ? -2.527 21.286 13.255 1 90.36 124 ARG B N 1
ATOM 3401 C CA . ARG B 1 124 ? -1.722 20.654 12.215 1 90.36 124 ARG B CA 1
ATOM 3402 C C . ARG B 1 124 ? -2.541 20.427 10.95 1 90.36 124 ARG B C 1
ATOM 3404 O O . ARG B 1 124 ? -1.982 20.226 9.869 1 90.36 124 ARG B O 1
ATOM 3411 N N . VAL B 1 125 ? -3.793 20.397 11.128 1 95.6 125 VAL B N 1
ATOM 3412 C CA . VAL B 1 125 ? -4.663 20.102 9.993 1 95.6 125 VAL B CA 1
ATOM 3413 C C . VAL B 1 125 ? -5.912 20.977 10.058 1 95.6 125 VAL B C 1
ATOM 3415 O O . VAL B 1 125 ? -6.327 21.399 11.141 1 95.6 125 VAL B O 1
ATOM 3418 N N . ASP B 1 126 ? -6.461 21.176 8.902 1 96.5 126 ASP B N 1
ATOM 3419 C CA . ASP B 1 126 ? -7.706 21.932 8.802 1 96.5 126 ASP B CA 1
ATOM 3420 C C . ASP B 1 126 ? -8.917 21.002 8.84 1 96.5 126 ASP B C 1
ATOM 3422 O O . ASP B 1 126 ? -10.046 21.453 9.047 1 96.5 126 ASP B O 1
ATOM 3426 N N . GLY B 1 127 ? -8.764 19.769 8.625 1 98.06 127 GLY B N 1
ATOM 3427 C CA . GLY B 1 127 ? -9.782 18.73 8.607 1 98.06 127 GLY B CA 1
ATOM 3428 C C . GLY B 1 127 ? -9.205 17.333 8.479 1 98.06 127 GLY B C 1
ATOM 3429 O O . GLY B 1 127 ? -8.015 17.169 8.206 1 98.06 127 GLY B O 1
ATOM 3430 N N . VAL B 1 128 ? -10.078 16.353 8.72 1 98.66 128 VAL B N 1
ATOM 3431 C CA . VAL B 1 128 ? -9.565 14.987 8.725 1 98.66 128 VAL B CA 1
ATOM 3432 C C . VAL B 1 128 ? -10.514 14.076 7.949 1 98.66 128 VAL B C 1
ATOM 3434 O O . VAL B 1 128 ? -11.708 14.363 7.838 1 98.66 128 VAL B O 1
ATOM 3437 N N . PHE B 1 129 ? -9.942 13.031 7.364 1 98.69 129 PHE B N 1
ATOM 3438 C CA . PHE B 1 129 ? -10.705 11.926 6.797 1 98.69 129 PHE B CA 1
ATOM 3439 C C . PHE B 1 129 ? -10.999 10.871 7.857 1 98.69 129 PHE B C 1
ATOM 3441 O O . PHE B 1 129 ? -10.116 10.502 8.635 1 98.69 129 PHE B O 1
ATOM 3448 N N . LEU B 1 130 ? -12.221 10.364 7.866 1 98.06 130 LEU B N 1
ATOM 3449 C CA . LEU B 1 130 ? -12.583 9.262 8.75 1 98.06 130 LEU B CA 1
ATOM 3450 C C . LEU B 1 130 ? -12.796 7.976 7.957 1 98.06 130 LEU B C 1
ATOM 3452 O O . LEU B 1 130 ? -13.813 7.822 7.277 1 98.06 130 LEU B O 1
ATOM 3456 N N . THR B 1 131 ? -11.858 7.124 8.07 1 96.21 131 THR B N 1
ATOM 3457 C CA . THR B 1 131 ? -11.955 5.823 7.417 1 96.21 131 THR B CA 1
ATOM 3458 C C . THR B 1 131 ? -12.316 4.737 8.427 1 96.21 131 THR B C 1
ATOM 3460 O O . THR B 1 131 ? -12.283 4.97 9.636 1 96.21 131 THR B O 1
ATOM 3463 N N . ASP B 1 132 ? -12.725 3.595 7.99 1 95.31 132 ASP B N 1
ATOM 3464 C CA . ASP B 1 132 ? -12.997 2.436 8.835 1 95.31 132 ASP B CA 1
ATOM 3465 C C . ASP B 1 132 ? -13.996 2.781 9.936 1 95.31 132 ASP B C 1
ATOM 3467 O O . ASP B 1 132 ? -13.738 2.534 11.116 1 95.31 132 ASP B O 1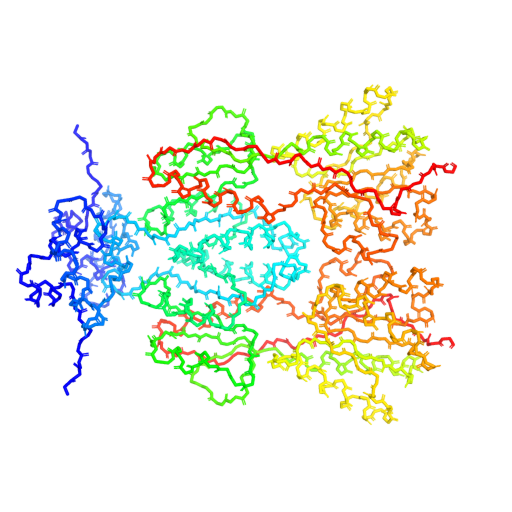
ATOM 3471 N N . LEU B 1 133 ? -15.101 3.248 9.484 1 97.01 133 LEU B N 1
ATOM 3472 C CA . LEU B 1 133 ? -16.143 3.637 10.428 1 97.01 133 LEU B CA 1
ATOM 3473 C C . LEU B 1 133 ? -16.558 2.454 11.296 1 97.01 133 LEU B C 1
ATOM 3475 O O . LEU B 1 133 ? -16.575 1.312 10.83 1 97.01 133 LEU B O 1
ATOM 3479 N N . ARG B 1 134 ? -16.944 2.831 12.454 1 96.49 134 ARG B N 1
ATOM 3480 C CA . ARG B 1 134 ? -17.357 1.827 13.429 1 96.49 134 ARG B CA 1
ATOM 3481 C C . ARG B 1 134 ? -18.786 2.076 13.9 1 96.49 134 ARG B C 1
ATOM 3483 O O . ARG B 1 134 ? -19.302 3.189 13.774 1 96.49 134 ARG B O 1
ATOM 3490 N N . HIS B 1 135 ? -19.536 1.116 14.418 1 92.37 135 HIS B N 1
ATOM 3491 C CA . HIS B 1 135 ? -20.898 1.248 14.922 1 92.37 135 HIS B CA 1
ATOM 3492 C C . HIS B 1 135 ? -20.964 2.241 16.078 1 92.37 135 HIS B C 1
ATOM 3494 O O . HIS B 1 135 ? -21.873 3.073 16.137 1 92.37 135 HIS B O 1
ATOM 3500 N N . ASP B 1 136 ? -20.124 2.214 17.037 1 89.62 136 ASP B N 1
ATOM 3501 C CA . ASP B 1 136 ? -20.004 3.166 18.137 1 89.62 136 ASP B CA 1
ATOM 3502 C C . ASP B 1 136 ? -18.74 4.01 17.997 1 89.62 136 ASP B C 1
ATOM 3504 O O . ASP B 1 136 ? -17.906 4.045 18.905 1 89.62 136 ASP B O 1
ATOM 3508 N N . ASP B 1 137 ? -18.827 4.753 16.933 1 96.46 137 ASP B N 1
ATOM 3509 C CA . ASP B 1 137 ? -17.616 5.483 16.573 1 96.46 137 ASP B CA 1
ATOM 3510 C C . ASP B 1 137 ? -17.431 6.712 17.46 1 96.46 137 ASP B C 1
ATOM 3512 O O . ASP B 1 137 ? -18.099 7.73 17.266 1 96.46 137 ASP B O 1
ATOM 3516 N N . LYS B 1 138 ? -16.527 6.7 18.358 1 96.48 138 LYS B N 1
ATOM 3517 C CA . LYS B 1 138 ? -16.271 7.77 19.318 1 96.48 138 LYS B CA 1
ATOM 3518 C C . LYS B 1 138 ? -15.653 8.986 18.634 1 96.48 138 LYS B C 1
ATOM 3520 O O . LYS B 1 138 ? -15.628 10.079 19.203 1 96.48 138 LYS B O 1
ATOM 3525 N N . ARG B 1 139 ? -15.221 8.748 17.464 1 97.87 139 ARG B N 1
ATOM 3526 C CA . ARG B 1 139 ? -14.486 9.821 16.802 1 97.87 139 ARG B CA 1
ATOM 3527 C C . ARG B 1 139 ? -15.412 10.978 16.442 1 97.87 139 ARG B C 1
ATOM 3529 O O . ARG B 1 139 ? -14.992 12.137 16.433 1 97.87 139 ARG B O 1
ATOM 3536 N N . PHE B 1 140 ? -16.659 10.741 16.122 1 97.4 140 PHE B N 1
ATOM 3537 C CA . PHE B 1 140 ? -17.574 11.805 15.724 1 97.4 140 PHE B CA 1
ATOM 3538 C C . PHE B 1 140 ? -17.773 12.8 16.861 1 97.4 140 PHE B C 1
ATOM 3540 O O . PHE B 1 140 ? -17.663 14.011 16.659 1 97.4 140 PHE B O 1
ATOM 3547 N N . GLY B 1 141 ? -18.073 12.262 18.044 1 96.96 141 GLY B N 1
ATOM 3548 C CA . GLY B 1 141 ? -18.204 13.139 19.197 1 96.96 141 GLY B CA 1
ATOM 3549 C C . GLY B 1 141 ? -16.933 13.907 19.509 1 96.96 141 GLY B C 1
ATOM 3550 O O . GLY B 1 141 ? -16.982 15.102 19.806 1 96.96 141 GLY B O 1
ATOM 3551 N N . LEU B 1 142 ? -15.816 13.236 19.446 1 97.82 142 LEU B N 1
ATOM 3552 C CA . LEU B 1 142 ? -14.524 13.855 19.723 1 97.82 142 LEU B CA 1
ATOM 3553 C C . LEU B 1 142 ? -14.253 15.004 18.757 1 97.82 142 LEU B C 1
ATOM 3555 O O . LEU B 1 142 ? -13.841 16.088 19.176 1 97.82 142 LEU B O 1
ATOM 3559 N N . LEU B 1 143 ? -14.503 14.773 17.453 1 97.85 143 LEU B N 1
ATOM 3560 C CA . LEU B 1 143 ? -14.193 15.774 16.439 1 97.85 143 LEU B CA 1
ATOM 3561 C C . LEU B 1 143 ? -15.117 16.981 16.567 1 97.85 143 LEU B C 1
ATOM 3563 O O . LEU B 1 143 ? -14.707 18.113 16.299 1 97.85 143 LEU B O 1
ATOM 3567 N N . GLU B 1 144 ? -16.329 16.756 16.93 1 95.99 144 GLU B N 1
ATOM 3568 C CA . GLU B 1 144 ? -17.234 17.86 17.234 1 95.99 144 GLU B CA 1
ATOM 3569 C C . GLU B 1 144 ? -16.708 18.7 18.395 1 95.99 144 GLU B C 1
ATOM 3571 O O . GLU B 1 144 ? -16.71 19.931 18.329 1 95.99 14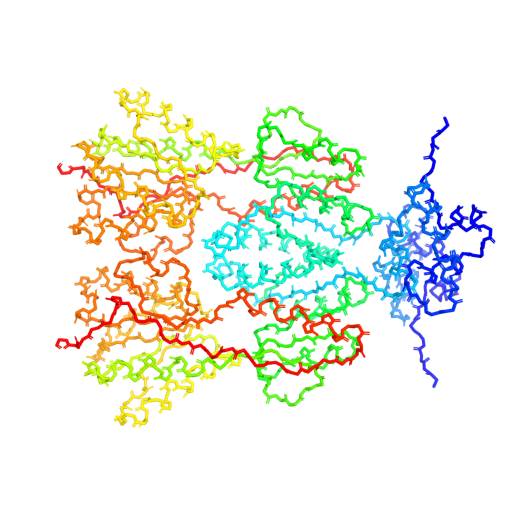4 GLU B O 1
ATOM 3576 N N . GLU B 1 145 ? -16.314 17.936 19.396 1 96.42 145 GLU B N 1
ATOM 3577 C CA . GLU B 1 145 ? -15.764 18.61 20.569 1 96.42 145 GLU B CA 1
ATOM 3578 C C . GLU B 1 145 ? -14.543 19.448 20.202 1 96.42 145 GLU B C 1
ATOM 3580 O O . GLU B 1 145 ? -14.365 20.554 20.716 1 96.42 145 GLU B O 1
ATOM 3585 N N . LEU B 1 146 ? -13.758 18.981 19.324 1 95.78 146 LEU B N 1
ATOM 3586 C CA . LEU B 1 146 ? -12.509 19.63 18.938 1 95.78 146 LEU B CA 1
ATOM 3587 C C . LEU B 1 146 ? -12.761 20.72 17.902 1 95.78 146 LEU B C 1
ATOM 3589 O O . LEU B 1 146 ? -11.865 21.509 17.594 1 95.78 146 LEU B O 1
ATOM 3593 N N . GLY B 1 147 ? -13.957 20.748 17.346 1 95.42 147 GLY B N 1
ATOM 3594 C CA . GLY B 1 147 ? -14.243 21.673 16.261 1 95.42 147 GLY B CA 1
ATOM 3595 C C . GLY B 1 147 ? -13.44 21.387 15.006 1 95.42 147 GLY B C 1
ATOM 3596 O O . GLY B 1 147 ? -13.088 22.307 14.265 1 95.42 147 GLY B O 1
ATOM 3597 N N . LEU B 1 148 ? -13.097 20.191 14.799 1 96.67 148 LEU B N 1
ATOM 3598 C CA . LEU B 1 148 ? -12.288 19.768 13.66 1 96.67 148 LEU B CA 1
ATOM 3599 C C . LEU B 1 148 ? -13.167 19.204 12.549 1 96.67 148 LEU B C 1
ATOM 3601 O O . LEU B 1 148 ? -13.793 18.156 12.719 1 96.67 148 LEU B O 1
ATOM 3605 N N . PRO B 1 149 ? -13.232 19.897 11.365 1 97.93 149 PRO B N 1
ATOM 3606 C CA . PRO B 1 149 ? -14.006 19.374 10.237 1 97.93 149 PRO B CA 1
ATOM 3607 C C . PRO B 1 149 ? -13.559 17.977 9.812 1 97.93 149 PRO B C 1
ATOM 3609 O O . PRO B 1 149 ? -12.387 17.625 9.969 1 97.93 149 PRO B O 1
ATOM 3612 N N . ALA B 1 150 ? -14.515 17.232 9.277 1 98.49 150 ALA B N 1
ATOM 3613 C CA . ALA B 1 150 ? -14.202 15.872 8.848 1 98.49 150 ALA B CA 1
ATOM 3614 C C . ALA B 1 150 ? -15.105 15.439 7.696 1 98.49 150 ALA B C 1
ATOM 3616 O O . ALA B 1 150 ? -16.147 16.051 7.452 1 98.49 150 ALA B O 1
ATOM 3617 N N . VAL B 1 151 ? -14.66 14.5 6.981 1 98.7 151 VAL B N 1
ATOM 3618 C CA . VAL B 1 151 ? -15.479 13.774 6.016 1 98.7 151 VAL B CA 1
ATOM 3619 C C . VAL B 1 151 ? -15.374 12.273 6.275 1 98.7 151 VAL B C 1
ATOM 3621 O O . VAL B 1 151 ? -14.28 11.751 6.503 1 98.7 151 VAL B O 1
ATOM 3624 N N . ALA B 1 152 ? -16.475 11.623 6.342 1 98.29 152 ALA B N 1
ATOM 3625 C CA . ALA B 1 152 ? -16.519 10.182 6.577 1 98.29 152 ALA B CA 1
ATOM 3626 C C . ALA B 1 152 ? -16.486 9.41 5.261 1 98.29 152 ALA B C 1
ATOM 3628 O O . ALA B 1 152 ? -17.182 9.767 4.307 1 98.29 152 ALA B O 1
ATOM 3629 N N . LEU B 1 153 ? -15.68 8.435 5.195 1 97.25 153 LEU B N 1
ATOM 3630 C CA . LEU B 1 153 ? -15.683 7.501 4.074 1 97.25 153 LEU B CA 1
ATOM 3631 C C . LEU B 1 153 ? -16.64 6.343 4.334 1 97.25 153 LEU B C 1
ATOM 3633 O O . LEU B 1 153 ? -16.274 5.364 4.989 1 97.25 153 LEU B O 1
ATOM 3637 N N . GLY B 1 154 ? -17.739 6.362 3.648 1 96.09 154 GLY B N 1
ATOM 3638 C CA . GLY B 1 154 ? -18.833 5.445 3.924 1 96.09 154 GLY B CA 1
ATOM 3639 C C . GLY B 1 154 ? -19.972 6.089 4.693 1 96.09 154 GLY B C 1
ATOM 3640 O O . GLY B 1 154 ? -19.807 7.166 5.269 1 96.09 154 GLY B O 1
ATOM 3641 N N . HIS B 1 155 ? -21.082 5.465 4.782 1 94.45 155 HIS B N 1
ATOM 3642 C CA . HIS B 1 155 ? -22.246 5.948 5.515 1 94.45 155 HIS B CA 1
ATOM 3643 C C . HIS B 1 155 ? -22.133 5.627 7.002 1 94.45 155 HIS B C 1
ATOM 3645 O O . HIS B 1 155 ? -22.051 4.457 7.384 1 94.45 155 HIS B O 1
ATOM 3651 N N . PRO B 1 156 ? -22.162 6.589 7.843 1 94.94 156 PRO B N 1
ATOM 3652 C CA . PRO B 1 156 ? -22.117 6.321 9.282 1 94.94 156 PRO B CA 1
ATOM 3653 C C . PRO B 1 156 ? -23.346 5.564 9.78 1 94.94 156 PRO B C 1
ATOM 3655 O O . PRO B 1 156 ? -24.402 5.607 9.142 1 94.94 156 PRO B O 1
ATOM 3658 N N . ALA B 1 157 ? -23.146 4.869 10.844 1 91 157 ALA B N 1
ATOM 3659 C CA . ALA B 1 157 ? -24.227 4.079 11.426 1 91 157 ALA B CA 1
ATOM 3660 C C . ALA B 1 157 ? -25.3 4.979 12.033 1 91 157 ALA B C 1
ATOM 3662 O O . ALA B 1 157 ? -26.474 4.606 12.087 1 91 157 ALA B O 1
ATOM 3663 N N . SER B 1 158 ? -24.895 6.143 12.576 1 89.4 158 SER B N 1
ATOM 3664 C CA . SER B 1 158 ? -25.811 7.097 13.193 1 89.4 158 SER B CA 1
ATOM 3665 C C . SER B 1 158 ? -25.806 8.429 12.45 1 89.4 158 SER B C 1
ATOM 3667 O O . SER B 1 158 ? -24.966 8.655 11.577 1 89.4 158 SER B O 1
ATOM 3669 N N . THR B 1 159 ? -26.78 9.194 12.723 1 88.91 159 THR B N 1
ATOM 3670 C CA . THR B 1 159 ? -26.808 10.544 12.171 1 88.91 159 THR B CA 1
ATOM 3671 C C . THR B 1 159 ? -25.65 11.375 12.714 1 88.91 159 THR B C 1
ATOM 3673 O O . THR B 1 159 ? -25.44 11.438 13.928 1 88.91 159 THR B O 1
ATOM 3676 N N . VAL B 1 160 ? -24.929 11.821 11.761 1 90.4 160 VAL B N 1
ATOM 3677 C CA . VAL B 1 160 ? -23.796 12.652 12.154 1 90.4 160 VAL B CA 1
ATOM 3678 C C . VAL B 1 160 ? -23.852 13.986 11.413 1 90.4 160 VAL B C 1
ATOM 3680 O O . VAL B 1 160 ? -24.534 14.108 10.393 1 90.4 160 VAL B O 1
ATOM 3683 N N . ARG B 1 161 ? -23.147 15.004 11.879 1 91.68 161 ARG B N 1
ATOM 3684 C CA . ARG B 1 161 ? -23.147 16.348 11.311 1 91.68 161 ARG B CA 1
ATOM 3685 C C . ARG B 1 161 ? -22.115 16.472 10.195 1 91.68 161 ARG B C 1
ATOM 3687 O O . ARG B 1 161 ? -22.14 17.432 9.423 1 91.68 161 ARG B O 1
ATOM 3694 N N . PHE B 1 162 ? -21.301 15.505 10.034 1 96.5 162 PHE B N 1
ATOM 3695 C CA . PHE B 1 162 ? -20.225 15.531 9.05 1 96.5 162 PHE B CA 1
ATOM 3696 C C . PHE B 1 162 ? -20.701 14.979 7.712 1 96.5 162 PHE B C 1
ATOM 3698 O O . PHE B 1 162 ? -21.493 14.035 7.67 1 96.5 162 PHE B O 1
ATOM 3705 N N . PRO B 1 163 ? -20.217 15.6 6.634 1 98.11 163 PRO B N 1
ATOM 3706 C CA . PRO B 1 163 ? -20.497 14.976 5.338 1 98.11 163 PRO B CA 1
ATOM 3707 C C . PRO B 1 163 ? -19.816 13.618 5.178 1 98.11 163 PRO B C 1
ATOM 3709 O O . PRO B 1 163 ? -18.858 13.316 5.894 1 98.11 163 PRO B O 1
ATOM 3712 N N . PHE B 1 164 ? -20.347 12.835 4.273 1 98.08 164 PHE B N 1
ATOM 3713 C CA . PHE B 1 164 ? -19.732 11.547 3.973 1 98.08 164 PHE B CA 1
ATOM 3714 C C . PHE B 1 164 ? -19.707 11.296 2.47 1 98.08 164 PHE B C 1
ATOM 3716 O O . PHE B 1 164 ? -20.489 11.888 1.723 1 98.08 164 PHE B O 1
ATOM 3723 N N . VAL B 1 165 ? -18.746 10.582 2.024 1 98.28 165 VAL B N 1
ATOM 3724 C CA . VAL B 1 165 ? -18.637 10.02 0.682 1 98.28 165 VAL B CA 1
ATOM 3725 C C . VAL B 1 165 ? -18.875 8.512 0.733 1 98.28 165 VAL B C 1
ATOM 3727 O O . VAL B 1 165 ? -18.153 7.786 1.42 1 98.28 165 VAL B O 1
ATOM 3730 N N . GLU B 1 166 ? -19.827 8.041 0.054 1 96.48 166 GLU B N 1
ATOM 3731 C CA . GLU B 1 166 ? -20.152 6.623 0.172 1 96.48 166 GLU B CA 1
ATOM 3732 C C . GLU B 1 166 ? -20.174 5.945 -1.195 1 96.48 166 GLU B C 1
ATOM 3734 O O . GLU B 1 166 ? -20.382 6.603 -2.216 1 96.48 166 GLU B O 1
ATOM 3739 N N . LEU B 1 167 ? -19.817 4.751 -1.189 1 93.92 167 LEU B N 1
ATOM 3740 C CA . LEU B 1 167 ? -20.006 3.804 -2.283 1 93.92 167 LEU B CA 1
ATOM 3741 C C . LEU B 1 167 ? -20.837 2.609 -1.83 1 93.92 167 LEU B C 1
ATOM 3743 O O . LEU B 1 167 ? -20.654 2.104 -0.72 1 93.92 167 LEU B O 1
ATOM 3747 N N . ASP B 1 168 ? -21.818 2.237 -2.64 1 91.81 168 ASP B N 1
ATOM 3748 C CA . ASP B 1 168 ? -22.583 1.034 -2.327 1 91.81 168 ASP B CA 1
ATOM 3749 C C . ASP B 1 168 ? -21.753 -0.224 -2.572 1 91.81 168 ASP B C 1
ATOM 3751 O O . ASP B 1 168 ? -21.635 -0.685 -3.71 1 91.81 168 ASP B O 1
ATOM 3755 N N . ASP B 1 169 ? -21.222 -0.725 -1.56 1 87.6 169 ASP B N 1
ATOM 3756 C CA . ASP B 1 169 ? -20.416 -1.93 -1.735 1 87.6 169 ASP B CA 1
ATOM 3757 C C . ASP B 1 169 ? -21.263 -3.188 -1.554 1 87.6 169 ASP B C 1
ATOM 3759 O O . ASP B 1 169 ? -20.781 -4.302 -1.769 1 87.6 169 ASP B O 1
ATOM 3763 N N . THR B 1 170 ? -22.519 -3.046 -1.233 1 91.43 170 THR B N 1
ATOM 3764 C CA . THR B 1 170 ? -23.397 -4.197 -1.052 1 91.43 170 THR B CA 1
ATOM 3765 C C . THR B 1 170 ? -23.845 -4.753 -2.4 1 91.43 170 THR B C 1
ATOM 3767 O O . THR B 1 170 ? -24.041 -5.962 -2.545 1 91.43 170 THR B O 1
ATOM 3770 N N . SER B 1 171 ? -23.952 -3.845 -3.324 1 94.3 171 SER B N 1
ATOM 3771 C CA . SER B 1 171 ? -24.353 -4.277 -4.658 1 94.3 171 SER B CA 1
ATOM 3772 C C . SER B 1 171 ? -23.322 -5.222 -5.267 1 94.3 171 SER B C 1
ATOM 3774 O O . SER B 1 171 ? -23.68 -6.169 -5.97 1 94.3 171 SER B O 1
ATOM 3776 N N . GLY B 1 172 ? -22.078 -4.917 -4.979 1 96.38 172 GLY B N 1
ATOM 3777 C CA . GLY B 1 172 ? -21.017 -5.78 -5.474 1 96.38 172 GLY B CA 1
ATOM 3778 C C . GLY B 1 172 ? -21.082 -7.188 -4.913 1 96.38 172 GLY B C 1
ATOM 3779 O O . GLY B 1 172 ? -20.944 -8.164 -5.653 1 96.38 172 GLY B O 1
ATOM 3780 N N . ILE B 1 173 ? -21.362 -7.272 -3.619 1 97.75 173 ILE B N 1
ATOM 3781 C CA . ILE B 1 173 ? -21.451 -8.574 -2.966 1 97.75 173 ILE B CA 1
ATOM 3782 C C . ILE B 1 173 ? -22.649 -9.345 -3.515 1 97.75 173 ILE B C 1
ATOM 3784 O O . ILE B 1 173 ? -22.541 -10.534 -3.824 1 97.75 173 ILE B O 1
ATOM 3788 N N . ARG B 1 174 ? -23.759 -8.685 -3.627 1 97.91 174 ARG B N 1
ATOM 3789 C CA . ARG B 1 174 ? -24.956 -9.306 -4.184 1 97.91 174 ARG B CA 1
ATOM 3790 C C . ARG B 1 174 ? -24.7 -9.821 -5.597 1 97.91 174 ARG B C 1
ATOM 3792 O O . ARG B 1 174 ? -25.111 -10.93 -5.943 1 97.91 174 ARG B O 1
ATOM 3799 N N . ALA B 1 175 ? -23.998 -9.035 -6.355 1 98.43 175 ALA B N 1
ATOM 3800 C CA . ALA B 1 175 ? -23.678 -9.413 -7.729 1 98.43 175 ALA B CA 1
ATOM 3801 C C . ALA B 1 175 ? -22.774 -10.643 -7.763 1 98.43 175 ALA B C 1
ATOM 3803 O O . ALA B 1 175 ? -22.935 -11.515 -8.619 1 98.43 175 ALA B O 1
ATOM 3804 N N . ALA B 1 176 ? -21.851 -10.697 -6.866 1 98.74 176 ALA B N 1
ATOM 3805 C CA . ALA B 1 176 ? -20.939 -11.835 -6.805 1 98.74 176 ALA B CA 1
ATOM 3806 C C . ALA B 1 176 ? -21.688 -13.122 -6.471 1 98.74 176 ALA B C 1
ATOM 3808 O O . ALA B 1 176 ? -21.489 -14.151 -7.121 1 98.74 176 ALA B O 1
ATOM 3809 N N . VAL B 1 177 ? -22.544 -13.054 -5.486 1 98.81 177 VAL B N 1
ATOM 3810 C CA . VAL B 1 177 ? -23.322 -14.222 -5.087 1 98.81 177 VAL B CA 1
ATOM 3811 C C . VAL B 1 177 ? -24.25 -14.639 -6.227 1 98.81 177 VAL B C 1
ATOM 3813 O O . VAL B 1 177 ? -24.32 -15.818 -6.579 1 98.81 177 VAL B O 1
ATOM 3816 N N . SER B 1 178 ? -24.938 -13.678 -6.812 1 98.71 178 SER B N 1
ATOM 3817 C CA . SER B 1 178 ? -25.838 -13.964 -7.925 1 98.71 178 SER B CA 1
ATOM 3818 C C . SER B 1 178 ? -25.097 -14.638 -9.075 1 98.71 178 SER B C 1
ATOM 3820 O O . SER B 1 178 ? -25.612 -15.576 -9.687 1 98.71 178 SER B O 1
ATOM 3822 N N . HIS B 1 179 ? -23.949 -14.112 -9.384 1 98.9 179 HIS B N 1
ATOM 3823 C CA . HIS B 1 179 ? -23.109 -14.687 -10.429 1 98.9 179 HIS B CA 1
ATOM 3824 C C . HIS B 1 179 ? -22.786 -16.148 -10.134 1 98.9 179 HIS B C 1
ATOM 3826 O O . HIS B 1 179 ? -22.95 -17.011 -10.999 1 98.9 179 HIS B O 1
ATOM 3832 N N . LEU B 1 180 ? -22.399 -16.435 -8.913 1 98.91 180 LEU B N 1
ATOM 3833 C CA . LEU B 1 180 ? -22.041 -17.795 -8.522 1 98.91 180 LEU B CA 1
ATOM 3834 C C . LEU B 1 180 ? -23.263 -18.708 -8.55 1 98.91 180 LEU B C 1
ATOM 3836 O O . LEU B 1 180 ? -23.175 -19.855 -8.992 1 98.91 180 LEU B O 1
ATOM 3840 N N . VAL B 1 181 ? -24.408 -18.223 -8.128 1 98.84 181 VAL B N 1
ATOM 3841 C CA . VAL B 1 181 ? -25.654 -18.981 -8.157 1 98.84 181 VAL B CA 1
ATOM 3842 C C . VAL B 1 181 ? -26.04 -19.286 -9.603 1 98.84 181 VAL B C 1
ATOM 3844 O O . VAL B 1 181 ? -26.459 -20.402 -9.918 1 98.84 181 VAL B O 1
ATOM 3847 N N . SER B 1 182 ? -25.883 -18.279 -10.446 1 98.78 182 SER B N 1
ATOM 3848 C CA . SER B 1 182 ? -26.227 -18.459 -11.853 1 98.78 182 SER B CA 1
ATOM 3849 C C . SER B 1 182 ? -25.338 -19.51 -12.509 1 98.78 182 SER B C 1
ATOM 3851 O O . SER B 1 182 ? -25.741 -20.151 -13.482 1 98.78 182 SER B O 1
ATOM 3853 N N . LEU B 1 183 ? -24.15 -19.719 -12.05 1 98.76 183 LEU B N 1
ATOM 3854 C CA . LEU B 1 183 ? -23.225 -20.728 -12.553 1 98.76 183 LEU B CA 1
ATOM 3855 C C . LEU B 1 183 ? -23.581 -22.11 -12.014 1 98.76 183 LEU B C 1
ATOM 3857 O O . LEU B 1 183 ? -23.037 -23.118 -12.471 1 98.76 183 LEU B O 1
ATOM 3861 N N . GLY B 1 184 ? -24.464 -22.115 -10.916 1 98.73 184 GLY B N 1
ATOM 3862 C CA . GLY B 1 184 ? -24.937 -23.396 -10.417 1 98.73 184 GLY B CA 1
ATOM 3863 C C . GLY B 1 184 ? -24.434 -23.715 -9.022 1 98.73 184 GLY B C 1
ATOM 3864 O O . GLY B 1 184 ? -24.731 -24.78 -8.477 1 98.73 184 GLY B O 1
ATOM 3865 N N . HIS B 1 185 ? -23.715 -22.832 -8.395 1 98.77 185 HIS B N 1
ATOM 3866 C CA . HIS B 1 185 ? -23.225 -23.07 -7.042 1 98.77 185 HIS B CA 1
ATOM 3867 C C . HIS B 1 185 ? -24.361 -23.015 -6.027 1 98.77 185 HIS B C 1
ATOM 3869 O O . HIS B 1 185 ? -25.255 -22.173 -6.133 1 98.77 185 HIS B O 1
ATOM 3875 N N . ARG B 1 186 ? -24.295 -23.877 -5.042 1 98.38 186 ARG B N 1
ATOM 3876 C CA . ARG B 1 186 ? -25.309 -23.921 -3.993 1 98.38 186 ARG B CA 1
ATOM 3877 C C . ARG B 1 186 ? -24.668 -23.866 -2.61 1 98.38 186 ARG B C 1
ATOM 3879 O O . ARG B 1 186 ? -25.333 -23.542 -1.624 1 98.38 186 ARG B O 1
ATOM 3886 N N . ARG B 1 187 ? -23.397 -24.271 -2.473 1 98.51 187 ARG B N 1
ATOM 3887 C CA . ARG B 1 187 ? -22.6 -24.114 -1.26 1 98.51 187 ARG B CA 1
ATOM 3888 C C . ARG B 1 187 ? -21.562 -23.009 -1.426 1 98.51 187 ARG B C 1
ATOM 3890 O O . ARG B 1 187 ? -20.461 -23.254 -1.923 1 98.51 187 ARG B O 1
ATOM 3897 N N . ILE B 1 188 ? -21.948 -21.86 -1.024 1 98.83 188 ILE B N 1
ATOM 3898 C CA . ILE B 1 188 ? -21.106 -20.678 -1.172 1 98.83 188 ILE B CA 1
ATOM 3899 C C . ILE B 1 188 ? -20.72 -20.145 0.206 1 98.83 188 ILE B C 1
ATOM 3901 O O . ILE B 1 188 ? -21.584 -19.92 1.056 1 98.83 188 ILE B O 1
ATOM 3905 N N . ALA B 1 189 ? -19.437 -20.002 0.477 1 98.93 189 ALA B N 1
ATOM 3906 C CA . ALA B 1 189 ? -18.941 -19.48 1.748 1 98.93 189 ALA B CA 1
ATOM 3907 C C . ALA B 1 189 ? -18.524 -18.018 1.615 1 98.93 189 ALA B C 1
ATOM 3909 O O . ALA B 1 189 ? -18.344 -17.516 0.503 1 98.93 189 ALA B O 1
ATOM 3910 N N . HIS B 1 190 ? -18.455 -17.405 2.729 1 98.88 190 HIS B N 1
ATOM 3911 C CA . HIS B 1 190 ? -17.977 -16.029 2.806 1 98.88 190 HIS B CA 1
ATOM 3912 C C . HIS B 1 190 ? -16.825 -15.899 3.796 1 98.88 190 HIS B C 1
ATOM 3914 O O . HIS B 1 190 ? -16.95 -16.298 4.956 1 98.88 190 HIS B O 1
ATOM 3920 N N . VAL B 1 191 ? -15.686 -15.459 3.286 1 98.89 191 VAL B N 1
ATOM 3921 C CA . VAL B 1 191 ? -14.596 -15.042 4.162 1 98.89 191 VAL B CA 1
ATOM 3922 C C . VAL B 1 191 ? -14.684 -13.539 4.418 1 98.89 191 VAL B C 1
ATOM 3924 O O . VAL B 1 191 ? -14.236 -12.736 3.597 1 98.89 191 VAL B O 1
ATOM 3927 N N . ALA B 1 192 ? -15.19 -13.192 5.546 1 98.6 192 ALA B N 1
ATOM 3928 C CA . ALA B 1 192 ? -15.579 -11.825 5.885 1 98.6 192 ALA B CA 1
ATOM 3929 C C . ALA B 1 192 ? -14.416 -11.064 6.513 1 98.6 192 ALA B C 1
ATOM 3931 O O . ALA B 1 192 ? -13.415 -11.665 6.91 1 98.6 192 ALA B O 1
ATOM 3932 N N . GLY B 1 193 ? -14.545 -9.742 6.485 1 96.48 193 GLY B N 1
ATOM 3933 C CA . GLY B 1 193 ? -13.572 -8.893 7.153 1 96.48 193 GLY B CA 1
ATOM 3934 C C . GLY B 1 193 ? -13.937 -8.586 8.593 1 96.48 193 GLY B C 1
ATOM 3935 O O . GLY B 1 193 ? -14.737 -9.299 9.202 1 96.48 193 GLY B O 1
ATOM 3936 N N . ASP B 1 194 ? -13.285 -7.617 9.147 1 94.85 194 ASP B N 1
ATOM 3937 C CA . ASP B 1 194 ? -13.476 -7.181 10.527 1 94.85 194 ASP B CA 1
ATOM 3938 C C . ASP B 1 194 ? -14.888 -6.642 10.743 1 94.85 194 ASP B C 1
ATOM 3940 O O . ASP B 1 194 ? -15.258 -5.61 10.178 1 94.85 194 ASP B O 1
ATOM 3944 N N . GLN B 1 195 ? -15.624 -7.233 11.625 1 94.73 195 GLN B N 1
ATOM 3945 C CA . GLN B 1 195 ? -17.034 -6.909 11.811 1 94.73 195 GLN B CA 1
ATOM 3946 C C . GLN B 1 195 ? -17.204 -5.674 12.691 1 94.73 195 GLN B C 1
ATOM 3948 O O . GLN B 1 195 ? -18.298 -5.115 12.78 1 94.73 195 GLN B O 1
ATOM 3953 N N . SER B 1 196 ? -16.129 -5.255 13.274 1 93.24 196 SER B N 1
ATOM 3954 C CA . SER B 1 196 ? -16.21 -4.018 14.043 1 93.24 196 SER B CA 1
ATOM 3955 C C . SER B 1 196 ? -16.308 -2.803 13.126 1 93.24 196 SER B C 1
ATOM 3957 O O . SER B 1 196 ? -16.691 -1.716 13.565 1 93.24 196 SER B O 1
ATOM 3959 N N . MET B 1 197 ? -15.956 -2.978 11.93 1 94.5 197 MET B N 1
ATOM 3960 C CA . MET B 1 197 ? -16.065 -1.924 10.926 1 94.5 197 MET B CA 1
ATOM 3961 C C . MET B 1 197 ? -17.411 -1.99 10.211 1 94.5 197 MET B C 1
ATOM 3963 O O . MET B 1 197 ? -17.873 -3.074 9.848 1 94.5 197 MET B O 1
ATOM 3967 N N . ILE B 1 198 ? -17.979 -0.909 9.943 1 95.84 198 ILE B N 1
ATOM 3968 C CA . ILE B 1 198 ? -19.312 -0.835 9.355 1 95.84 198 ILE B CA 1
ATOM 3969 C C . ILE B 1 198 ? -19.314 -1.524 7.993 1 95.84 198 ILE B C 1
ATOM 3971 O O . ILE B 1 198 ? -20.228 -2.291 7.679 1 95.84 198 ILE B O 1
ATOM 3975 N N . HIS B 1 199 ? -18.316 -1.281 7.144 1 94.24 199 HIS B N 1
ATOM 3976 C CA . HIS B 1 199 ? -18.31 -1.878 5.814 1 94.24 199 HIS B CA 1
ATOM 3977 C C . HIS B 1 199 ? -18.173 -3.394 5.891 1 94.24 199 HIS B C 1
ATOM 3979 O O . HIS B 1 199 ? -18.741 -4.116 5.067 1 94.24 199 HIS B O 1
ATOM 3985 N N . GLY B 1 200 ? -17.386 -3.868 6.893 1 94.88 200 GLY B N 1
ATOM 3986 C CA . GLY B 1 200 ? -17.295 -5.307 7.089 1 94.88 200 GLY B CA 1
ATOM 3987 C C . GLY B 1 200 ? -18.632 -5.951 7.402 1 94.88 200 GLY B C 1
ATOM 3988 O O . GLY B 1 200 ? -18.983 -6.98 6.82 1 94.88 200 GLY B O 1
ATOM 3989 N N . GLY B 1 201 ? -19.374 -5.334 8.301 1 94.91 201 GLY B N 1
ATOM 3990 C CA . GLY B 1 201 ? -20.701 -5.817 8.648 1 94.91 201 GLY B CA 1
ATOM 3991 C C . GLY B 1 201 ? -21.682 -5.748 7.493 1 94.91 201 GLY B C 1
ATOM 3992 O O . GLY B 1 201 ? -22.443 -6.69 7.261 1 94.91 201 GLY B O 1
ATOM 3993 N N . ARG B 1 202 ? -21.643 -4.726 6.773 1 95.35 202 ARG B N 1
ATOM 3994 C CA . ARG B 1 202 ? -22.548 -4.537 5.644 1 95.35 202 ARG B CA 1
ATOM 3995 C C . ARG B 1 202 ? -22.304 -5.588 4.565 1 95.35 202 ARG B C 1
ATOM 3997 O O . ARG B 1 202 ? -23.252 -6.117 3.981 1 95.35 202 ARG B O 1
ATOM 4004 N N . ARG B 1 203 ? -21.065 -5.832 4.252 1 96.2 203 ARG B N 1
ATOM 4005 C CA . ARG B 1 203 ? -20.724 -6.844 3.257 1 96.2 203 ARG B CA 1
ATOM 4006 C C . ARG B 1 203 ? -21.207 -8.224 3.692 1 96.2 203 ARG B C 1
ATOM 4008 O O . ARG B 1 203 ? -21.754 -8.978 2.884 1 96.2 203 ARG B O 1
ATOM 4015 N N . ARG B 1 204 ? -20.995 -8.484 4.954 1 97.3 204 ARG B N 1
ATOM 4016 C CA . ARG B 1 204 ? -21.46 -9.762 5.482 1 97.3 204 ARG B CA 1
ATOM 4017 C C . ARG B 1 204 ? -22.979 -9.869 5.395 1 97.3 204 ARG B C 1
ATOM 4019 O O . ARG B 1 204 ? -23.511 -10.906 4.992 1 97.3 204 ARG B O 1
ATOM 4026 N N . GLU B 1 205 ? -23.668 -8.835 5.785 1 96.91 205 GLU B N 1
ATOM 4027 C CA . GLU B 1 205 ? -25.127 -8.809 5.724 1 96.91 205 GLU B CA 1
ATOM 4028 C C . GLU B 1 205 ? -25.621 -8.953 4.287 1 96.91 205 GLU B C 1
ATOM 4030 O O . GLU B 1 205 ? -26.623 -9.626 4.035 1 96.91 205 GLU B O 1
ATOM 4035 N N . SER B 1 206 ? -24.969 -8.283 3.434 1 97.82 206 SER B N 1
ATOM 4036 C CA . SER B 1 206 ? -25.319 -8.368 2.02 1 97.82 206 SER B CA 1
ATOM 4037 C C . SER B 1 206 ? -25.171 -9.794 1.498 1 97.82 206 SER B C 1
ATOM 4039 O O . SER B 1 206 ? -26 -10.264 0.717 1 97.82 206 SER B O 1
ATOM 4041 N N . PHE B 1 207 ? -24.101 -10.466 1.887 1 98.61 207 PHE B N 1
ATOM 4042 C CA . PHE B 1 207 ? -23.904 -11.865 1.529 1 98.61 207 PHE B CA 1
ATOM 4043 C C . PHE B 1 207 ? -25.061 -12.72 2.031 1 98.61 207 PHE B C 1
ATOM 4045 O O . PHE B 1 207 ? -25.655 -13.481 1.264 1 98.61 207 PHE B O 1
ATOM 4052 N N . SER B 1 208 ? -25.356 -12.539 3.28 1 98.4 208 SER B N 1
ATOM 4053 C CA . SER B 1 208 ? -26.427 -13.318 3.893 1 98.4 208 SER B CA 1
ATOM 4054 C C . SER B 1 208 ? -27.757 -13.08 3.187 1 98.4 208 SER B C 1
ATOM 4056 O O . SER B 1 208 ? -28.505 -14.024 2.925 1 98.4 208 SER B O 1
ATOM 4058 N N . ALA B 1 209 ? -28.043 -11.88 2.915 1 98.28 209 ALA B N 1
ATOM 4059 C CA . ALA B 1 209 ? -29.287 -11.525 2.237 1 98.28 209 ALA B CA 1
ATOM 4060 C C . ALA B 1 209 ? -29.352 -12.151 0.847 1 98.28 209 ALA B C 1
ATOM 4062 O O . ALA B 1 209 ? -30.403 -12.643 0.429 1 98.28 209 ALA B O 1
ATOM 4063 N N . ALA B 1 210 ? -28.253 -12.074 0.088 1 98.61 210 ALA B N 1
ATOM 4064 C CA . ALA B 1 210 ? -28.202 -12.646 -1.255 1 98.61 210 ALA B CA 1
ATOM 4065 C C . ALA B 1 210 ? -28.39 -14.159 -1.214 1 98.61 210 ALA B C 1
ATOM 4067 O O . ALA B 1 210 ? -29.089 -14.728 -2.056 1 98.61 210 ALA B O 1
ATOM 4068 N N . MET B 1 211 ? -27.816 -14.824 -0.236 1 98.78 211 MET B N 1
ATOM 4069 C CA . MET B 1 211 ? -27.969 -16.265 -0.057 1 98.78 211 MET B CA 1
ATOM 4070 C C . MET B 1 211 ? -29.419 -16.625 0.248 1 98.78 211 MET B C 1
ATOM 4072 O O . MET B 1 211 ? -29.97 -17.554 -0.344 1 98.78 211 MET B O 1
ATOM 4076 N N . SER B 1 212 ? -29.951 -15.876 1.163 1 98.35 212 SER B N 1
ATOM 4077 C CA . SER B 1 212 ? -31.345 -16.091 1.537 1 98.35 212 SER B CA 1
ATOM 4078 C C . SER B 1 212 ? -32.271 -15.926 0.337 1 98.35 212 SER B C 1
ATOM 4080 O O . SER B 1 212 ? -33.188 -16.727 0.14 1 98.35 212 SER B O 1
ATOM 4082 N N . GLN B 1 213 ? -32.053 -14.918 -0.413 1 98.05 213 GLN B N 1
ATOM 4083 C CA . GLN B 1 213 ? -32.862 -14.652 -1.598 1 98.05 213 GLN B CA 1
ATOM 4084 C C . GLN B 1 213 ? -32.778 -15.807 -2.592 1 98.05 213 GLN B C 1
ATOM 4086 O O . GLN B 1 213 ? -33.744 -16.092 -3.302 1 98.05 213 GLN B O 1
ATOM 4091 N N . ALA B 1 214 ? -31.67 -16.455 -2.637 1 98.44 214 ALA B N 1
ATOM 4092 C CA . ALA B 1 214 ? -31.466 -17.582 -3.543 1 98.44 214 ALA B CA 1
ATOM 4093 C C . ALA B 1 214 ? -31.961 -18.884 -2.919 1 98.44 214 ALA B C 1
ATOM 4095 O O . ALA B 1 214 ? -31.878 -19.947 -3.538 1 98.44 214 ALA B O 1
ATOM 4096 N N . GLY B 1 215 ? -32.419 -18.803 -1.661 1 98.5 215 GLY B N 1
ATOM 4097 C CA . GLY B 1 215 ? -32.898 -19.984 -0.96 1 98.5 215 GLY B CA 1
ATOM 4098 C C . GLY B 1 215 ? -31.778 -20.893 -0.489 1 98.5 215 GLY B C 1
ATOM 4099 O O . GLY B 1 215 ? -31.958 -22.109 -0.393 1 98.5 215 GLY B O 1
ATOM 4100 N N . LEU B 1 216 ? -30.654 -20.343 -0.26 1 98.65 216 LEU B N 1
ATOM 4101 C CA . LEU B 1 216 ? -29.48 -21.136 0.09 1 98.65 216 LEU B CA 1
ATOM 4102 C C . LEU B 1 216 ? -29.059 -20.876 1.532 1 98.65 216 LEU B C 1
ATOM 4104 O O . LEU B 1 216 ? -29.465 -19.877 2.132 1 98.65 216 LEU B O 1
ATOM 4108 N N . ASP B 1 217 ? -28.263 -21.752 2.081 1 97.8 217 ASP B N 1
ATOM 4109 C CA . ASP B 1 217 ? -27.708 -21.656 3.428 1 97.8 217 ASP B CA 1
ATOM 4110 C C . ASP B 1 217 ? -26.552 -20.66 3.476 1 97.8 217 ASP B C 1
ATOM 4112 O O . ASP B 1 217 ? -25.674 -20.677 2.611 1 97.8 217 ASP B O 1
ATOM 4116 N N . ASP B 1 218 ? -26.598 -19.754 4.449 1 97.04 218 ASP B N 1
ATOM 4117 C CA . ASP B 1 218 ? -25.576 -18.716 4.544 1 97.04 218 ASP B CA 1
ATOM 4118 C C . ASP B 1 218 ? -24.678 -18.94 5.758 1 97.04 218 ASP B C 1
ATOM 4120 O O . ASP B 1 218 ? -24.033 -18.006 6.24 1 97.04 218 ASP B O 1
ATOM 4124 N N . SER B 1 219 ? -24.577 -20.125 6.301 1 96.45 219 SER B N 1
ATOM 4125 C CA . SER B 1 219 ? -23.928 -20.385 7.582 1 96.45 219 SER B CA 1
ATOM 4126 C C . SER B 1 219 ? -22.416 -20.507 7.42 1 96.45 219 SER B C 1
ATOM 4128 O O . SER B 1 219 ? -21.677 -20.472 8.406 1 96.45 219 SER B O 1
ATOM 4130 N N . GLN B 1 220 ? -21.929 -20.724 6.23 1 97.5 220 GLN B N 1
ATOM 4131 C CA . GLN B 1 220 ? -20.491 -20.879 6.034 1 97.5 220 GLN B CA 1
ATOM 4132 C C . GLN B 1 220 ? -19.804 -19.522 5.904 1 97.5 220 GLN B C 1
ATOM 4134 O O . GLN B 1 220 ? -19.433 -19.112 4.802 1 97.5 220 GLN B O 1
ATOM 4139 N N . VAL B 1 221 ? -19.67 -18.883 7.033 1 98.41 221 VAL B N 1
ATOM 4140 C CA . VAL B 1 221 ? -19.025 -17.577 7.114 1 98.41 221 VAL B CA 1
ATOM 4141 C C . VAL B 1 221 ? -17.909 -17.615 8.155 1 98.41 221 VAL B C 1
ATOM 4143 O O . VAL B 1 221 ? -18.113 -18.088 9.276 1 98.41 221 VAL B O 1
ATOM 4146 N N . ILE B 1 222 ? -16.713 -17.169 7.779 1 98.76 222 ILE B N 1
ATOM 4147 C CA . ILE B 1 222 ? -15.607 -17.035 8.721 1 98.76 222 ILE B CA 1
ATOM 4148 C C . ILE B 1 222 ? -15.169 -15.574 8.798 1 98.76 222 ILE B C 1
ATOM 4150 O O . ILE B 1 222 ? -14.807 -14.974 7.783 1 98.76 222 ILE B O 1
ATOM 4154 N N . GLU B 1 223 ? -15.205 -14.998 9.975 1 98.27 223 GLU B N 1
ATOM 4155 C CA . GLU B 1 223 ? -14.765 -13.625 10.205 1 98.27 223 GLU B CA 1
ATOM 4156 C C . GLU B 1 223 ? -13.246 -13.545 10.327 1 98.27 223 GLU B C 1
ATOM 4158 O O . GLU B 1 223 ? -12.622 -14.408 10.948 1 98.27 223 GLU B O 1
ATOM 4163 N N . THR B 1 224 ? -12.686 -12.5 9.691 1 97.51 224 THR B N 1
ATOM 4164 C CA . THR B 1 224 ? -11.243 -12.286 9.717 1 97.51 224 THR B CA 1
ATOM 4165 C C . THR B 1 224 ? -10.918 -10.821 9.996 1 97.51 224 THR B C 1
ATOM 4167 O O . THR B 1 224 ? -11.818 -10.017 10.244 1 97.51 224 THR B O 1
ATOM 4170 N N . ASP B 1 225 ? -9.604 -10.515 9.951 1 94.4 225 ASP B N 1
ATOM 4171 C CA . ASP B 1 225 ? -9.139 -9.151 10.181 1 94.4 225 ASP B CA 1
ATOM 4172 C C . ASP B 1 225 ? -8.679 -8.501 8.878 1 94.4 225 ASP B C 1
ATOM 4174 O O . ASP B 1 225 ? -7.915 -7.533 8.897 1 94.4 225 ASP B O 1
ATOM 4178 N N . PHE B 1 226 ? -9.006 -9.102 7.715 1 95.03 226 PHE B N 1
ATOM 4179 C CA . PHE B 1 226 ? -8.682 -8.632 6.373 1 95.03 226 PHE B CA 1
ATOM 4180 C C . PHE B 1 226 ? -7.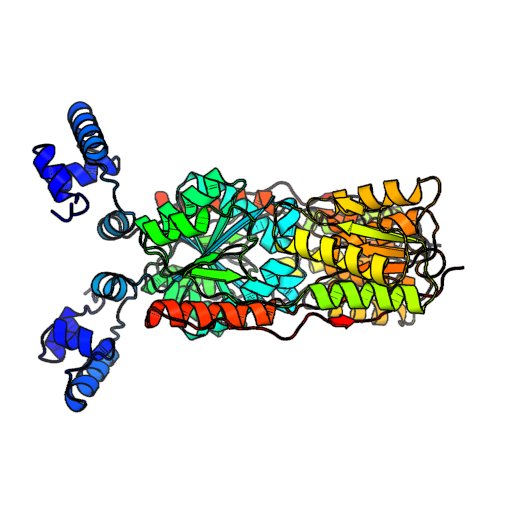25 -8.998 6.003 1 95.03 226 PHE B C 1
ATOM 4182 O O . PHE B 1 226 ? -6.781 -8.665 4.912 1 95.03 226 PHE B O 1
ATOM 4189 N N . SER B 1 227 ? -6.542 -9.686 6.865 1 95.53 227 SER B N 1
ATOM 4190 C CA . SER B 1 227 ? -5.142 -9.993 6.587 1 95.53 227 SER B CA 1
ATOM 4191 C C . SER B 1 227 ? -5.014 -11.192 5.653 1 95.53 227 SER B C 1
ATOM 4193 O O . SER B 1 227 ? -5.886 -12.064 5.631 1 95.53 227 SER B O 1
ATOM 4195 N N . VAL B 1 228 ? -3.932 -11.214 4.995 1 96.47 228 VAL B N 1
ATOM 4196 C CA . VAL B 1 228 ? -3.62 -12.309 4.083 1 96.47 228 VAL B CA 1
ATOM 4197 C C . VAL B 1 228 ? -3.564 -13.625 4.854 1 96.47 228 VAL B C 1
ATOM 4199 O O . VAL B 1 228 ? -4.119 -14.634 4.413 1 96.47 228 VAL B O 1
ATOM 4202 N N . GLY B 1 229 ? -2.926 -13.603 6.006 1 97.25 229 GLY B N 1
ATOM 4203 C CA . GLY B 1 229 ? -2.791 -14.797 6.826 1 97.25 229 GLY B CA 1
ATOM 4204 C C . GLY B 1 229 ? -4.123 -15.36 7.284 1 97.25 229 GLY B C 1
ATOM 4205 O O . GLY B 1 229 ? -4.352 -16.569 7.205 1 97.25 229 GLY B O 1
ATOM 4206 N N . GLN B 1 230 ? -5.003 -14.556 7.697 1 97.69 230 GLN B N 1
ATOM 4207 C CA . GLN B 1 230 ? -6.306 -15.024 8.158 1 97.69 230 GLN B CA 1
ATOM 4208 C C . GLN B 1 230 ? -7.163 -15.504 6.99 1 97.69 230 GLN B C 1
ATOM 4210 O O . GLN B 1 230 ? -7.978 -16.415 7.145 1 97.69 230 GLN B O 1
ATOM 4215 N N . GLY B 1 231 ? -6.996 -14.863 5.801 1 98.33 231 GLY B N 1
ATOM 4216 C CA . GLY B 1 231 ? -7.665 -15.38 4.617 1 98.33 231 GLY B CA 1
ATOM 4217 C C . GLY B 1 231 ? -7.264 -16.803 4.28 1 98.33 231 GLY B C 1
ATOM 4218 O O . GLY B 1 231 ? -8.118 -17.636 3.966 1 98.33 231 GLY B O 1
ATOM 4219 N N . ALA B 1 232 ? -5.976 -17.054 4.401 1 98.67 232 ALA B N 1
ATOM 4220 C CA . ALA B 1 232 ? -5.456 -18.395 4.147 1 98.67 232 ALA B CA 1
ATOM 4221 C C . ALA B 1 232 ? -5.997 -19.395 5.165 1 98.67 232 ALA B C 1
ATOM 4223 O O . ALA B 1 232 ? -6.46 -20.477 4.796 1 98.67 232 ALA B O 1
ATOM 4224 N N . ASP B 1 233 ? -5.962 -19.025 6.409 1 98.78 233 ASP B N 1
ATOM 4225 C CA . ASP B 1 233 ? -6.434 -19.898 7.479 1 98.78 233 ASP B CA 1
ATOM 4226 C C . ASP B 1 233 ? -7.922 -20.202 7.322 1 98.78 233 ASP B C 1
ATOM 4228 O O . ASP B 1 233 ? -8.35 -21.343 7.508 1 98.78 233 ASP B O 1
ATOM 4232 N N . ALA B 1 234 ? -8.672 -19.185 7.032 1 98.9 234 ALA B N 1
ATOM 4233 C CA . ALA B 1 234 ? -10.105 -19.361 6.812 1 98.9 234 ALA B CA 1
ATOM 4234 C C . ALA B 1 234 ? -10.369 -20.331 5.663 1 98.9 234 ALA B C 1
ATOM 4236 O O . ALA B 1 234 ? -11.258 -21.18 5.752 1 98.9 234 ALA B O 1
ATOM 4237 N N . THR B 1 235 ? -9.658 -20.201 4.618 1 98.89 235 THR B N 1
ATOM 4238 C CA . THR B 1 235 ? -9.815 -21.076 3.461 1 98.89 235 THR B CA 1
ATOM 4239 C C . THR B 1 235 ? -9.529 -22.527 3.838 1 98.89 235 THR B C 1
ATOM 4241 O O . THR B 1 235 ? -10.282 -23.43 3.468 1 98.89 235 THR B O 1
ATOM 4244 N N . ARG B 1 236 ? -8.459 -22.732 4.566 1 98.84 236 ARG B N 1
ATOM 4245 C CA . ARG B 1 236 ? -8.127 -24.081 5.013 1 98.84 236 ARG B CA 1
ATOM 4246 C C . ARG B 1 236 ? -9.266 -24.683 5.829 1 98.84 236 ARG B C 1
ATOM 4248 O O . ARG B 1 236 ? -9.649 -25.835 5.615 1 98.84 236 ARG B O 1
ATOM 4255 N N . ARG B 1 237 ? -9.779 -23.919 6.721 1 98.78 237 ARG B N 1
ATOM 4256 C CA . ARG B 1 237 ? -10.866 -24.383 7.576 1 98.78 237 ARG B CA 1
ATOM 4257 C C . ARG B 1 237 ? -12.091 -24.759 6.749 1 98.78 237 ARG B C 1
ATOM 4259 O O . ARG B 1 237 ? -12.729 -25.782 7.005 1 98.78 237 ARG B O 1
ATOM 4266 N N . LEU B 1 238 ? -12.44 -23.947 5.801 1 98.78 238 LEU B N 1
ATOM 4267 C CA . LEU B 1 238 ? -13.605 -24.184 4.956 1 98.78 238 LEU B CA 1
ATOM 4268 C C . LEU B 1 238 ? -13.426 -25.451 4.127 1 98.78 238 LEU B C 1
ATOM 4270 O O . LEU B 1 238 ? -14.36 -26.243 3.986 1 98.78 238 LEU B O 1
ATOM 4274 N N . LEU B 1 239 ? -12.253 -25.655 3.579 1 98.43 239 LEU B N 1
ATOM 4275 C CA . LEU B 1 239 ? -11.995 -26.788 2.696 1 98.43 239 LEU B CA 1
ATOM 4276 C C . LEU B 1 239 ? -11.891 -28.085 3.492 1 98.43 239 LEU B C 1
ATOM 4278 O O . LEU B 1 239 ? -12.078 -29.172 2.941 1 98.43 239 LEU B O 1
ATOM 4282 N N . ASP B 1 240 ? -11.586 -27.979 4.775 1 98.03 240 ASP B N 1
ATOM 4283 C CA . ASP B 1 240 ? -11.463 -29.146 5.644 1 98.03 240 ASP B CA 1
ATOM 4284 C C . ASP B 1 240 ? -12.816 -29.536 6.235 1 98.03 240 ASP B C 1
ATOM 4286 O O . ASP B 1 240 ? -12.935 -30.569 6.897 1 98.03 240 ASP B O 1
ATOM 4290 N N . ALA B 1 241 ? -13.78 -28.732 6.04 1 96.95 241 ALA B N 1
ATOM 4291 C CA . ALA B 1 241 ? -15.103 -28.997 6.6 1 96.95 241 ALA B CA 1
ATOM 4292 C C . ALA B 1 241 ? -15.733 -30.23 5.959 1 96.95 241 ALA B C 1
ATOM 4294 O O . ALA B 1 241 ? -15.299 -30.673 4.893 1 96.95 241 ALA B O 1
ATOM 4295 N N . ASP B 1 242 ? -16.745 -30.806 6.585 1 95.84 242 ASP B N 1
ATOM 4296 C CA . ASP B 1 242 ? -17.438 -31.994 6.096 1 95.84 242 ASP B CA 1
ATOM 4297 C C . ASP B 1 242 ? -18.113 -31.723 4.754 1 95.84 242 ASP B C 1
ATOM 4299 O O . ASP B 1 242 ? -18.137 -32.591 3.878 1 95.84 242 ASP B O 1
ATOM 4303 N N . ASP B 1 243 ? -18.662 -30.538 4.651 1 96.01 243 ASP B N 1
ATOM 4304 C CA . ASP B 1 243 ? -19.308 -30.094 3.42 1 96.01 243 ASP B CA 1
ATOM 4305 C C . ASP B 1 243 ? -18.631 -28.843 2.865 1 96.01 243 ASP B C 1
ATOM 4307 O O . ASP B 1 243 ? -19.178 -27.742 2.958 1 96.01 243 ASP B O 1
ATOM 4311 N N . PRO B 1 244 ? -17.511 -29.035 2.227 1 98 244 PRO B N 1
ATOM 4312 C CA . PRO B 1 244 ? -16.765 -27.872 1.741 1 98 244 PRO B CA 1
ATOM 4313 C C . PRO B 1 244 ? -17.526 -27.087 0.675 1 98 244 PRO B C 1
ATOM 4315 O O . PRO B 1 244 ? -18.267 -27.674 -0.118 1 98 244 PRO B O 1
ATOM 4318 N N . PRO B 1 245 ? -17.361 -25.809 0.678 1 98.64 245 PRO B N 1
ATOM 4319 C CA . PRO B 1 245 ? -17.994 -25.008 -0.372 1 98.64 245 PRO B CA 1
ATOM 4320 C C . PRO B 1 245 ? -17.402 -25.273 -1.754 1 98.64 245 PRO B C 1
ATOM 4322 O O . PRO B 1 245 ? -16.274 -25.76 -1.864 1 98.64 245 PRO B O 1
ATOM 4325 N N . THR B 1 246 ? -18.173 -24.984 -2.755 1 98.65 246 THR B N 1
ATOM 4326 C CA . THR B 1 246 ? -17.673 -25.026 -4.125 1 98.65 246 THR B CA 1
ATOM 4327 C C . THR B 1 246 ? -17.337 -23.622 -4.621 1 98.65 246 THR B C 1
ATOM 4329 O O . THR B 1 246 ? -16.808 -23.457 -5.722 1 98.65 246 THR B O 1
ATOM 4332 N N . ALA B 1 247 ? -17.674 -22.567 -3.803 1 98.9 247 ALA B N 1
ATOM 4333 C CA . ALA B 1 247 ? -17.325 -21.179 -4.097 1 98.9 247 ALA B CA 1
ATOM 4334 C C . ALA B 1 247 ? -17.111 -20.383 -2.813 1 98.9 247 ALA B C 1
ATOM 4336 O O . ALA B 1 247 ? -17.773 -20.632 -1.803 1 98.9 247 ALA B O 1
ATOM 4337 N N . ILE B 1 248 ? -16.206 -19.458 -2.856 1 98.95 248 ILE B N 1
ATOM 4338 C CA . ILE B 1 248 ? -15.935 -18.594 -1.712 1 98.95 248 ILE B CA 1
ATOM 4339 C C . ILE B 1 248 ? -15.915 -17.135 -2.16 1 98.95 248 ILE B C 1
ATOM 4341 O O . ILE B 1 248 ? -15.254 -16.79 -3.143 1 98.95 248 ILE B O 1
ATOM 4345 N N . VAL B 1 249 ? -16.627 -16.266 -1.517 1 98.93 249 VAL B N 1
ATOM 4346 C CA . VAL B 1 249 ? -16.616 -14.816 -1.679 1 98.93 249 VAL B CA 1
ATOM 4347 C C . VAL B 1 249 ? -15.753 -14.181 -0.592 1 98.93 249 VAL B C 1
ATOM 4349 O O . VAL B 1 249 ? -16.101 -14.223 0.59 1 98.93 249 VAL B O 1
ATOM 4352 N N . TYR B 1 250 ? -14.687 -13.58 -0.995 1 98.81 250 TYR B N 1
ATOM 4353 C CA . TYR B 1 250 ? -13.793 -12.952 -0.03 1 98.81 250 TYR B CA 1
ATOM 4354 C C . TYR B 1 250 ? -14.097 -11.465 0.109 1 98.81 250 TYR B C 1
ATOM 4356 O O . TYR B 1 250 ? -14.502 -10.815 -0.858 1 98.81 250 TYR B O 1
ATOM 4364 N N . ALA B 1 251 ? -13.726 -10.941 1.241 1 97.42 251 ALA B N 1
ATOM 4365 C CA . ALA B 1 251 ? -14.038 -9.549 1.558 1 97.42 251 ALA B CA 1
ATOM 4366 C C . ALA B 1 251 ? -12.996 -8.605 0.964 1 97.42 251 ALA B C 1
ATOM 4368 O O . ALA B 1 251 ? -13.207 -7.391 0.912 1 97.42 251 ALA B O 1
ATOM 4369 N N . ASN B 1 252 ? -11.835 -9.111 0.551 1 96.54 252 ASN B N 1
ATOM 4370 C CA . ASN B 1 252 ? -10.855 -8.305 -0.17 1 96.54 252 ASN B CA 1
ATOM 4371 C C . ASN B 1 252 ? -9.934 -9.173 -1.022 1 96.54 252 ASN B C 1
ATOM 4373 O O . ASN B 1 252 ? -9.896 -10.393 -0.858 1 96.54 252 ASN B O 1
ATOM 4377 N N . ASP B 1 253 ? -9.225 -8.563 -1.867 1 97.1 253 ASP B N 1
ATOM 4378 C CA . ASP B 1 253 ? -8.411 -9.278 -2.846 1 97.1 253 ASP B CA 1
ATOM 4379 C C . ASP B 1 253 ? -7.227 -9.971 -2.175 1 97.1 253 ASP B C 1
ATOM 4381 O O . ASP B 1 253 ? -6.913 -11.119 -2.493 1 97.1 253 ASP B O 1
ATOM 4385 N N . PRO B 1 254 ? -6.547 -9.349 -1.202 1 96.65 254 PRO B N 1
ATOM 4386 C CA . PRO B 1 254 ? -5.418 -10.04 -0.575 1 96.65 254 PRO B CA 1
ATOM 4387 C C . PRO B 1 254 ? -5.815 -11.379 0.042 1 96.65 254 PRO B C 1
ATOM 4389 O O . PRO B 1 254 ? -5.11 -12.376 -0.132 1 96.65 254 PRO B O 1
ATOM 4392 N N . MET B 1 255 ? -6.903 -11.423 0.692 1 98.08 255 MET B N 1
ATOM 4393 C CA . MET B 1 255 ? -7.37 -12.683 1.262 1 98.08 255 MET B CA 1
ATOM 4394 C C . MET B 1 255 ? -7.739 -13.674 0.163 1 98.08 255 MET B C 1
ATOM 4396 O O . MET B 1 255 ? -7.493 -14.874 0.295 1 98.08 255 MET B O 1
ATOM 4400 N N . ALA B 1 256 ? -8.345 -13.167 -0.897 1 98.82 256 ALA B N 1
ATOM 4401 C CA . ALA B 1 256 ? -8.725 -14.03 -2.012 1 98.82 256 ALA B CA 1
ATOM 4402 C C . ALA B 1 256 ? -7.496 -14.649 -2.671 1 98.82 256 ALA B C 1
ATOM 4404 O O . ALA B 1 256 ? -7.502 -15.83 -3.025 1 98.82 256 ALA B O 1
ATOM 4405 N N . ILE B 1 257 ? -6.484 -13.857 -2.818 1 98.04 257 ILE B N 1
ATOM 4406 C CA . ILE B 1 257 ? -5.247 -14.337 -3.424 1 98.04 257 ILE B CA 1
ATOM 4407 C C . ILE B 1 257 ? -4.612 -15.399 -2.529 1 98.04 257 ILE B C 1
ATOM 4409 O O . ILE B 1 257 ? -4.128 -16.423 -3.017 1 98.04 257 ILE B O 1
ATOM 4413 N N . ALA B 1 258 ? -4.631 -15.17 -1.228 1 98.16 258 ALA B N 1
ATOM 4414 C CA . ALA B 1 258 ? -4.148 -16.187 -0.298 1 98.16 258 ALA B CA 1
ATOM 4415 C C . ALA B 1 258 ? -4.986 -17.459 -0.393 1 98.16 258 ALA B C 1
ATOM 4417 O O . ALA B 1 258 ? -4.448 -18.568 -0.361 1 98.16 258 ALA B O 1
ATOM 4418 N N . GLY B 1 259 ? -6.276 -17.286 -0.475 1 98.79 259 GLY B N 1
ATOM 4419 C CA . GLY B 1 259 ? -7.157 -18.428 -0.657 1 98.79 259 GLY B CA 1
ATOM 4420 C C . GLY B 1 259 ? -6.866 -19.21 -1.923 1 98.79 259 GLY B C 1
ATOM 4421 O O . GLY B 1 259 ? -6.892 -20.443 -1.918 1 98.79 259 GLY B O 1
ATOM 4422 N N . LEU B 1 260 ? -6.655 -18.498 -3.019 1 98.73 260 LEU B N 1
ATOM 4423 C CA . LEU B 1 260 ? -6.243 -19.113 -4.277 1 98.73 260 LEU B CA 1
ATOM 4424 C C . LEU B 1 260 ? -4.988 -19.958 -4.083 1 98.73 260 LEU B C 1
ATOM 4426 O O . LEU B 1 260 ? -4.925 -21.098 -4.55 1 98.73 260 LEU B O 1
ATOM 4430 N N . GLY B 1 261 ? -4.011 -19.398 -3.371 1 98.42 261 GLY B N 1
ATOM 4431 C CA . GLY B 1 261 ? -2.794 -20.136 -3.073 1 98.42 261 GLY B CA 1
ATOM 4432 C C . GLY B 1 261 ? -3.045 -21.408 -2.286 1 98.42 261 GLY B C 1
ATOM 4433 O O . GLY B 1 261 ? -2.494 -22.463 -2.609 1 98.42 261 GLY B O 1
ATOM 4434 N N . VAL B 1 262 ? -3.862 -21.329 -1.286 1 98.66 262 VAL B N 1
ATOM 4435 C CA . VAL B 1 262 ? -4.198 -22.479 -0.453 1 98.66 262 VAL B CA 1
ATOM 4436 C C . VAL B 1 262 ? -4.864 -23.557 -1.305 1 98.66 262 VAL B C 1
ATOM 4438 O O . VAL B 1 262 ? -4.518 -24.737 -1.205 1 98.66 262 VAL B O 1
ATOM 4441 N N . ALA B 1 263 ? -5.831 -23.176 -2.124 1 98.64 263 ALA B N 1
ATOM 4442 C CA . ALA B 1 263 ? -6.533 -24.119 -2.991 1 98.64 263 ALA B CA 1
ATOM 4443 C C . ALA B 1 263 ? -5.561 -24.836 -3.923 1 98.64 263 ALA B C 1
ATOM 4445 O O . ALA B 1 263 ? -5.594 -26.063 -4.041 1 98.64 263 ALA B O 1
ATOM 4446 N N . GLN B 1 264 ? -4.718 -24.09 -4.519 1 97.89 264 GLN B N 1
ATOM 4447 C CA . GLN B 1 264 ? -3.77 -24.655 -5.473 1 97.89 264 GLN B CA 1
ATOM 4448 C C . GLN B 1 264 ? -2.76 -25.561 -4.775 1 97.89 264 GLN B C 1
ATOM 4450 O O . GLN B 1 264 ? -2.371 -26.599 -5.314 1 97.89 264 GLN B O 1
ATOM 4455 N N . GLN B 1 265 ? -2.372 -25.175 -3.599 1 96.74 265 GLN B N 1
ATOM 4456 C CA . GLN B 1 265 ? -1.48 -26.009 -2.8 1 96.74 265 GLN B CA 1
ATOM 4457 C C . GLN B 1 265 ? -2.111 -27.367 -2.508 1 96.74 265 GLN B C 1
ATOM 4459 O O . GLN B 1 265 ? -1.41 -28.377 -2.417 1 96.74 265 GLN B O 1
ATOM 4464 N N . ARG B 1 266 ? -3.371 -27.41 -2.486 1 97.33 266 ARG B N 1
ATOM 4465 C CA . ARG B 1 266 ? -4.108 -28.633 -2.184 1 97.33 266 ARG B CA 1
ATOM 4466 C C . ARG B 1 266 ? -4.437 -29.403 -3.458 1 97.33 266 ARG B C 1
ATOM 4468 O O . ARG B 1 266 ? -5.141 -30.414 -3.415 1 97.33 266 ARG B O 1
ATOM 4475 N N . GLY B 1 267 ? -4.047 -28.898 -4.531 1 96.64 267 GLY B N 1
ATOM 4476 C CA . GLY B 1 267 ? -4.237 -29.571 -5.806 1 96.64 267 GLY B CA 1
ATOM 4477 C C . GLY B 1 267 ? -5.603 -29.319 -6.416 1 96.64 267 GLY B C 1
ATOM 4478 O O . GLY B 1 267 ? -6.013 -30.019 -7.344 1 96.64 267 GLY B O 1
ATOM 4479 N N . LEU B 1 268 ? -6.284 -28.319 -5.901 1 97.9 268 LEU B N 1
ATOM 4480 C CA . LEU B 1 268 ? -7.6 -27.993 -6.441 1 97.9 268 LEU B CA 1
ATOM 4481 C C . LEU B 1 268 ? -7.476 -27.098 -7.67 1 97.9 268 LEU B C 1
ATOM 4483 O O . LEU B 1 268 ? -6.627 -26.205 -7.71 1 97.9 268 LEU B O 1
ATOM 4487 N N . ASP B 1 269 ? -8.309 -27.398 -8.591 1 96.69 269 ASP B N 1
ATOM 4488 C CA . ASP B 1 269 ? -8.424 -26.544 -9.769 1 96.69 269 ASP B CA 1
ATOM 4489 C C . ASP B 1 269 ? -9.342 -25.355 -9.498 1 96.69 269 ASP B C 1
ATOM 4491 O O . ASP B 1 269 ? -10.477 -25.529 -9.049 1 96.69 269 ASP B O 1
ATOM 4495 N N . VAL B 1 270 ? -8.86 -24.236 -9.713 1 98.05 270 VAL B N 1
ATOM 4496 C CA . VAL B 1 270 ? -9.678 -23.028 -9.759 1 98.05 270 VAL B CA 1
ATOM 4497 C C . VAL B 1 270 ? -9.777 -22.524 -11.197 1 98.05 270 VAL B C 1
ATOM 4499 O O . VAL B 1 270 ? -8.762 -22.197 -11.818 1 98.05 270 VAL B O 1
ATOM 4502 N N . PRO B 1 271 ? -10.92 -22.433 -11.69 1 97.51 271 PRO B N 1
ATOM 4503 C CA . PRO B 1 271 ? -12.197 -22.411 -10.972 1 97.51 271 PRO B CA 1
ATOM 4504 C C . PRO B 1 271 ? -12.9 -23.767 -10.979 1 97.51 271 PRO B C 1
ATOM 4506 O O . PRO B 1 271 ? -14.011 -23.892 -10.457 1 97.51 271 PRO B O 1
ATOM 4509 N N . GLY B 1 272 ? -12.394 -24.821 -11.529 1 96.25 272 GLY B N 1
ATOM 4510 C CA . GLY B 1 272 ? -13.11 -26.065 -11.762 1 96.25 272 GLY B CA 1
ATOM 4511 C C . GLY B 1 272 ? -13.577 -26.734 -10.483 1 96.25 272 GLY B C 1
ATOM 4512 O O . GLY B 1 272 ? -14.733 -27.15 -10.38 1 96.25 272 GLY B O 1
ATOM 4513 N N . ASP B 1 273 ? -12.784 -26.854 -9.499 1 97.82 273 ASP B N 1
ATOM 4514 C CA . ASP B 1 273 ? -13.11 -27.484 -8.223 1 97.82 273 ASP B CA 1
ATOM 4515 C C . ASP B 1 273 ? -13.633 -26.456 -7.222 1 97.82 273 ASP B C 1
ATOM 4517 O O . ASP B 1 273 ? -14.393 -26.799 -6.313 1 97.82 273 ASP B O 1
ATOM 4521 N N . LEU B 1 274 ? -13.2 -25.219 -7.381 1 98.8 274 LEU B N 1
ATOM 4522 C CA . LEU B 1 274 ? -13.532 -24.137 -6.461 1 98.8 274 LEU B CA 1
ATOM 4523 C C . LEU B 1 274 ? -13.536 -22.793 -7.181 1 98.8 274 LEU B C 1
ATOM 4525 O O . LEU B 1 274 ? -12.551 -22.428 -7.828 1 98.8 274 LEU B O 1
ATOM 4529 N N . SER B 1 275 ? -14.642 -22.074 -7.108 1 98.92 275 SER B N 1
ATOM 4530 C CA . SER B 1 275 ? -14.683 -20.698 -7.593 1 98.92 275 SER B CA 1
ATOM 4531 C C . SER B 1 275 ? -14.351 -19.709 -6.48 1 98.92 275 SER B C 1
ATOM 4533 O O . SER B 1 275 ? -14.755 -19.902 -5.331 1 98.92 275 SER B O 1
ATOM 4535 N N . ILE B 1 276 ? -13.615 -18.634 -6.832 1 98.9 276 ILE B N 1
ATOM 4536 C CA . ILE B 1 276 ? -13.15 -17.645 -5.865 1 98.9 276 ILE B CA 1
ATOM 4537 C C . ILE B 1 276 ? -13.438 -16.239 -6.385 1 98.9 276 ILE B C 1
ATOM 4539 O O . ILE B 1 276 ? -13.186 -15.939 -7.554 1 98.9 276 ILE B O 1
ATOM 4543 N N . THR B 1 277 ? -14.006 -15.4 -5.567 1 98.89 277 THR B N 1
ATOM 4544 C CA . THR B 1 277 ? -14.141 -13.98 -5.872 1 98.89 277 THR B CA 1
ATOM 4545 C C . THR B 1 277 ? -13.467 -13.13 -4.799 1 98.89 277 THR B C 1
ATOM 4547 O O . THR B 1 277 ? -13.374 -13.542 -3.641 1 98.89 277 THR B O 1
ATOM 4550 N N . GLY B 1 278 ? -12.966 -12.002 -5.229 1 98.4 278 GLY B N 1
ATOM 4551 C CA . GLY B 1 278 ? -12.377 -11.043 -4.308 1 98.4 278 GLY B CA 1
ATOM 4552 C C . GLY B 1 278 ? -13.167 -9.752 -4.205 1 98.4 278 GLY B C 1
ATOM 4553 O O . GLY B 1 278 ? -14.365 -9.725 -4.496 1 98.4 278 GLY B O 1
ATOM 4554 N N . PHE B 1 279 ? -12.515 -8.717 -3.714 1 97.39 279 PHE B N 1
ATOM 4555 C CA . PHE B 1 279 ? -13.072 -7.382 -3.533 1 97.39 279 PHE B CA 1
ATOM 4556 C C . PHE B 1 279 ? -11.974 -6.326 -3.575 1 97.39 279 PHE B C 1
ATOM 4558 O O . PHE B 1 279 ? -10.853 -6.571 -3.126 1 97.39 279 PHE B O 1
ATOM 4565 N N . ASP B 1 280 ? -12.309 -5.122 -4.121 1 93.61 280 ASP B N 1
ATOM 4566 C CA . ASP B 1 280 ? -11.509 -3.906 -4.233 1 93.61 280 ASP B CA 1
ATOM 4567 C C . ASP B 1 280 ? -11.067 -3.671 -5.676 1 93.61 280 ASP B C 1
ATOM 4569 O O . ASP B 1 280 ? -10.856 -2.528 -6.087 1 93.61 280 ASP B O 1
ATOM 4573 N N . GLY B 1 281 ? -10.823 -4.756 -6.438 1 94.87 281 GLY B N 1
ATOM 4574 C CA . GLY B 1 281 ? -10.362 -4.601 -7.808 1 94.87 281 GLY B CA 1
ATOM 4575 C C . GLY B 1 281 ? -8.907 -4.181 -7.904 1 94.87 281 GLY B C 1
ATOM 4576 O O . GLY B 1 281 ? -8.552 -3.339 -8.732 1 94.87 281 GLY B O 1
ATOM 4577 N N . SER B 1 282 ? -8.085 -4.796 -7.069 1 93.52 282 SER B N 1
ATOM 4578 C CA . SER B 1 282 ? -6.668 -4.449 -7.064 1 93.52 282 SER B CA 1
ATOM 4579 C C . SER B 1 282 ? -6.002 -4.827 -8.383 1 93.52 282 SER B C 1
ATOM 4581 O O . SER B 1 282 ? -6.408 -5.79 -9.036 1 93.52 282 SER B O 1
ATOM 4583 N N . ASP B 1 283 ? -4.963 -4.136 -8.77 1 91.45 283 ASP B N 1
ATOM 4584 C CA . ASP B 1 283 ? -4.278 -4.347 -10.041 1 91.45 283 ASP B CA 1
ATOM 4585 C C . ASP B 1 283 ? -3.708 -5.761 -10.13 1 91.45 283 ASP B C 1
ATOM 4587 O O . ASP B 1 283 ? -3.833 -6.423 -11.162 1 91.45 283 ASP B O 1
ATOM 4591 N N . ILE B 1 284 ? -3.155 -6.203 -9.061 1 93.94 284 ILE B N 1
ATOM 4592 C CA . ILE B 1 284 ? -2.452 -7.482 -9.056 1 93.94 284 ILE B CA 1
ATOM 4593 C C . ILE B 1 284 ? -3.443 -8.616 -9.308 1 93.94 284 ILE B C 1
ATOM 4595 O O . ILE B 1 284 ? -3.063 -9.684 -9.793 1 93.94 284 ILE B O 1
ATOM 4599 N N . SER B 1 285 ? -4.704 -8.415 -9.021 1 95.8 285 SER B N 1
ATOM 4600 C CA . SER B 1 285 ? -5.715 -9.46 -9.153 1 95.8 285 SER B CA 1
ATOM 4601 C C . SER B 1 285 ? -5.903 -9.867 -10.61 1 95.8 285 SER B C 1
ATOM 4603 O O . SER B 1 285 ? -6.376 -10.968 -10.897 1 95.8 285 SER B O 1
ATOM 4605 N N . ALA B 1 286 ? -5.5 -8.967 -11.539 1 96.49 286 ALA B N 1
ATOM 4606 C CA . ALA B 1 286 ? -5.602 -9.257 -12.967 1 96.49 286 ALA B CA 1
ATOM 4607 C C . ALA B 1 286 ? -4.448 -10.141 -13.431 1 96.49 286 ALA B C 1
ATOM 4609 O O . ALA B 1 286 ? -4.494 -10.71 -14.525 1 96.49 286 ALA B O 1
ATOM 4610 N N . PHE B 1 287 ? -3.478 -10.351 -12.57 1 96.27 287 PHE B N 1
ATOM 4611 C CA . PHE B 1 287 ? -2.243 -10.95 -13.063 1 96.27 287 PHE B CA 1
ATOM 4612 C C . PHE B 1 287 ? -1.939 -12.248 -12.325 1 96.27 287 PHE B C 1
ATOM 4614 O O . PHE B 1 287 ? -0.967 -12.936 -12.643 1 96.27 287 PHE B O 1
ATOM 4621 N N . VAL B 1 288 ? -2.744 -12.564 -11.339 1 97.4 288 VAL B N 1
ATOM 4622 C CA . VAL B 1 288 ? -2.63 -13.878 -10.714 1 97.4 288 VAL B CA 1
ATOM 4623 C C . VAL B 1 288 ? -3.267 -14.935 -11.613 1 97.4 288 VAL B C 1
ATOM 4625 O O . VAL B 1 288 ? -3.898 -14.605 -12.619 1 97.4 288 VAL B O 1
ATOM 4628 N N . PHE B 1 289 ? -3.029 -16.271 -11.24 1 97.54 289 PHE B N 1
ATOM 4629 C CA . PHE B 1 289 ? -3.601 -17.342 -12.048 1 97.54 289 PHE B CA 1
ATOM 4630 C C . PHE B 1 289 ? -4.463 -18.263 -11.194 1 97.54 289 PHE B C 1
ATOM 4632 O O . PHE B 1 289 ? -3.974 -18.872 -10.24 1 97.54 289 PHE B O 1
ATOM 4639 N N . PRO B 1 290 ? -5.657 -18.467 -11.626 1 98.13 290 PRO B N 1
ATOM 4640 C CA . PRO B 1 290 ? -6.336 -17.698 -12.672 1 98.13 290 PRO B CA 1
ATOM 4641 C C . PRO B 1 290 ? -6.589 -16.248 -12.268 1 98.13 290 PRO B C 1
ATOM 4643 O O . PRO B 1 290 ? -6.563 -15.921 -11.079 1 98.13 290 PRO B O 1
ATOM 4646 N N . ALA B 1 291 ? -6.77 -15.362 -13.291 1 98.48 291 ALA B N 1
ATOM 4647 C CA . ALA B 1 291 ? -7.14 -13.981 -12.995 1 98.48 291 ALA B CA 1
ATOM 4648 C C . ALA B 1 291 ? -8.398 -13.924 -12.133 1 98.48 291 ALA B C 1
ATOM 4650 O O . ALA B 1 291 ? -9.378 -14.62 -12.407 1 98.48 291 ALA B O 1
ATOM 4651 N N . LEU B 1 292 ? -8.376 -13.062 -11.192 1 98.66 292 LEU B N 1
ATOM 4652 C CA . LEU B 1 292 ? -9.333 -13.111 -10.092 1 98.66 292 LEU B CA 1
ATOM 4653 C C . LEU B 1 292 ? -10.608 -12.353 -10.446 1 98.66 292 LEU B C 1
ATOM 4655 O O . LEU B 1 292 ? -10.56 -11.16 -10.754 1 98.66 292 LEU B O 1
ATOM 4659 N N . THR B 1 293 ? -11.746 -13.011 -10.495 1 98.88 293 THR B N 1
ATOM 4660 C CA . THR B 1 293 ? -13.03 -12.322 -10.429 1 98.88 293 THR B CA 1
ATOM 4661 C C . THR B 1 293 ? -13.141 -11.507 -9.143 1 98.88 293 THR B C 1
ATOM 4663 O O . THR B 1 293 ? -12.881 -12.02 -8.052 1 98.88 293 THR B O 1
ATOM 4666 N N . THR B 1 294 ? -13.49 -10.218 -9.265 1 98.56 294 THR B N 1
ATOM 4667 C CA . THR B 1 294 ? -13.456 -9.357 -8.088 1 98.56 294 THR B CA 1
ATOM 4668 C C . THR B 1 294 ? -14.472 -8.225 -8.216 1 98.56 294 THR B C 1
ATOM 4670 O O . THR B 1 294 ? -15.031 -8.005 -9.292 1 98.56 294 THR B O 1
ATOM 4673 N N . ILE B 1 295 ? -14.793 -7.649 -7.098 1 98.18 295 ILE B N 1
ATOM 4674 C CA . ILE B 1 295 ? -15.623 -6.45 -7.044 1 98.18 295 ILE B CA 1
ATOM 4675 C C . ILE B 1 295 ? -14.736 -5.207 -7.063 1 98.18 295 ILE B C 1
ATOM 4677 O O . ILE B 1 295 ? -13.778 -5.109 -6.292 1 98.18 295 ILE B O 1
ATOM 4681 N N . THR B 1 296 ? -14.96 -4.29 -7.907 1 96.08 296 THR B N 1
ATOM 4682 C CA . THR B 1 296 ? -14.124 -3.101 -8.031 1 96.08 296 THR B CA 1
ATOM 4683 C C . THR B 1 296 ? -14.771 -1.909 -7.332 1 96.08 296 THR B C 1
ATOM 4685 O O . THR B 1 296 ? -15.988 -1.723 -7.409 1 96.08 296 THR B O 1
ATOM 4688 N N . SER B 1 297 ? -13.958 -1.074 -6.614 1 93.31 297 SER B N 1
ATOM 4689 C CA . SER B 1 297 ? -14.455 0.08 -5.872 1 93.31 297 SER B CA 1
ATOM 4690 C C . SER B 1 297 ? -13.68 1.344 -6.232 1 93.31 297 SER B C 1
ATOM 4692 O O . SER B 1 297 ? -13.963 2.422 -5.706 1 93.31 297 SER B O 1
ATOM 4694 N N . ASP B 1 298 ? -12.67 1.463 -6.989 1 92.47 298 ASP B N 1
ATOM 4695 C CA . ASP B 1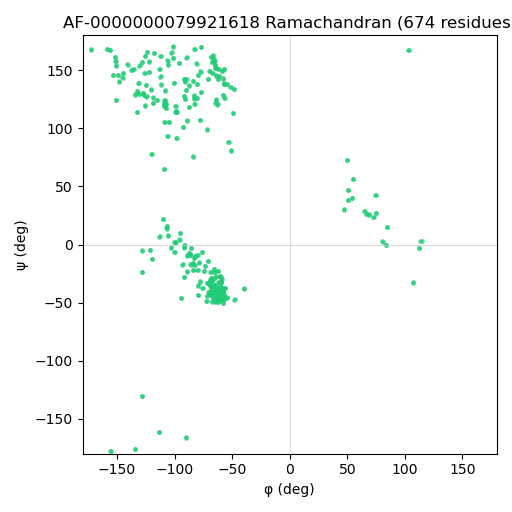 298 ? -11.851 2.578 -7.454 1 92.47 298 ASP B CA 1
ATOM 4696 C C . ASP B 1 298 ? -11.416 3.463 -6.288 1 92.47 298 ASP B C 1
ATOM 4698 O O . ASP B 1 298 ? -11.874 4.601 -6.161 1 92.47 298 ASP B O 1
ATOM 4702 N N . PRO B 1 299 ? -10.546 3.075 -5.475 1 94.46 299 PRO B N 1
ATOM 4703 C CA . PRO B 1 299 ? -10.095 3.846 -4.314 1 94.46 299 PRO B CA 1
ATOM 4704 C C . PRO B 1 299 ? -9.487 5.193 -4.699 1 94.46 299 PRO B C 1
ATOM 4706 O O . PRO B 1 299 ? -9.553 6.149 -3.922 1 94.46 299 PRO B O 1
ATOM 4709 N N . VAL B 1 300 ? -8.927 5.307 -5.861 1 95 300 VAL B N 1
ATOM 4710 C CA . VAL B 1 300 ? -8.36 6.572 -6.314 1 95 300 VAL B CA 1
ATOM 4711 C C . VAL B 1 300 ? -9.465 7.618 -6.444 1 95 300 VAL B C 1
ATOM 4713 O O . VAL B 1 300 ? -9.332 8.737 -5.944 1 95 300 VAL B O 1
ATOM 4716 N N . GLU B 1 301 ? -10.504 7.241 -7.071 1 96.19 301 GLU B N 1
ATOM 4717 C CA . GLU B 1 301 ? -11.635 8.154 -7.206 1 96.19 301 GLU B CA 1
ATOM 4718 C C . GLU B 1 301 ? -12.229 8.502 -5.843 1 96.19 301 GLU B C 1
ATOM 4720 O O . GLU B 1 301 ? -12.639 9.642 -5.612 1 96.19 301 GLU B O 1
ATOM 4725 N N . TRP B 1 302 ? -12.307 7.572 -5 1 96.84 302 TRP B N 1
ATOM 4726 C CA . TRP B 1 302 ? -12.784 7.825 -3.644 1 96.84 302 TRP B CA 1
ATOM 4727 C C . TRP B 1 302 ? -11.945 8.902 -2.963 1 96.84 302 TRP B C 1
ATOM 4729 O O . TRP B 1 302 ? -12.487 9.813 -2.334 1 96.84 302 TRP B O 1
ATOM 4739 N N . GLY B 1 303 ? -10.648 8.767 -3.118 1 97.51 303 GLY B N 1
ATOM 4740 C CA . GLY B 1 303 ? -9.749 9.753 -2.539 1 97.51 303 GLY B CA 1
ATOM 4741 C C . GLY B 1 303 ? -9.942 11.145 -3.111 1 97.51 303 GLY B C 1
ATOM 4742 O O . GLY B 1 303 ? -9.969 12.128 -2.368 1 97.51 303 GLY B O 1
ATOM 4743 N N . ARG B 1 304 ? -10.079 11.226 -4.383 1 97.6 304 ARG B N 1
ATOM 4744 C CA . ARG B 1 304 ? -10.267 12.506 -5.058 1 97.6 304 ARG B CA 1
ATOM 4745 C C . ARG B 1 304 ? -11.526 13.208 -4.56 1 97.6 304 ARG B C 1
ATOM 4747 O O . ARG B 1 304 ? -11.482 14.382 -4.185 1 97.6 304 ARG B O 1
ATOM 4754 N N . VAL B 1 305 ? -12.607 12.499 -4.497 1 98.51 305 VAL B N 1
ATOM 4755 C CA . VAL B 1 305 ? -13.897 13.067 -4.122 1 98.51 305 VAL B CA 1
ATOM 4756 C C . VAL B 1 305 ? -13.892 13.427 -2.638 1 98.51 305 VAL B C 1
ATOM 4758 O O . VAL B 1 305 ? -14.4 14.48 -2.246 1 98.51 305 VAL B O 1
ATOM 4761 N N . ALA B 1 306 ? -13.319 12.565 -1.816 1 98.67 306 ALA B N 1
ATOM 4762 C CA . ALA B 1 306 ? -13.234 12.836 -0.383 1 98.67 306 ALA B CA 1
ATOM 4763 C C . ALA B 1 306 ? -12.439 14.11 -0.112 1 98.67 306 ALA B C 1
ATOM 4765 O O . ALA B 1 306 ? -12.821 14.92 0.736 1 98.67 306 ALA B O 1
ATOM 4766 N N . ALA B 1 307 ? -11.341 14.261 -0.822 1 98.46 307 ALA B N 1
ATOM 4767 C CA . ALA B 1 307 ? -10.507 15.448 -0.653 1 98.46 307 ALA B CA 1
ATOM 4768 C C . ALA B 1 307 ? -11.279 16.716 -1.007 1 98.46 307 ALA B C 1
ATOM 4770 O O . ALA B 1 307 ? -11.271 17.687 -0.247 1 98.46 307 ALA B O 1
ATOM 4771 N N . ARG B 1 308 ? -11.972 16.709 -2.111 1 98.3 308 ARG B N 1
ATOM 4772 C CA . ARG B 1 308 ? -12.75 17.868 -2.535 1 98.3 308 ARG B CA 1
ATOM 4773 C C . ARG B 1 308 ? -13.857 18.181 -1.534 1 98.3 308 ARG B C 1
ATOM 4775 O O . ARG B 1 308 ? -14.094 19.345 -1.205 1 98.3 308 ARG B O 1
ATOM 4782 N N . THR B 1 309 ? -14.51 17.144 -1.091 1 98.65 309 THR B N 1
ATOM 4783 C CA . THR B 1 309 ? -15.588 17.305 -0.121 1 98.65 309 THR B CA 1
ATOM 4784 C C . THR B 1 309 ? -15.064 17.919 1.174 1 98.65 309 THR B C 1
ATOM 4786 O O . THR B 1 309 ? -15.681 18.831 1.728 1 98.65 309 THR B O 1
ATOM 4789 N N . LEU B 1 310 ? -13.959 17.4 1.665 1 98.47 310 LEU B N 1
ATOM 4790 C CA . LEU B 1 310 ? -13.387 17.906 2.908 1 98.47 310 LEU B CA 1
ATOM 4791 C C . LEU B 1 310 ? -12.922 19.349 2.745 1 98.47 310 LEU B C 1
ATOM 4793 O O . LEU B 1 310 ? -13.088 20.166 3.654 1 98.47 310 LEU B O 1
ATOM 4797 N N . LEU B 1 311 ? -12.339 19.687 1.622 1 97.03 311 LEU B N 1
ATOM 4798 C CA . LEU B 1 311 ? -11.907 21.055 1.36 1 97.03 311 LEU B CA 1
ATOM 4799 C C . LEU B 1 311 ? -13.096 22.01 1.353 1 97.03 311 LEU B C 1
ATOM 4801 O O . LEU B 1 311 ? -13.01 23.12 1.883 1 97.03 311 LEU B O 1
ATOM 4805 N N . ASP B 1 312 ? -14.18 21.564 0.755 1 97 312 ASP B N 1
ATOM 4806 C CA . ASP B 1 312 ? -15.401 22.364 0.775 1 97 312 ASP B CA 1
ATOM 4807 C C . ASP B 1 312 ? -15.894 22.579 2.204 1 97 312 ASP B C 1
ATOM 4809 O O . ASP B 1 312 ? -16.285 23.689 2.571 1 97 312 ASP B O 1
ATOM 4813 N N . GLN B 1 313 ? -15.89 21.513 2.95 1 96.94 313 GLN B N 1
ATOM 4814 C CA . GLN B 1 313 ? -16.303 21.586 4.347 1 96.94 313 GLN B CA 1
ATOM 4815 C C . GLN B 1 313 ? -15.431 22.565 5.128 1 96.94 313 GLN B C 1
ATOM 4817 O O . GLN B 1 313 ? -15.936 23.342 5.941 1 96.94 313 GLN B O 1
ATOM 4822 N N . VAL B 1 314 ? -14.18 22.476 4.901 1 94.87 314 VAL B N 1
ATOM 4823 C CA . VAL B 1 314 ? -13.224 23.34 5.586 1 94.87 314 VAL B CA 1
ATOM 4824 C C . VAL B 1 314 ? -13.448 24.791 5.168 1 94.87 314 VAL B C 1
ATOM 4826 O O . VAL B 1 314 ? -13.42 25.696 6.005 1 94.87 314 VAL B O 1
ATOM 4829 N N . ALA B 1 315 ? -13.687 25.024 3.939 1 92.31 315 ALA B N 1
ATOM 4830 C CA . ALA B 1 315 ? -13.778 26.37 3.38 1 92.31 315 ALA B CA 1
ATOM 4831 C C . ALA B 1 315 ? -15.102 27.031 3.753 1 92.31 315 ALA B C 1
ATOM 4833 O O . ALA B 1 315 ? -15.148 28.232 4.027 1 92.31 315 ALA B O 1
ATOM 4834 N N . THR B 1 316 ? -16.19 26.246 3.774 1 92.48 316 THR B N 1
ATOM 4835 C CA . THR B 1 316 ? -17.503 26.877 3.846 1 92.48 316 THR B CA 1
ATOM 4836 C C . THR B 1 316 ? -18.244 26.444 5.108 1 92.48 316 THR B C 1
ATOM 4838 O O . THR B 1 316 ? -19.28 27.016 5.453 1 92.48 316 THR B O 1
ATOM 4841 N N . GLY B 1 317 ? -17.728 25.451 5.729 1 91.95 317 GLY B N 1
ATOM 4842 C CA . GLY B 1 317 ? -18.4 24.924 6.906 1 91.95 317 GLY B CA 1
ATOM 4843 C C . GLY B 1 317 ? -19.506 23.942 6.571 1 91.95 317 GLY B C 1
ATOM 4844 O O . GLY B 1 317 ? -20.207 23.46 7.464 1 91.95 317 GLY B O 1
ATOM 4845 N N . ALA B 1 318 ? -19.653 23.754 5.295 1 91.2 318 ALA B N 1
ATOM 4846 C CA . ALA B 1 318 ? -20.683 22.814 4.861 1 91.2 318 ALA B CA 1
ATOM 4847 C C . ALA B 1 318 ? -20.281 22.119 3.564 1 91.2 318 ALA B C 1
ATOM 4849 O O . ALA B 1 318 ? -19.662 22.731 2.69 1 91.2 318 ALA B O 1
ATOM 4850 N N . ALA B 1 319 ? -20.544 20.878 3.462 1 95.74 319 ALA B N 1
ATOM 4851 C CA . ALA B 1 319 ? -20.38 20.09 2.244 1 95.74 319 ALA B CA 1
ATOM 4852 C C . ALA B 1 319 ? -21.472 19.031 2.124 1 95.74 319 ALA B C 1
ATOM 4854 O O . ALA B 1 319 ? -21.944 18.5 3.132 1 95.74 319 ALA B O 1
ATOM 4855 N N . SER B 1 320 ? -21.92 18.78 0.961 1 96.21 320 SER B N 1
ATOM 4856 C CA . SER B 1 320 ? -22.949 17.775 0.714 1 96.21 320 SER B CA 1
ATOM 4857 C C . SER B 1 320 ? -22.366 16.366 0.753 1 96.21 320 SER B C 1
ATOM 4859 O O . SER B 1 320 ? -21.196 16.163 0.422 1 96.21 320 SER B O 1
ATOM 4861 N N . ASN B 1 321 ? -23.223 15.478 1.183 1 97.42 321 ASN B N 1
ATOM 4862 C CA . ASN B 1 321 ? -22.884 14.069 1.006 1 97.42 321 ASN B CA 1
ATOM 4863 C C . ASN B 1 321 ? -22.741 13.709 -0.47 1 97.42 321 ASN B C 1
ATOM 4865 O O . ASN B 1 321 ? -23.42 14.283 -1.322 1 97.42 321 ASN B O 1
ATOM 4869 N N . VAL B 1 322 ? -21.846 12.825 -0.778 1 98.13 322 VAL B N 1
ATOM 4870 C CA . VAL B 1 322 ? -21.637 12.404 -2.159 1 98.13 322 VAL B CA 1
ATOM 4871 C C . VAL B 1 322 ? -21.766 10.886 -2.262 1 98.13 322 VAL B C 1
ATOM 4873 O O . VAL B 1 322 ? -21.267 10.154 -1.404 1 98.13 322 VAL B O 1
ATOM 4876 N N . THR B 1 323 ? -22.404 10.4 -3.225 1 96.98 323 THR B N 1
ATOM 4877 C CA . THR B 1 323 ? -22.488 8.98 -3.548 1 96.98 323 THR B CA 1
ATOM 4878 C C . THR B 1 323 ? -21.699 8.666 -4.816 1 96.98 323 THR B C 1
ATOM 4880 O O . THR B 1 323 ? -21.959 9.243 -5.874 1 96.98 323 THR B O 1
ATOM 4883 N N . LEU B 1 324 ? -20.767 7.809 -4.679 1 97.25 324 LEU B N 1
ATOM 4884 C CA . LEU B 1 324 ? -19.963 7.369 -5.814 1 97.25 324 LEU B CA 1
ATOM 4885 C C . LEU B 1 324 ? -20.684 6.281 -6.602 1 97.25 324 LEU B C 1
ATOM 4887 O O . LEU B 1 324 ? -21.702 5.752 -6.149 1 97.25 324 LEU B O 1
ATOM 4891 N N . ALA B 1 325 ? -20.1 6.002 -7.815 1 95.16 325 ALA B N 1
ATOM 4892 C CA . ALA B 1 325 ? -20.601 4.854 -8.567 1 95.16 325 ALA B CA 1
ATOM 4893 C C . ALA B 1 325 ? -20.51 3.575 -7.74 1 95.16 325 ALA B C 1
ATOM 4895 O O . ALA B 1 325 ? -19.538 3.369 -7.009 1 95.16 325 ALA B O 1
ATOM 4896 N N . PRO B 1 326 ? -21.522 2.776 -7.806 1 95.11 326 PRO B N 1
ATOM 4897 C CA . PRO B 1 326 ? -21.509 1.553 -7 1 95.11 326 PRO B CA 1
ATOM 4898 C C . PRO B 1 326 ? -20.389 0.595 -7.401 1 95.11 326 PRO B C 1
ATOM 4900 O O . PRO B 1 326 ? -19.921 0.629 -8.541 1 95.11 326 PRO B O 1
ATOM 4903 N N . ALA B 1 327 ? -19.99 -0.154 -6.425 1 95.12 327 ALA B N 1
ATOM 4904 C CA . ALA B 1 327 ? -19.056 -1.235 -6.727 1 95.12 327 ALA B CA 1
ATOM 4905 C C . ALA B 1 327 ? -19.681 -2.248 -7.682 1 95.12 327 ALA B C 1
ATOM 4907 O O . ALA B 1 327 ? -20.874 -2.547 -7.587 1 95.12 327 ALA B O 1
ATOM 4908 N N . THR B 1 328 ? -18.874 -2.743 -8.578 1 96.47 328 THR B N 1
ATOM 4909 C CA . THR B 1 328 ? -19.391 -3.659 -9.588 1 96.47 328 THR B CA 1
ATOM 4910 C C . THR B 1 328 ? -18.524 -4.913 -9.676 1 96.47 328 THR B C 1
ATOM 4912 O O . THR B 1 328 ? -17.337 -4.877 -9.346 1 96.47 328 THR B O 1
ATOM 4915 N N . LEU B 1 329 ? -19.175 -5.939 -10.116 1 98.3 329 LEU B N 1
ATOM 4916 C CA . LEU B 1 329 ? -18.461 -7.2 -10.29 1 98.3 329 LEU B CA 1
ATOM 4917 C C . LEU B 1 329 ? -17.685 -7.209 -11.603 1 98.3 329 LEU B C 1
ATOM 4919 O O . LEU B 1 329 ? -18.233 -6.872 -12.655 1 98.3 329 LEU B O 1
ATOM 4923 N N . LEU B 1 330 ? -16.516 -7.458 -11.557 1 98.41 330 LEU B N 1
ATOM 4924 C CA . LEU B 1 330 ? -15.653 -7.704 -12.708 1 98.41 330 LEU B CA 1
ATOM 4925 C C . LEU B 1 330 ? -15.34 -9.19 -12.845 1 98.41 330 LEU B C 1
ATOM 4927 O O . LEU B 1 330 ? -14.532 -9.731 -12.086 1 98.41 330 LEU B O 1
ATOM 4931 N N . VAL B 1 331 ? -15.919 -9.827 -13.77 1 98.74 331 VAL B N 1
ATOM 4932 C CA . VAL B 1 331 ? -15.78 -11.269 -13.953 1 98.74 331 VAL B CA 1
ATOM 4933 C C . VAL B 1 331 ? -14.502 -11.571 -14.731 1 98.74 331 VAL B C 1
ATOM 4935 O O . VAL B 1 331 ? -14.27 -11.003 -15.801 1 98.74 331 VAL B O 1
ATOM 4938 N N . ARG B 1 332 ? -13.713 -12.483 -14.132 1 98.42 332 ARG B N 1
ATOM 4939 C CA . ARG B 1 332 ? -12.514 -12.968 -14.809 1 98.42 332 ARG B CA 1
ATOM 4940 C C . ARG B 1 332 ? -12.485 -14.492 -14.845 1 98.42 332 ARG B C 1
ATOM 4942 O O . ARG B 1 332 ? -13.487 -15.13 -15.173 1 98.42 332 ARG B O 1
ATOM 4949 N N . ARG B 1 333 ? -11.378 -15.122 -14.446 1 98.57 333 ARG B N 1
ATOM 4950 C CA . ARG B 1 333 ? -11.229 -16.531 -14.793 1 98.57 333 ARG B CA 1
ATOM 4951 C C . ARG B 1 333 ? -11.267 -17.41 -13.547 1 98.57 333 ARG B C 1
ATOM 4953 O O . ARG B 1 333 ? -11.086 -18.626 -13.633 1 98.57 333 ARG B O 1
ATOM 4960 N N . SER B 1 334 ? -11.559 -16.803 -12.395 1 98.86 334 SER B N 1
ATOM 4961 C CA . SER B 1 334 ? -11.51 -17.59 -11.167 1 98.86 334 SER B CA 1
ATOM 4962 C C . SER B 1 334 ? -12.888 -18.13 -10.8 1 98.86 334 SER B C 1
ATOM 4964 O O . SER B 1 334 ? -13.091 -18.626 -9.69 1 98.86 334 SER B O 1
ATOM 4966 N N . THR B 1 335 ? -13.898 -18.019 -11.684 1 98.9 335 THR B N 1
ATOM 4967 C CA . THR B 1 335 ? -15.231 -18.545 -11.411 1 98.9 335 THR B CA 1
ATOM 4968 C C . THR B 1 335 ? -15.74 -19.368 -12.59 1 98.9 335 THR B C 1
ATOM 4970 O O . THR B 1 335 ? -15.493 -19.023 -13.748 1 98.9 335 THR B O 1
ATOM 4973 N N . ALA B 1 336 ? -16.375 -20.485 -12.332 1 98.72 336 ALA B N 1
ATOM 4974 C CA . ALA B 1 336 ? -16.963 -21.401 -13.306 1 98.72 336 ALA B CA 1
ATOM 4975 C C . ALA B 1 336 ? -18.033 -22.276 -12.659 1 98.72 336 ALA B C 1
ATOM 4977 O O . ALA B 1 336 ? -18.198 -22.265 -11.437 1 98.72 336 ALA B O 1
ATOM 4978 N N . PRO B 1 337 ? -18.849 -23.007 -13.455 1 98.32 337 PRO B N 1
ATOM 4979 C CA . PRO B 1 337 ? -19.806 -23.952 -12.875 1 98.32 337 PRO B CA 1
ATOM 4980 C C . PRO B 1 337 ? -19.135 -25.01 -12.002 1 98.32 337 PRO B C 1
ATOM 4982 O O . PRO B 1 337 ? -18.037 -25.472 -12.32 1 98.32 337 PRO B O 1
ATOM 4985 N N . PRO B 1 338 ? -19.795 -25.385 -10.928 1 95.62 338 PRO B N 1
ATOM 4986 C CA . PRO B 1 338 ? -19.217 -26.432 -10.082 1 95.62 338 PRO B CA 1
ATOM 4987 C C . PRO B 1 338 ? -19.174 -27.793 -10.773 1 95.62 338 PRO B C 1
ATOM 4989 O O . PRO B 1 338 ? -20.009 -28.077 -11.637 1 95.62 338 PRO B O 1
ATOM 4992 N N . GLN B 1 339 ? -18.197 -28.546 -10.447 1 86.52 339 GLN B N 1
ATOM 4993 C CA . GLN B 1 339 ? -18.141 -29.897 -10.995 1 86.52 339 GLN B CA 1
ATOM 4994 C C . GLN B 1 339 ? -19.104 -30.828 -10.263 1 86.52 339 GLN B C 1
ATOM 4996 O O . GLN B 1 339 ? -19.388 -30.63 -9.08 1 86.52 339 GLN B O 1
#

Radius of gyration: 27.64 Å; Cα contacts (8 Å, |Δi|>4): 1465; chains: 2; bounding box: 64×84×71 Å

Secondary structure (DSSP, 8-state):
---PPPPHHHHHHHHTS-HHHHHHHHTT-TT--HHHHHHHHHHHHHHT----HHHHHHHH----EEEEEEE--HHHHHH-SHHHHHHHHHHHHHGGGT-EEEEEEESSHHHHHHHHHHHHHTT--SEEEE-S-BTT-HHHHHHHHHT--EEEES--SS--SS-EEE---HHHHHHHHHHHHHTT---EEEEE--TTBHHHHHHHHHHHHHHHHTT-----EEE--S-HHHHHHHHHHHHTSSS--SEEEESSHHHHHHHHHHHHHTT--TTTT-EEE-SB--GGGGTSSSPPBEEE--HHHHHHHHHHHHHHHHHHS----EEPPPPEEE--SS-----/---PPPPHHHHHHHHTS-HHHHHHHHTT-TT--HHHHHHHHHHHHHHT----HHHHHHHH----EEEEEEE--HHHHHH-SHHHHHHHHHHHHHGGGT-EEEEEEESSHHHHHHHHHHHHHTT--SEEEE-S-BTT-HHHHHHHHHT--EEEES--SS--SS-EEE---HHHHHHHHHHHHHTT---EEEEE--TTBHHHHHHHHHHHHHHHHTT-----EEE--S-HHHHHHHHHHHHTSSS--SEEEESSHHHHHHHHHHHHHTT--TTTT-EEE-SB--GGGGTSSSPPBEEE--HHHHHHHHHHHHHHHHHHS----EEPPPPEEE--SS-----

Foldseek 3Di:
DPPDQDDLVNLCVVLVHDSVLLLCLLVVHPPHDPVSSVSSVVSCVVSVHDPDCVNNCVVVVAQLEEEEEAADDPQQVVLDPQVVLLVLLQCVQSVVVVGYYHYHYDHDDVVRLVVVVVCLVVSNHLAYEAEQAFQPRCVQVSCVVSVHAYEYEADHNDDGPHAYEYAAALVALLQVLVVQVVLPWQFEAEEFADCRGPVRVSSLVSNVVSNVVSVGDHPRYDYYHNGLVVLLVSLVVQCPDPDHGLEYEYAADSSQVSSVVNCVVVVHDFNASHAYEHEQPDPCLCVDVPRHWYWHDSSSNVSNVRSVQRVCCSVPVDGHHHYDYHIHIDDTRRHHRYD/DPPDQDDLVNLCVVLVHDSVLLLCLLVVHPPHPPVSSVSSVVSCVVSVHDPDCVNNCVVVVAQLEEEEEAADDPQQVVLDPQVVLLVLLQCVQSVVVVGYYHYHYDHDDVVRLVVVVVCLVVSNHLAYEAEQAFQPRCVQVSCVVSVHAYEYEADHNDDGPHAYEYAAALVALLQVLVVQVVLPWQFEAEEFADCRGPLRVSSLVSNVVSNVVSVGDHPRYDYYHNGLVVLLVSLVVQCPDPDHGLEYEYAADSSQVSSVVNCVVVVHDFNASHAYEHEQPDPCLCVDVPRHWYWHDSSSNVSNVRSVQRVCCSVPVDGHHHYDYHIHIDDTRRHHRYD

Solvent-accessible surface area (backbone atoms only — not comparable to full-atom values): 34011 Å² total; per-residue (Å²): 128,86,78,71,78,59,45,65,61,49,40,9,58,75,54,73,46,54,54,63,56,46,51,29,40,75,63,70,38,88,94,54,56,68,70,56,33,50,49,41,52,50,45,22,56,75,58,65,41,66,87,32,51,50,59,47,18,69,74,63,74,39,45,56,18,36,30,39,65,42,75,49,54,51,73,42,49,23,63,40,43,54,58,46,20,21,48,36,17,26,27,66,50,29,58,79,67,73,32,44,34,36,47,45,53,26,82,43,68,70,53,45,55,49,47,55,50,50,35,53,63,28,47,56,33,47,28,32,50,41,62,77,46,33,74,83,49,61,59,61,62,51,30,60,73,65,67,47,44,47,27,31,54,35,78,69,76,58,93,66,94,56,31,29,40,28,57,46,56,41,57,15,40,33,46,48,50,50,51,43,42,73,42,62,48,67,43,52,28,34,42,35,27,39,63,67,22,46,69,30,40,45,41,49,49,28,41,40,50,44,26,50,73,70,72,37,68,59,76,52,60,43,78,31,78,65,27,42,68,47,27,29,52,48,43,52,55,45,65,68,38,96,77,45,51,42,29,38,43,25,62,28,37,53,20,29,48,14,27,51,13,50,41,47,72,71,69,43,46,58,14,50,62,34,18,45,29,24,22,52,53,55,75,66,40,68,30,36,67,48,24,42,14,21,20,32,60,54,40,34,60,52,17,34,52,46,43,55,40,35,50,39,26,57,74,70,73,52,46,72,66,43,75,52,79,59,23,40,62,44,85,51,50,13,55,53,48,59,116,128,85,79,70,79,58,46,65,61,48,41,9,59,74,54,71,46,54,54,64,56,47,51,30,41,75,64,71,39,89,94,56,56,68,70,56,31,51,48,42,52,51,44,20,54,74,58,67,40,64,86,32,52,51,59,47,17,67,74,63,75,40,45,57,18,37,30,40,66,42,76,48,53,52,74,43,49,24,62,40,41,54,58,45,17,20,49,36,17,28,26,65,50,29,57,79,68,72,31,44,34,35,46,45,55,26,82,42,68,69,54,44,55,49,47,52,50,49,36,54,63,29,46,56,33,48,29,32,50,40,61,78,44,32,73,82,49,63,59,62,62,50,30,60,73,66,67,48,43,46,25,32,54,34,78,70,77,59,93,67,93,57,30,30,39,28,56,48,55,38,56,14,40,33,46,48,51,51,52,43,43,73,42,61,49,68,45,52,28,34,42,35,27,39,63,68,23,46,68,29,39,46,41,48,49,28,42,40,51,44,26,50,74,71,70,35,68,58,77,53,60,44,81,32,77,64,28,42,69,47,27,30,53,47,42,53,54,44,65,67,40,96,78,44,50,44,29,39,43,25,62,29,38,51,20,29,47,15,27,51,13,51,39,45,72,70,69,44,45,56,15,51,62,32,18,44,29,25,21,53,53,55,74,65,40,68,30,35,70,49,25,43,14,23,18,34,60,53,40,34,60,50,16,34,53,44,43,54,40,35,50,37,25,58,74,68,73,54,46,72,65,45,77,51,79,58,24,39,63,45,86,52,49,12,54,52,47,61,116

InterPro domains:
  IPR000843 LacI-type HTH domain [PF00356] (7-52)
  IPR000843 LacI-type HTH domain [PS50932] (6-60)
  IPR000843 LacI-type HTH domain [SM00354] (5-75)
  IPR000843 LacI-type HTH domain [cd01392] (9-60)
  IPR010982 Lambda repressor-like, DNA-binding domain superfamily [G3DSA:1.10.260.40] (1-62)
  IPR010982 Lambda repressor-like, DNA-binding domain superfamily [SSF47413] (4-63)
  IPR028082 Periplasmic binding protein-like I [SSF53822] (79-338)
  IPR046335 Transcriptional regulator LacI/GalR-like, sensor domain [PF13377] (177-335)

pLDDT: mean 91.36, std 11.76, range [29.73, 98.95]